Protein AF-A0A6C0EY13-F1 (afdb_monomer_lite)

Organism: NCBI:txid1070528

Sequence (695 aa):
MKALWIFFILVLFCIYVLFGLYITEGIVLLPQLILTWTIYTILWTTFLNVFILGYFWSVVRTKQGPTGLRGPSGEKGGYGIQGQCSISSSQAYLIQALTQYIDDLYTSKGNKSILDKDTQKFPNTYLNTRLQSMAGSRQYQVIVGNLSNENKPIENIVNYLKSIWKDWFELLYNATDPPGLWFTDEFGDEKTIWTGTSPFDEIQKYDVYYWGITRNFRPLKAEICRSSSTYDSAKMPNKPKTEPRIKVIYSNDYRFLRDDGGSRGNGQHNSGNINWWEAKPVEYDGDTYYPVGQIIQSIDGYRSYMSKSSGITRVGDFQYNSGGTQNGPDRTTILVAGDVVEPEYQLIDHDNGVYQYFGKAPKGYVTMGDYIGGGNIRCVPEDCVEEITNGTLQEGWRNYYNDRIQYVLENPNHNEGRDGNAENAYYNFRVNYQRPFYRLKKSCLEGSKNSPSTKDVQKEFSKLGIGWNGHPYKLEPRYSIFSFLNLVPEGIIVHKGSGRRFYIIHYGGEETNIYNVLSYNARADKFQNALQTNDDNNINKSNSISNFEDQPDTSTSTPILNTYTLSHPNGKTILYDNNTNILSLNKGNELFVDISYNLNEETTNNDNENDNNKKIANNITSAFCKIDDKKVIADKFIKNHKDTIWYINENEEGLAKIYNNNDKYIGYDEDSDNITIVTSDDPRIVSWNINYISE

Structure (mmCIF, N/CA/C/O backbone):
data_AF-A0A6C0EY13-F1
#
_entry.id   AF-A0A6C0EY13-F1
#
loop_
_atom_site.group_PDB
_atom_site.id
_atom_site.type_symbol
_atom_site.label_atom_id
_atom_site.label_alt_id
_atom_site.label_comp_id
_atom_site.label_asym_id
_atom_site.label_entity_id
_atom_site.label_seq_id
_atom_site.pdbx_PDB_ins_code
_atom_site.Cartn_x
_atom_site.Cartn_y
_atom_site.Cartn_z
_atom_site.occupancy
_atom_site.B_iso_or_equiv
_atom_site.auth_seq_id
_atom_site.auth_comp_id
_atom_site.auth_asym_id
_atom_site.auth_atom_id
_atom_site.pdbx_PDB_model_num
ATOM 1 N N . MET A 1 1 ? 29.724 37.500 12.281 1.00 57.84 1 MET A N 1
ATOM 2 C CA . MET A 1 1 ? 30.683 36.718 13.095 1.00 57.84 1 MET A CA 1
ATOM 3 C C . MET A 1 1 ? 31.026 37.561 14.318 1.00 57.84 1 MET A C 1
ATOM 5 O O . MET A 1 1 ? 31.393 38.712 14.135 1.00 57.84 1 MET A O 1
ATOM 9 N N . LYS A 1 2 ? 30.774 37.088 15.547 1.00 84.31 2 LYS A N 1
ATOM 10 C CA . LYS A 1 2 ? 30.967 37.915 16.759 1.00 84.31 2 LYS A CA 1
ATOM 11 C C . LYS A 1 2 ? 32.463 38.227 16.932 1.00 84.31 2 LYS A C 1
ATOM 13 O O . LYS A 1 2 ? 33.262 37.317 16.740 1.00 84.31 2 LYS A O 1
ATOM 18 N N . ALA A 1 3 ? 32.834 39.454 17.317 1.00 89.81 3 ALA A N 1
ATOM 19 C CA . ALA A 1 3 ? 34.231 39.898 17.498 1.00 89.81 3 ALA A CA 1
ATOM 20 C C . ALA A 1 3 ? 35.091 38.936 18.352 1.00 89.81 3 ALA A C 1
ATOM 22 O O . ALA A 1 3 ? 36.289 38.786 18.128 1.00 89.81 3 ALA A O 1
ATOM 23 N N . LEU A 1 4 ? 34.448 38.204 19.264 1.00 88.75 4 LEU A N 1
ATOM 24 C CA . LEU A 1 4 ? 35.047 37.159 20.092 1.00 88.75 4 LEU A CA 1
ATOM 25 C C . LEU A 1 4 ? 35.690 36.005 19.289 1.00 88.75 4 LEU A C 1
ATOM 27 O O . LEU A 1 4 ? 36.720 35.483 19.701 1.00 88.75 4 LEU A O 1
ATOM 31 N N . TRP A 1 5 ? 35.141 35.634 18.126 1.00 86.88 5 TRP A N 1
ATOM 32 C CA . TRP A 1 5 ? 35.720 34.588 17.268 1.00 86.88 5 TRP A CA 1
ATOM 33 C C . TRP A 1 5 ? 37.016 35.032 16.589 1.00 86.88 5 TRP A C 1
ATOM 35 O O . TRP A 1 5 ? 37.945 34.239 16.476 1.00 86.88 5 TRP A O 1
ATOM 45 N N . ILE A 1 6 ? 37.097 36.301 16.181 1.00 90.19 6 ILE A N 1
ATOM 46 C CA . ILE A 1 6 ? 38.313 36.868 15.584 1.00 90.19 6 ILE A CA 1
ATOM 47 C C . ILE A 1 6 ? 39.435 36.877 16.626 1.00 90.19 6 ILE A C 1
ATOM 49 O O . ILE A 1 6 ? 40.545 36.437 16.339 1.00 90.19 6 ILE A O 1
ATOM 53 N N . PHE A 1 7 ? 39.127 37.296 17.858 1.00 94.38 7 PHE A N 1
ATOM 54 C CA . PHE A 1 7 ? 40.080 37.255 18.967 1.00 94.38 7 PHE A CA 1
ATOM 55 C C . PHE A 1 7 ? 40.570 35.828 19.259 1.00 94.38 7 PHE A C 1
ATOM 57 O O . PHE A 1 7 ? 41.771 35.608 19.387 1.00 94.38 7 PHE A O 1
ATOM 64 N N . PHE A 1 8 ? 39.667 34.841 19.295 1.00 90.50 8 PHE A N 1
ATOM 65 C CA . PHE A 1 8 ? 40.038 33.442 19.525 1.00 90.50 8 PHE A CA 1
ATOM 66 C C . PHE A 1 8 ? 40.965 32.885 18.432 1.00 90.50 8 PHE A C 1
ATOM 68 O O . PHE A 1 8 ? 41.963 32.243 18.751 1.00 90.50 8 PHE A O 1
ATOM 75 N N . ILE A 1 9 ? 40.682 33.173 17.155 1.00 91.19 9 ILE A N 1
ATOM 76 C CA . ILE A 1 9 ? 41.533 32.754 16.028 1.00 91.19 9 ILE A CA 1
ATOM 77 C C . ILE A 1 9 ? 42.930 33.375 16.140 1.00 91.19 9 ILE A C 1
ATOM 79 O O . ILE A 1 9 ? 43.920 32.678 15.935 1.00 91.19 9 ILE A O 1
ATOM 83 N N . LEU A 1 10 ? 43.022 34.656 16.512 1.00 95.00 10 LEU A N 1
ATOM 84 C CA . LEU A 1 10 ? 44.307 35.333 16.704 1.00 95.00 10 LEU A CA 1
ATOM 85 C C . LEU A 1 10 ? 45.123 34.710 17.842 1.00 95.00 10 LEU A C 1
ATOM 87 O O . LEU A 1 10 ? 46.306 34.434 17.659 1.00 95.00 10 LEU A O 1
ATOM 91 N N . VAL A 1 11 ? 44.501 34.428 18.991 1.00 95.81 11 VAL A N 1
ATOM 92 C CA . VAL A 1 11 ? 45.177 33.764 20.120 1.00 95.81 11 VAL A CA 1
ATOM 93 C C . VAL A 1 11 ? 45.680 32.376 19.717 1.00 95.81 11 VAL A C 1
ATOM 95 O O . VAL A 1 11 ? 46.824 32.021 19.997 1.00 95.81 11 VAL A O 1
ATOM 98 N N . LEU A 1 12 ? 44.851 31.603 19.018 1.00 93.81 12 LEU A N 1
ATOM 99 C CA . LEU A 1 12 ? 45.173 30.246 18.586 1.00 93.81 12 LEU A CA 1
ATOM 100 C C . LEU A 1 12 ? 46.290 30.231 17.521 1.00 93.81 12 LEU A C 1
ATOM 102 O O . LEU A 1 12 ? 47.154 29.354 17.548 1.00 93.81 12 LEU A O 1
ATOM 106 N N . PHE A 1 13 ? 46.343 31.248 16.655 1.00 95.56 13 PHE A N 1
ATOM 107 C CA . PHE A 1 13 ? 47.453 31.470 15.725 1.00 95.56 13 PHE A CA 1
ATOM 108 C C . PHE A 1 13 ? 48.759 31.842 16.447 1.00 95.56 13 PHE A C 1
ATOM 110 O O . PHE A 1 13 ? 49.812 31.293 16.127 1.00 95.56 13 PHE A O 1
ATOM 117 N N . CYS A 1 14 ? 48.708 32.706 17.466 1.00 97.19 14 CYS A N 1
ATOM 118 C CA . CYS A 1 14 ? 49.884 33.026 18.282 1.00 97.19 14 CYS A CA 1
ATOM 119 C C . CYS A 1 14 ? 50.450 31.782 18.984 1.00 97.19 14 CYS A C 1
ATOM 121 O O . CYS A 1 14 ? 51.663 31.583 18.985 1.00 97.19 14 CYS A O 1
ATOM 123 N N . ILE A 1 15 ? 49.585 30.917 19.529 1.00 96.12 15 ILE A N 1
ATOM 124 C CA . ILE A 1 15 ? 49.997 29.642 20.139 1.00 96.12 15 ILE A CA 1
ATOM 125 C C . ILE A 1 15 ? 50.681 28.742 19.102 1.00 96.12 15 ILE A C 1
ATOM 127 O O . ILE A 1 15 ? 51.747 28.197 19.383 1.00 96.12 15 ILE A O 1
ATOM 131 N N . TYR A 1 16 ? 50.112 28.624 17.896 1.00 97.00 16 TYR A N 1
ATOM 132 C CA . TYR A 1 16 ? 50.699 27.841 16.805 1.00 97.00 16 TYR A CA 1
ATOM 133 C C . TYR A 1 16 ? 52.123 28.299 16.457 1.00 97.00 16 TYR A C 1
ATOM 135 O O . TYR A 1 16 ? 53.019 27.461 16.340 1.00 97.00 16 TYR A O 1
ATOM 143 N N . VAL A 1 17 ? 52.349 29.612 16.332 1.00 97.19 17 VAL A N 1
ATOM 144 C CA . VAL A 1 17 ? 53.669 30.169 15.996 1.00 97.19 17 VAL A CA 1
ATOM 145 C C . VAL A 1 17 ? 54.664 29.978 17.140 1.00 97.19 17 VAL A C 1
ATOM 147 O O . VAL A 1 17 ? 55.765 29.491 16.901 1.00 97.19 17 VAL A O 1
ATOM 150 N N . LEU A 1 18 ? 54.287 30.319 18.377 1.00 97.56 18 LEU A N 1
ATOM 151 C CA . LEU A 1 18 ? 55.180 30.213 19.537 1.00 97.56 18 LEU A CA 1
ATOM 152 C C . LEU A 1 18 ? 55.623 28.769 19.789 1.00 97.56 18 LEU A C 1
ATOM 154 O O . LEU A 1 18 ? 56.799 28.517 20.039 1.00 97.56 18 LEU A O 1
ATOM 158 N N . PHE A 1 19 ? 54.696 27.817 19.679 1.00 97.12 19 PHE A N 1
ATOM 159 C CA . PHE A 1 19 ? 55.003 26.405 19.882 1.00 97.12 19 PHE A CA 1
ATOM 160 C C . PHE A 1 19 ? 55.825 25.818 18.727 1.00 97.12 19 PHE A C 1
ATOM 162 O O . PHE A 1 19 ? 56.746 25.039 18.965 1.00 97.12 19 PHE A O 1
ATOM 169 N N . GLY A 1 20 ? 55.555 26.242 17.488 1.00 96.50 20 GLY A N 1
ATOM 170 C CA . GLY A 1 20 ? 56.373 25.873 16.333 1.00 96.50 20 GLY A CA 1
ATOM 171 C C . GLY A 1 20 ? 57.815 26.363 16.476 1.00 96.50 20 GLY A C 1
ATOM 172 O O . GLY A 1 20 ? 58.745 25.578 16.313 1.00 96.50 20 GLY A O 1
ATOM 173 N N . LEU A 1 21 ? 58.005 27.626 16.882 1.00 97.00 21 LEU A N 1
ATOM 174 C CA . LEU A 1 21 ? 59.330 28.190 17.158 1.00 97.00 21 LEU A CA 1
ATOM 175 C C . LEU A 1 21 ? 60.066 27.403 18.248 1.00 97.00 21 LEU A C 1
ATOM 177 O O . LEU A 1 21 ? 61.215 27.028 18.029 1.00 97.00 21 LEU A O 1
ATOM 181 N N . TYR A 1 22 ? 59.388 27.092 19.357 1.00 97.69 22 TYR A N 1
ATOM 182 C CA . TYR A 1 22 ? 59.948 26.308 20.461 1.00 97.69 22 TYR A CA 1
ATOM 183 C C . TYR A 1 22 ? 60.403 24.905 20.027 1.00 97.69 22 TYR A C 1
ATOM 185 O O . TYR A 1 22 ? 61.504 24.487 20.363 1.00 97.69 22 TYR A O 1
ATOM 193 N N . ILE A 1 23 ? 59.605 24.185 19.225 1.00 96.62 23 ILE A N 1
ATOM 194 C CA . ILE A 1 23 ? 59.982 22.852 18.708 1.00 96.62 23 ILE A CA 1
ATOM 195 C C . ILE A 1 23 ? 61.178 22.926 17.755 1.00 96.62 23 ILE A C 1
ATOM 197 O O . ILE A 1 23 ? 61.964 21.984 17.662 1.00 96.62 23 ILE A O 1
ATOM 201 N N . THR A 1 24 ? 61.305 24.024 17.015 1.00 97.31 24 THR A N 1
ATOM 202 C CA . THR A 1 24 ? 62.393 24.195 16.046 1.00 97.31 24 THR A CA 1
ATOM 203 C C . THR A 1 24 ? 63.673 24.771 16.646 1.00 97.31 24 THR A C 1
ATOM 205 O O . THR A 1 24 ? 64.687 24.859 15.949 1.00 97.31 24 THR A O 1
ATOM 208 N N . GLU A 1 25 ? 63.652 25.134 17.930 1.00 97.06 25 GLU A N 1
ATOM 209 C CA . GLU A 1 25 ? 64.824 25.624 18.643 1.00 97.06 25 GLU A CA 1
ATOM 210 C C . GLU A 1 25 ? 65.927 24.550 18.644 1.00 97.06 25 GLU A C 1
ATOM 212 O O . GLU A 1 25 ? 65.724 23.408 19.051 1.00 97.06 25 GLU A O 1
ATOM 217 N N . GLY A 1 26 ? 67.106 24.904 18.126 1.00 95.94 26 GLY A N 1
ATOM 218 C CA . GLY A 1 26 ? 68.256 23.997 18.025 1.00 95.94 26 GLY A CA 1
ATOM 219 C C . GLY A 1 26 ? 68.378 23.207 16.714 1.00 95.94 26 GLY A C 1
ATOM 220 O O . GLY A 1 26 ? 69.393 22.537 16.518 1.00 95.94 26 GLY A O 1
ATOM 221 N N . ILE A 1 27 ? 67.425 23.308 15.776 1.00 96.75 27 ILE A N 1
ATOM 222 C CA . ILE A 1 27 ? 67.551 22.688 14.444 1.00 96.75 27 ILE A CA 1
ATOM 223 C C . ILE A 1 27 ? 68.326 23.623 13.504 1.00 96.75 27 ILE A C 1
ATOM 225 O O . ILE A 1 27 ? 67.800 24.628 13.034 1.00 96.75 27 ILE A O 1
ATOM 229 N N . VAL A 1 28 ? 69.582 23.280 13.202 1.00 96.62 28 VAL A N 1
ATOM 230 C CA . VAL A 1 28 ? 70.480 24.122 12.380 1.00 96.62 28 VAL A CA 1
ATOM 231 C C . VAL A 1 28 ? 70.378 23.806 10.880 1.00 96.62 28 VAL A C 1
ATOM 233 O O . VAL A 1 28 ? 70.589 24.675 10.036 1.00 96.62 28 VAL A O 1
ATOM 236 N N . LEU A 1 29 ? 70.052 22.560 10.518 1.00 96.44 29 LEU A N 1
ATOM 237 C CA . LEU A 1 29 ? 69.993 22.124 9.121 1.00 96.44 29 LEU A CA 1
ATOM 238 C C . LEU A 1 29 ? 68.658 22.516 8.473 1.00 96.44 29 LEU A C 1
ATOM 240 O O . LEU A 1 29 ? 67.595 22.048 8.883 1.00 96.44 29 LEU A O 1
ATOM 244 N N . LEU A 1 30 ? 68.723 23.302 7.392 1.00 95.00 30 LEU A N 1
ATOM 245 C CA . LEU A 1 30 ? 67.547 23.786 6.660 1.00 95.00 30 LEU A CA 1
ATOM 246 C C . LEU A 1 30 ? 66.575 22.667 6.218 1.00 95.00 30 LEU A C 1
ATOM 248 O O . LEU A 1 30 ? 65.372 22.840 6.413 1.00 95.00 30 LEU A O 1
ATOM 252 N N . PRO A 1 31 ? 67.023 21.505 5.691 1.00 96.56 31 PRO A N 1
ATOM 253 C CA . PRO A 1 31 ? 66.095 20.437 5.308 1.00 96.56 31 PRO A CA 1
ATOM 254 C C . PRO A 1 31 ? 65.321 19.855 6.497 1.00 96.56 31 PRO A C 1
ATOM 256 O O . PRO A 1 31 ? 64.132 19.571 6.376 1.00 96.56 31 PRO A O 1
ATOM 259 N N . GLN A 1 32 ? 65.977 19.711 7.654 1.00 96.19 32 GLN A N 1
ATOM 260 C CA . GLN A 1 32 ? 65.334 19.228 8.879 1.00 96.19 32 GLN A CA 1
ATOM 261 C C . GLN A 1 32 ? 64.336 20.259 9.407 1.00 96.19 32 GLN A C 1
ATOM 263 O O . GLN A 1 32 ? 63.238 19.888 9.806 1.00 96.19 32 GLN A O 1
ATOM 268 N N . LEU A 1 33 ? 64.673 21.550 9.335 1.00 96.50 33 LEU A N 1
ATOM 269 C CA . LEU A 1 33 ? 63.776 22.636 9.723 1.00 96.50 33 LEU A CA 1
ATOM 270 C C . LEU A 1 33 ? 62.490 22.631 8.878 1.00 96.50 33 LEU A C 1
ATOM 272 O O . LEU A 1 33 ? 61.392 22.651 9.431 1.00 96.50 33 LEU A O 1
ATOM 276 N N . ILE A 1 34 ? 62.617 22.545 7.548 1.00 96.25 34 ILE A N 1
ATOM 277 C CA . ILE A 1 34 ? 61.471 22.503 6.622 1.00 96.25 34 ILE A CA 1
ATOM 278 C C . ILE A 1 34 ? 60.607 21.262 6.874 1.00 96.25 34 ILE A C 1
ATOM 280 O O . ILE A 1 34 ? 59.378 21.365 6.919 1.00 96.25 34 ILE A O 1
ATOM 284 N N . LEU A 1 35 ? 61.231 20.095 7.061 1.00 96.44 35 LEU A N 1
ATOM 285 C CA . LEU A 1 35 ? 60.511 18.849 7.321 1.00 96.44 35 LEU A CA 1
ATOM 286 C C . LEU A 1 35 ? 59.735 18.919 8.644 1.00 96.44 35 LEU A C 1
ATOM 288 O O . LEU A 1 35 ? 58.557 18.565 8.677 1.00 96.44 35 LEU A O 1
ATOM 292 N N . THR A 1 36 ? 60.360 19.429 9.708 1.00 96.56 36 THR A N 1
ATOM 293 C CA . THR A 1 36 ? 59.727 19.606 11.022 1.00 96.56 36 THR A CA 1
ATOM 294 C C . THR A 1 36 ? 58.530 20.547 10.946 1.00 96.56 36 THR A C 1
ATOM 296 O O . THR A 1 36 ? 57.459 20.192 11.434 1.00 96.56 36 THR A O 1
ATOM 299 N N . TRP A 1 37 ? 58.659 21.700 10.277 1.00 97.56 37 TRP A N 1
ATOM 300 C CA . TRP A 1 37 ? 57.529 22.611 10.069 1.00 97.56 37 TRP A CA 1
ATOM 301 C C . TRP A 1 37 ? 56.406 21.962 9.256 1.00 97.56 37 TRP A C 1
ATOM 303 O O . TRP A 1 37 ? 55.242 22.103 9.613 1.00 97.56 37 TRP A O 1
ATOM 313 N N . THR A 1 38 ? 56.739 21.190 8.218 1.00 97.19 38 THR A N 1
ATOM 314 C CA . THR A 1 38 ? 55.742 20.492 7.389 1.00 97.19 38 THR A CA 1
ATOM 315 C C . THR A 1 38 ? 54.939 19.477 8.207 1.00 97.19 38 THR A C 1
ATOM 317 O O . THR A 1 38 ? 53.708 19.487 8.177 1.00 97.19 38 THR A O 1
ATOM 320 N N . ILE A 1 39 ? 55.620 18.622 8.979 1.00 97.19 39 ILE A N 1
ATOM 321 C CA . ILE A 1 39 ? 54.971 17.625 9.846 1.00 97.19 39 ILE A CA 1
ATOM 322 C C . ILE A 1 39 ? 54.140 18.316 10.934 1.00 97.19 39 ILE A C 1
ATOM 324 O O . ILE A 1 39 ? 52.999 17.923 11.183 1.00 97.19 39 ILE A O 1
ATOM 328 N N . TYR A 1 40 ? 54.684 19.369 11.549 1.00 97.19 40 TYR A N 1
ATOM 329 C CA . TYR A 1 40 ? 53.997 20.160 12.566 1.00 97.19 40 TYR A CA 1
ATOM 330 C C . TYR A 1 40 ? 52.695 20.777 12.035 1.00 97.19 40 TYR A C 1
ATOM 332 O O . TYR A 1 40 ? 51.650 20.651 12.676 1.00 97.19 40 TYR A O 1
ATOM 340 N N . THR A 1 41 ? 52.718 21.369 10.836 1.00 96.44 41 THR A N 1
ATOM 341 C CA . THR A 1 41 ? 51.516 21.920 10.197 1.00 96.44 41 THR A CA 1
ATOM 342 C C . THR A 1 41 ? 50.477 20.833 9.917 1.00 96.44 41 THR A C 1
ATOM 344 O O . THR A 1 41 ? 49.313 21.024 10.263 1.00 96.44 41 THR A O 1
ATOM 347 N N . ILE A 1 42 ? 50.871 19.675 9.370 1.00 96.94 42 ILE A N 1
ATOM 348 C CA . ILE A 1 42 ? 49.944 18.560 9.092 1.00 96.94 42 ILE A CA 1
ATOM 349 C C . ILE A 1 42 ? 49.254 18.079 10.378 1.00 96.94 42 ILE A C 1
ATOM 351 O O . ILE A 1 42 ? 48.031 17.891 10.405 1.00 96.94 42 ILE A O 1
ATOM 355 N N . LEU A 1 43 ? 50.019 17.911 11.461 1.00 96.69 43 LEU A N 1
ATOM 356 C CA . LEU A 1 43 ? 49.487 17.503 12.761 1.00 96.69 43 LEU A CA 1
ATOM 357 C C . LEU A 1 43 ? 48.465 18.524 13.277 1.00 96.69 43 LEU A C 1
ATOM 359 O O . LEU A 1 43 ? 47.360 18.160 13.684 1.00 96.69 43 LEU A O 1
ATOM 363 N N . TRP A 1 44 ? 48.807 19.810 13.216 1.00 95.88 44 TRP A N 1
ATOM 364 C CA . TRP A 1 44 ? 47.950 20.881 13.708 1.00 95.88 44 TRP A CA 1
ATOM 365 C C . TRP A 1 44 ? 46.657 21.019 12.891 1.00 95.88 44 TRP A C 1
ATOM 367 O O . TRP A 1 44 ? 45.572 21.135 13.464 1.00 95.88 44 TRP A O 1
ATOM 377 N N . THR A 1 45 ? 46.731 20.897 11.560 1.00 94.38 45 THR A N 1
ATOM 378 C CA . THR A 1 45 ? 45.549 20.836 10.682 1.00 94.38 45 THR A CA 1
ATOM 379 C C . THR A 1 45 ? 44.649 19.647 11.023 1.00 94.38 45 THR A C 1
ATOM 381 O O . THR A 1 45 ? 43.425 19.776 11.000 1.00 94.38 45 THR A O 1
ATOM 384 N N . THR A 1 46 ? 45.224 18.504 11.399 1.00 95.88 46 THR A N 1
ATOM 385 C CA . THR A 1 46 ? 44.452 17.319 11.802 1.00 95.88 46 THR A CA 1
ATOM 386 C C . THR A 1 46 ? 43.674 17.571 13.097 1.00 95.88 46 THR A C 1
ATOM 388 O O . THR A 1 46 ? 42.474 17.297 13.151 1.00 95.88 46 THR A O 1
ATOM 391 N N . PHE A 1 47 ? 44.307 18.167 14.114 1.00 94.12 47 PHE A N 1
ATOM 392 C CA . PHE A 1 47 ? 43.618 18.564 15.349 1.00 94.12 47 PHE A CA 1
ATOM 393 C C . PHE A 1 47 ? 42.505 19.587 15.092 1.00 94.12 47 PHE A C 1
ATOM 395 O O . PHE A 1 47 ? 41.405 19.453 15.634 1.00 94.12 47 PHE A O 1
ATOM 402 N N . LEU A 1 48 ? 42.762 20.574 14.228 1.00 92.50 48 LEU A N 1
ATOM 403 C CA . LEU A 1 48 ? 41.762 21.565 13.840 1.00 92.50 48 LEU A CA 1
ATOM 404 C C . LEU A 1 48 ? 40.555 20.907 13.151 1.00 92.50 48 LEU A C 1
ATOM 406 O O . LEU A 1 48 ? 39.415 21.221 13.489 1.00 92.50 48 LEU A O 1
ATOM 410 N N . ASN A 1 49 ? 40.788 19.953 12.245 1.00 94.38 49 ASN A N 1
ATOM 411 C CA . ASN A 1 49 ? 39.723 19.211 11.566 1.00 94.38 49 ASN A CA 1
ATOM 412 C C . ASN A 1 49 ? 38.843 18.425 12.546 1.00 94.38 49 ASN A C 1
ATOM 414 O O . ASN A 1 49 ? 37.619 18.499 12.451 1.00 94.38 49 ASN A O 1
ATOM 418 N N . VAL A 1 50 ? 39.437 17.722 13.517 1.00 95.06 50 VAL A N 1
ATOM 419 C CA . VAL A 1 50 ? 38.678 16.988 14.548 1.00 95.06 50 VAL A CA 1
ATOM 420 C C . VAL A 1 50 ? 37.813 17.945 15.375 1.00 95.06 50 VAL A C 1
ATOM 422 O O . VAL A 1 50 ? 36.640 17.660 15.627 1.00 95.06 50 VAL A O 1
ATOM 425 N N . PHE A 1 51 ? 38.353 19.108 15.751 1.00 93.06 51 PHE A N 1
ATOM 426 C CA . PHE A 1 51 ? 37.606 20.115 16.505 1.00 93.06 51 PHE A CA 1
ATOM 427 C C . PHE A 1 51 ? 36.445 20.711 15.693 1.00 93.06 51 PHE A C 1
ATOM 429 O O . PHE A 1 51 ? 35.329 20.823 16.205 1.00 93.06 51 PHE A O 1
ATOM 436 N N . ILE A 1 52 ? 36.673 21.041 14.415 1.00 91.81 52 ILE A N 1
ATOM 437 C CA . ILE A 1 52 ? 35.628 21.539 13.505 1.00 91.81 52 ILE A CA 1
ATOM 438 C C . ILE A 1 52 ? 34.527 20.491 13.331 1.00 91.81 52 ILE A C 1
ATOM 440 O O . ILE A 1 52 ? 33.350 20.842 13.393 1.00 91.81 52 ILE A O 1
ATOM 444 N N . LEU A 1 53 ? 34.886 19.215 13.168 1.00 93.19 53 LEU A N 1
ATOM 445 C CA . LEU A 1 53 ? 33.922 18.125 13.028 1.00 93.19 53 LEU A CA 1
ATOM 446 C C . LEU A 1 53 ? 33.065 17.967 14.293 1.00 93.19 53 LEU A C 1
ATOM 448 O O . LEU A 1 53 ? 31.843 17.863 14.203 1.00 93.19 53 LEU A O 1
ATOM 452 N N . GLY A 1 54 ? 33.685 18.012 15.477 1.00 94.06 54 GLY A N 1
ATOM 453 C CA . GLY A 1 54 ? 32.977 17.952 16.759 1.00 94.06 54 GLY A CA 1
ATOM 454 C C . GLY A 1 54 ? 32.042 19.146 16.975 1.00 94.06 54 GLY A C 1
ATOM 455 O O . GLY A 1 54 ? 30.893 18.977 17.393 1.00 94.06 54 GLY A O 1
ATOM 456 N N . TYR A 1 55 ? 32.495 20.353 16.626 1.00 91.62 55 TYR A N 1
ATOM 457 C CA . TYR A 1 55 ? 31.657 21.551 16.649 1.00 91.62 55 TYR A CA 1
ATOM 458 C C . TYR A 1 55 ? 30.482 21.433 15.669 1.00 91.62 55 TYR A C 1
ATOM 460 O O . TYR A 1 55 ? 29.334 21.670 16.052 1.00 91.62 55 TYR A O 1
ATOM 468 N N . PHE A 1 56 ? 30.746 21.005 14.432 1.00 91.56 56 PHE A N 1
ATOM 469 C CA . PHE A 1 56 ? 29.725 20.792 13.412 1.00 91.56 56 PHE A CA 1
ATOM 470 C C . PHE A 1 56 ? 28.680 19.777 13.878 1.00 91.56 56 PHE A C 1
ATOM 472 O O . PHE A 1 56 ? 27.490 20.072 13.826 1.00 91.56 56 PHE A O 1
ATOM 479 N N . TRP A 1 57 ? 29.102 18.638 14.433 1.00 91.12 57 TRP A N 1
ATOM 480 C CA . TRP A 1 57 ? 28.194 17.630 14.982 1.00 91.12 57 TRP A CA 1
ATOM 481 C C . TRP A 1 57 ? 27.340 18.175 16.133 1.00 91.12 57 TRP A C 1
ATOM 483 O O . TRP A 1 57 ? 26.139 17.912 16.197 1.00 91.12 57 TRP A O 1
ATOM 493 N N . SER A 1 58 ? 27.926 18.990 17.019 1.00 90.44 58 SER A N 1
ATOM 494 C CA . SER A 1 58 ? 27.198 19.624 18.126 1.00 90.44 58 SER A CA 1
ATOM 495 C C . SER A 1 58 ? 26.118 20.601 17.644 1.00 90.44 58 SER A C 1
ATOM 497 O O . SER A 1 58 ? 25.034 20.679 18.232 1.00 90.44 58 SER A O 1
ATOM 499 N N . VAL A 1 59 ? 26.382 21.309 16.544 1.00 89.12 59 VAL A N 1
ATOM 500 C CA . VAL A 1 59 ? 25.406 22.191 15.894 1.00 89.12 59 VAL A CA 1
ATOM 501 C C . VAL A 1 59 ? 24.359 21.383 15.125 1.00 89.12 59 VAL A C 1
ATOM 503 O O . VAL A 1 59 ? 23.174 21.677 15.222 1.00 89.12 59 VAL A O 1
ATOM 506 N N . VAL A 1 60 ? 24.753 20.353 14.375 1.00 86.81 60 VAL A N 1
ATOM 507 C CA . VAL A 1 60 ? 23.824 19.555 13.559 1.00 86.81 60 VAL A CA 1
ATOM 508 C C . VAL A 1 60 ? 22.850 18.769 14.429 1.00 86.81 60 VAL A C 1
ATOM 510 O O . VAL A 1 60 ? 21.657 18.807 14.160 1.00 86.81 60 VAL A O 1
ATOM 513 N N . ARG A 1 61 ? 23.307 18.139 15.519 1.00 87.69 61 ARG A N 1
ATOM 514 C CA . ARG A 1 61 ? 22.418 17.372 16.414 1.00 87.69 61 ARG A CA 1
ATOM 515 C C . ARG A 1 61 ? 21.344 18.226 17.099 1.00 87.69 61 ARG A C 1
ATOM 517 O O . ARG A 1 61 ? 20.340 17.689 17.549 1.00 87.69 61 ARG A O 1
ATOM 524 N N . THR A 1 62 ? 21.582 19.532 17.241 1.00 83.50 62 THR A N 1
ATOM 525 C CA . THR A 1 62 ? 20.633 20.474 17.860 1.00 83.50 62 THR A CA 1
ATOM 526 C C . THR A 1 62 ? 19.760 21.183 16.831 1.00 83.50 62 THR A C 1
ATOM 528 O O . THR A 1 62 ? 18.716 21.730 17.183 1.00 83.50 62 THR A O 1
ATOM 531 N N . LYS A 1 63 ? 20.137 21.140 15.549 1.00 80.12 63 LYS A N 1
ATOM 532 C CA . LYS A 1 63 ? 19.283 21.585 14.457 1.00 80.12 63 LYS A CA 1
ATOM 533 C C . LYS A 1 63 ? 18.243 20.509 14.177 1.00 80.12 63 LYS A C 1
ATOM 535 O O . LYS A 1 63 ? 18.516 19.508 13.526 1.00 80.12 63 LYS A O 1
ATOM 540 N N . GLN A 1 64 ? 17.020 20.753 14.628 1.00 64.56 64 GLN A N 1
ATOM 541 C CA . GLN A 1 64 ? 15.866 20.153 13.972 1.00 64.56 64 GLN A CA 1
ATOM 542 C C . GLN A 1 64 ? 15.842 20.691 12.538 1.00 64.56 64 GLN A C 1
ATOM 544 O O . GLN A 1 64 ? 16.024 21.894 12.324 1.00 64.56 64 GLN A O 1
ATOM 549 N N . GLY A 1 65 ? 15.707 19.797 11.553 1.00 69.94 65 GLY A N 1
ATOM 550 C CA . GLY A 1 65 ? 15.549 20.212 10.162 1.00 69.94 65 GLY A CA 1
ATOM 551 C C . GLY A 1 65 ? 14.399 21.218 10.048 1.00 69.94 65 GLY A C 1
ATOM 552 O O . GLY A 1 65 ? 13.489 21.182 10.884 1.00 69.94 65 GLY A O 1
ATOM 553 N N . PRO A 1 66 ? 14.422 22.129 9.056 1.00 53.50 66 PRO A N 1
ATOM 554 C CA . PRO A 1 66 ? 13.237 22.924 8.772 1.00 53.50 66 PRO A CA 1
ATOM 555 C C . PRO A 1 66 ? 12.070 21.948 8.654 1.00 53.50 66 PRO A C 1
ATOM 557 O O . PRO A 1 66 ? 12.194 20.918 7.987 1.00 53.50 66 PRO A O 1
ATOM 560 N N . THR A 1 67 ? 10.974 22.228 9.357 1.00 55.22 67 THR A N 1
ATOM 561 C CA . THR A 1 67 ? 9.717 21.526 9.123 1.00 55.22 67 THR A CA 1
ATOM 562 C C . THR A 1 67 ? 9.526 21.513 7.615 1.00 55.22 67 THR A C 1
ATOM 564 O O . THR A 1 67 ? 9.513 22.582 6.999 1.00 55.22 67 THR A O 1
ATOM 567 N N . GLY A 1 68 ? 9.511 20.317 7.011 1.00 59.28 68 GLY A N 1
ATOM 568 C CA . GLY A 1 68 ? 9.354 20.186 5.564 1.00 59.28 68 GLY A CA 1
ATOM 569 C C . GLY A 1 68 ? 8.164 21.024 5.108 1.00 59.28 68 GLY A C 1
ATOM 570 O O . GLY A 1 68 ? 7.272 21.278 5.926 1.00 59.28 68 GLY A O 1
ATOM 571 N N . LEU A 1 69 ? 8.170 21.479 3.844 1.00 41.31 69 LEU A N 1
ATOM 572 C CA . LEU A 1 69 ? 7.029 22.193 3.262 1.00 41.31 69 LEU A CA 1
ATOM 573 C C . LEU A 1 69 ? 5.767 21.498 3.744 1.00 41.31 69 LEU A C 1
ATOM 575 O O . LEU A 1 69 ? 5.569 20.309 3.481 1.00 41.31 69 LEU A O 1
ATOM 579 N N . ARG A 1 70 ? 4.997 22.218 4.565 1.00 43.31 70 ARG A N 1
ATOM 580 C CA . ARG A 1 70 ? 3.758 21.695 5.112 1.00 43.31 70 ARG A CA 1
ATOM 581 C C . ARG A 1 70 ? 2.983 21.283 3.872 1.00 43.31 70 ARG A C 1
ATOM 583 O O . ARG A 1 70 ? 2.731 22.143 3.027 1.00 43.31 70 ARG A O 1
ATOM 590 N N . GLY A 1 71 ? 2.699 19.986 3.723 1.00 51.50 71 GLY A N 1
ATOM 591 C CA . GLY A 1 71 ? 1.815 19.537 2.653 1.00 51.50 71 GLY A CA 1
ATOM 592 C C . GLY A 1 71 ? 0.574 20.434 2.656 1.00 51.50 71 GLY A C 1
ATOM 593 O O . GLY A 1 71 ? 0.264 20.990 3.725 1.00 51.50 71 GLY A O 1
ATOM 594 N N . PRO A 1 72 ? -0.094 20.633 1.502 1.00 49.59 72 PRO A N 1
ATOM 595 C CA . PRO A 1 72 ? -1.319 21.424 1.452 1.00 49.59 72 PRO A CA 1
ATOM 596 C C . PRO A 1 72 ? -2.149 21.037 2.662 1.00 49.59 72 PRO A C 1
ATOM 598 O O . PRO A 1 72 ? -2.292 19.843 2.941 1.00 49.59 72 PRO A O 1
ATOM 601 N N . SER A 1 73 ? -2.516 22.042 3.464 1.00 41.44 73 SER A N 1
ATOM 602 C CA . SER A 1 73 ? -3.153 21.799 4.749 1.00 41.44 73 SER A CA 1
ATOM 603 C C . SER A 1 73 ? -4.304 20.852 4.459 1.00 41.44 73 SER A C 1
ATOM 605 O O . SER A 1 73 ? -5.211 21.239 3.724 1.00 41.44 73 SER A O 1
ATOM 607 N N . GLY A 1 74 ? -4.209 19.604 4.938 1.00 50.06 74 GLY A N 1
ATOM 608 C CA . GLY A 1 74 ? -5.280 18.639 4.724 1.00 50.06 74 GLY A CA 1
ATOM 609 C C . GLY A 1 74 ? -6.570 19.327 5.135 1.00 50.06 74 GLY A C 1
ATOM 610 O O . GLY A 1 74 ? -6.525 20.102 6.103 1.00 50.06 74 GLY A O 1
ATOM 611 N N . GLU A 1 75 ? -7.644 19.138 4.356 1.00 48.12 75 GLU A N 1
ATOM 612 C CA . GLU A 1 75 ? -8.949 19.737 4.643 1.00 48.12 75 GLU A CA 1
ATOM 613 C C . GLU A 1 75 ? -9.128 19.749 6.153 1.00 48.12 75 GLU A C 1
ATOM 615 O O . GLU A 1 75 ? -9.013 18.695 6.790 1.00 48.12 75 GLU A O 1
ATOM 620 N N . LYS A 1 76 ? -9.268 20.951 6.734 1.00 40.94 76 LYS A N 1
ATOM 621 C CA . LYS A 1 76 ? -9.493 21.091 8.171 1.00 40.94 76 LYS A CA 1
ATOM 622 C C . LYS A 1 76 ? -10.623 20.125 8.471 1.00 40.94 76 LYS A C 1
ATOM 624 O O . LYS A 1 76 ? -11.735 20.336 7.988 1.00 40.94 76 LYS A O 1
ATOM 629 N N . GLY A 1 77 ? -10.313 19.046 9.195 1.00 46.97 77 GLY A N 1
ATOM 630 C CA . GLY A 1 77 ? -11.335 18.100 9.601 1.00 46.97 77 GLY A CA 1
ATOM 631 C C . GLY A 1 77 ? -12.448 18.933 10.209 1.00 46.97 77 GLY A C 1
ATOM 632 O O . GLY A 1 77 ? -12.152 19.848 10.989 1.00 46.97 77 GLY A O 1
ATOM 633 N N . GLY A 1 78 ? -13.687 18.694 9.769 1.00 48.66 78 GLY A N 1
ATOM 634 C CA . GLY A 1 78 ? -14.835 19.430 10.283 1.00 48.66 78 GLY A CA 1
ATOM 635 C C . GLY A 1 78 ? -14.732 19.517 11.802 1.00 48.66 78 GLY A C 1
ATOM 636 O O . GLY A 1 78 ? -14.190 18.601 12.439 1.00 48.66 78 GLY A O 1
ATOM 637 N N . TYR A 1 79 ? -15.172 20.642 12.372 1.00 41.84 79 TYR A N 1
ATOM 638 C CA . TYR A 1 79 ? -15.216 20.811 13.821 1.00 41.84 79 TYR A CA 1
ATOM 639 C C . TYR A 1 79 ? -15.686 19.497 14.447 1.00 41.84 79 TYR A C 1
ATOM 641 O O . TYR A 1 79 ? -16.688 18.922 14.014 1.00 41.84 79 TYR A O 1
ATOM 649 N N . GLY A 1 80 ? -14.908 18.979 15.406 1.00 43.09 80 GLY A N 1
ATOM 650 C CA . GLY A 1 80 ? -15.379 17.842 16.187 1.00 43.09 80 GLY A CA 1
ATOM 651 C C . GLY A 1 80 ? -16.761 18.199 16.711 1.00 43.09 80 GLY A C 1
ATOM 652 O O . GLY A 1 80 ? -16.977 19.366 17.044 1.00 43.09 80 GLY A O 1
ATOM 653 N N . ILE A 1 81 ? -17.679 17.230 16.705 1.00 43.47 81 ILE A N 1
ATOM 654 C CA . ILE A 1 81 ? -19.047 17.422 17.189 1.00 43.47 81 ILE A CA 1
ATOM 655 C C . ILE A 1 81 ? -18.932 18.183 18.512 1.00 43.47 81 ILE A C 1
ATOM 657 O O . ILE A 1 81 ? -18.269 17.700 19.434 1.00 43.47 81 ILE A O 1
ATOM 661 N N . GLN A 1 82 ? -19.453 19.414 18.561 1.00 38.59 82 GLN A N 1
ATOM 662 C CA . GLN A 1 82 ? -19.499 20.166 19.809 1.00 38.59 82 GLN A CA 1
ATOM 663 C C . GLN A 1 82 ? -20.199 19.257 20.812 1.00 38.59 82 GLN A C 1
ATOM 665 O O . GLN A 1 82 ? -21.286 18.759 20.516 1.00 38.59 82 GLN A O 1
ATOM 670 N N . GLY A 1 83 ? -19.551 18.981 21.946 1.00 38.22 83 GLY A N 1
ATOM 671 C CA . GLY A 1 83 ? -20.185 18.229 23.020 1.00 38.22 83 GLY A CA 1
ATOM 672 C C . GLY A 1 83 ? -21.474 18.952 23.378 1.00 38.22 83 GLY A C 1
ATOM 673 O O . GLY A 1 83 ? -21.428 20.049 23.931 1.00 38.22 83 GLY A O 1
ATOM 674 N N . GLN A 1 84 ? -22.615 18.397 22.974 1.00 44.81 84 GLN A N 1
ATOM 675 C CA . GLN A 1 84 ? -23.899 18.962 23.339 1.00 44.81 84 GLN A CA 1
ATOM 676 C C . GLN A 1 84 ? -24.061 18.714 24.835 1.00 44.81 84 GLN A C 1
ATOM 678 O O . GLN A 1 84 ? -24.194 17.577 25.276 1.00 44.81 84 GLN A O 1
ATOM 683 N N . CYS A 1 85 ? -24.035 19.787 25.627 1.00 43.50 85 CYS A N 1
ATOM 684 C CA . CYS A 1 85 ? -24.342 19.726 27.056 1.00 43.50 85 CYS A CA 1
ATOM 685 C C . CYS A 1 85 ? -25.821 19.378 27.327 1.00 43.50 85 CYS A C 1
ATOM 687 O O . CYS A 1 85 ? -26.211 19.231 28.481 1.00 43.50 85 CYS A O 1
ATOM 689 N N . SER A 1 86 ? -26.651 19.237 26.287 1.00 52.66 86 SER A N 1
ATOM 690 C CA . SER A 1 86 ? -28.010 18.712 26.376 1.00 52.66 86 SER A CA 1
ATOM 691 C C . SER A 1 86 ? -28.006 17.207 26.100 1.00 52.66 86 SER A C 1
ATOM 693 O O . SER A 1 86 ? -28.023 16.783 24.945 1.00 52.66 86 SER A O 1
ATOM 695 N N . ILE A 1 87 ? -27.994 16.399 27.161 1.00 63.78 87 ILE A N 1
ATOM 696 C CA . ILE A 1 87 ? -28.293 14.965 27.066 1.00 63.78 87 ILE A CA 1
ATOM 697 C C . ILE A 1 87 ? -29.709 14.834 26.486 1.00 63.78 87 ILE A C 1
ATOM 699 O O . ILE A 1 87 ? -30.657 15.377 27.057 1.00 63.78 87 ILE A O 1
ATOM 703 N N . SER A 1 88 ? -29.873 14.145 25.353 1.00 79.25 88 SER A N 1
ATOM 704 C CA . SER A 1 88 ? -31.213 13.878 24.815 1.00 79.25 88 SER A CA 1
ATOM 705 C C . SER A 1 88 ? -31.974 12.909 25.730 1.00 79.25 88 SER A C 1
ATOM 707 O O . SER A 1 88 ? -31.374 12.093 26.432 1.00 79.25 88 SER A O 1
ATOM 709 N N . SER A 1 89 ? -33.308 12.932 25.703 1.00 83.81 89 SER A N 1
ATOM 710 C CA . SER A 1 89 ? -34.126 11.984 26.479 1.00 83.81 89 SER A CA 1
ATOM 711 C C . SER A 1 89 ? -33.773 10.519 26.177 1.00 83.81 89 SER A C 1
ATOM 713 O O . SER A 1 89 ? -33.694 9.703 27.092 1.00 83.81 89 SER A O 1
ATOM 715 N N . SER A 1 90 ? -33.467 10.194 24.916 1.00 88.06 90 SER A N 1
ATOM 716 C CA . SER A 1 90 ? -33.029 8.858 24.486 1.00 88.06 90 SER A CA 1
ATOM 717 C C . SER A 1 90 ? -31.640 8.464 24.999 1.00 88.06 90 SER A C 1
ATOM 719 O O . SER A 1 90 ? -31.391 7.282 25.238 1.00 88.06 90 SER A O 1
ATOM 721 N N . GLN A 1 91 ? -30.732 9.427 25.182 1.00 91.50 91 GLN A N 1
ATOM 722 C CA . GLN A 1 91 ? -29.412 9.197 25.772 1.00 91.50 91 GLN A CA 1
ATOM 723 C C . GLN A 1 91 ? -29.516 8.941 27.271 1.00 91.50 91 GLN A C 1
ATOM 725 O O . GLN A 1 91 ? -28.954 7.963 27.761 1.00 91.50 91 GLN A O 1
ATOM 730 N N . ALA A 1 92 ? -30.266 9.788 27.984 1.00 91.12 92 ALA A N 1
ATOM 731 C CA . ALA A 1 92 ? -30.512 9.626 29.413 1.00 91.12 92 ALA A CA 1
ATOM 732 C C . ALA A 1 92 ? -31.163 8.269 29.706 1.00 91.12 92 ALA A C 1
ATOM 734 O O . ALA A 1 92 ? -30.721 7.556 30.605 1.00 91.12 92 ALA A O 1
ATOM 735 N N . TYR A 1 93 ? -32.148 7.885 28.888 1.00 93.62 93 TYR A N 1
ATOM 736 C CA . TYR A 1 93 ? -32.819 6.595 28.990 1.00 93.62 93 TYR A CA 1
ATOM 737 C C . TYR A 1 93 ? -31.858 5.411 28.830 1.00 93.62 93 TYR A C 1
ATOM 739 O O . TYR A 1 93 ? -31.854 4.517 29.673 1.00 93.62 93 TYR A O 1
ATOM 747 N N . LEU A 1 94 ? -31.006 5.408 27.794 1.00 95.12 94 LEU A N 1
ATOM 748 C CA . LEU A 1 94 ? -30.045 4.320 27.592 1.00 95.12 94 LEU A CA 1
ATOM 749 C C . LEU A 1 94 ? -29.025 4.238 28.730 1.00 95.12 94 LEU A C 1
ATOM 751 O O . LEU A 1 94 ? -28.743 3.140 29.204 1.00 95.12 94 LEU A O 1
ATOM 755 N N . ILE A 1 95 ? -28.480 5.379 29.168 1.00 95.38 95 ILE A N 1
ATOM 756 C CA . ILE A 1 95 ? -27.519 5.413 30.278 1.00 95.38 95 ILE A CA 1
ATOM 757 C C . ILE A 1 95 ? -28.169 4.814 31.525 1.00 95.38 95 ILE A C 1
ATOM 759 O O . ILE A 1 95 ? -27.600 3.894 32.097 1.00 95.38 95 ILE A O 1
ATOM 763 N N . GLN A 1 96 ? -29.374 5.261 31.887 1.00 95.12 96 GLN A N 1
ATOM 764 C CA . GLN A 1 96 ? -30.109 4.745 33.042 1.00 95.12 96 GLN A CA 1
ATOM 765 C C . GLN A 1 96 ? -30.405 3.242 32.924 1.00 95.12 96 GLN A C 1
ATOM 767 O O . GLN A 1 96 ? -30.203 2.491 33.875 1.00 95.12 96 GLN A O 1
ATOM 772 N N . ALA A 1 97 ? -30.865 2.786 31.757 1.00 96.50 97 ALA A N 1
ATOM 773 C CA . ALA A 1 97 ? -31.197 1.382 31.537 1.00 96.50 97 ALA A CA 1
ATOM 774 C C . ALA A 1 97 ? -29.964 0.469 31.623 1.00 96.50 97 ALA A C 1
ATOM 776 O O . ALA A 1 97 ? -30.071 -0.653 32.118 1.00 96.50 97 ALA A O 1
ATOM 777 N N . LEU A 1 98 ? -28.801 0.927 31.144 1.00 97.69 98 LEU A N 1
ATOM 778 C CA . LEU A 1 98 ? -27.553 0.169 31.223 1.00 97.69 98 LEU A CA 1
ATOM 779 C C . LEU A 1 98 ? -26.921 0.225 32.617 1.00 97.69 98 LEU A C 1
ATOM 781 O O . LEU A 1 98 ? -26.440 -0.804 33.082 1.00 97.69 98 LEU A O 1
ATOM 785 N N . THR A 1 99 ? -26.932 1.374 33.302 1.00 97.69 99 THR A N 1
ATOM 786 C CA . THR A 1 99 ? -26.381 1.477 34.664 1.00 97.69 99 THR A CA 1
ATOM 787 C C . THR A 1 99 ? -27.169 0.619 35.647 1.00 97.69 99 THR A C 1
ATOM 789 O O . THR A 1 99 ? -26.568 -0.138 36.402 1.00 97.69 99 THR A O 1
ATOM 792 N N . GLN A 1 100 ? -28.503 0.646 35.591 1.00 97.38 100 GLN A N 1
ATOM 793 C CA . GLN A 1 100 ? -29.337 -0.235 36.417 1.00 97.38 100 GLN A CA 1
ATOM 794 C C . GLN A 1 100 ? -29.058 -1.709 36.115 1.00 97.38 100 GLN A C 1
ATOM 796 O O . GLN A 1 100 ? -28.813 -2.491 37.025 1.00 97.38 100 GLN A O 1
ATOM 801 N N . TYR A 1 101 ? -29.000 -2.077 34.832 1.00 98.31 101 TYR A N 1
ATOM 802 C CA . TYR A 1 101 ? -28.755 -3.461 34.435 1.00 98.31 101 TYR A CA 1
ATOM 803 C C . TYR A 1 101 ? -27.384 -3.987 34.886 1.00 98.31 101 TYR A C 1
ATOM 805 O O . TYR A 1 101 ? -27.272 -5.127 35.330 1.00 98.31 101 TYR A O 1
ATOM 813 N N . ILE A 1 102 ? -26.331 -3.171 34.792 1.00 98.25 102 ILE A N 1
ATOM 814 C CA . ILE A 1 102 ? -24.986 -3.555 35.241 1.00 98.25 102 ILE A CA 1
ATOM 815 C C . ILE A 1 102 ? -24.929 -3.670 36.773 1.00 98.25 102 ILE A C 1
ATOM 817 O O . ILE A 1 102 ? -24.298 -4.598 37.279 1.00 98.25 102 ILE A O 1
ATOM 821 N N . ASP A 1 103 ? -25.605 -2.788 37.519 1.00 98.12 103 ASP A N 1
ATOM 822 C CA . ASP A 1 103 ? -25.700 -2.898 38.983 1.00 98.12 103 ASP A CA 1
ATOM 823 C C . ASP A 1 103 ? -26.488 -4.148 39.415 1.00 98.12 103 ASP A C 1
ATOM 825 O O . ASP A 1 103 ? -26.071 -4.858 40.332 1.00 98.12 103 ASP A O 1
ATOM 829 N N . ASP A 1 104 ? -27.565 -4.491 38.703 1.00 98.06 104 ASP A N 1
ATOM 830 C CA . ASP A 1 104 ? -28.317 -5.734 38.912 1.00 98.06 104 ASP A CA 1
ATOM 831 C C . ASP A 1 104 ? -27.429 -6.969 38.677 1.00 98.06 104 ASP A C 1
ATOM 833 O O . ASP A 1 104 ? -27.436 -7.916 39.468 1.00 98.06 104 ASP A O 1
ATOM 837 N N . LEU A 1 105 ? -26.600 -6.961 37.625 1.00 98.31 105 LEU A N 1
ATOM 838 C CA . LEU A 1 105 ? -25.619 -8.024 37.391 1.00 98.31 105 LEU A CA 1
ATOM 839 C C . LEU A 1 105 ? -24.591 -8.096 38.529 1.00 98.31 105 LEU A C 1
ATOM 841 O O . LEU A 1 105 ? -24.308 -9.190 39.024 1.00 98.31 105 LEU A O 1
ATOM 845 N N . TYR A 1 106 ? -24.081 -6.955 38.998 1.00 97.81 106 TYR A N 1
ATOM 846 C CA . TYR A 1 106 ? -23.107 -6.889 40.090 1.00 97.81 106 TYR A CA 1
ATOM 847 C C . TYR A 1 106 ? -23.669 -7.401 41.422 1.00 97.81 106 TYR A C 1
ATOM 849 O O . TYR A 1 106 ? -23.026 -8.203 42.108 1.00 97.81 106 TYR A O 1
ATOM 857 N N . THR A 1 107 ? -24.895 -7.002 41.765 1.00 97.62 107 THR A N 1
ATOM 858 C CA . THR A 1 107 ? -25.595 -7.448 42.978 1.00 97.62 107 THR A CA 1
ATOM 859 C C . THR A 1 107 ? -25.999 -8.919 42.907 1.00 97.62 107 THR A C 1
ATOM 861 O O . THR A 1 107 ? -25.916 -9.624 43.914 1.00 97.62 107 THR A O 1
ATOM 864 N N . SER A 1 108 ? -26.330 -9.437 41.716 1.00 97.44 108 SER A N 1
ATOM 865 C CA . SER A 1 108 ? -26.648 -10.860 41.517 1.00 97.44 108 SER A CA 1
ATOM 866 C C . SER A 1 108 ? -25.486 -11.809 41.846 1.00 97.44 108 SER A C 1
ATOM 868 O O . SER A 1 108 ? -25.717 -12.974 42.171 1.00 97.44 108 SER A O 1
ATOM 870 N N . LYS A 1 109 ? -24.236 -11.317 41.830 1.00 97.44 109 LYS A N 1
ATOM 871 C CA . LYS A 1 109 ? -23.040 -12.067 42.255 1.00 97.44 109 LYS A CA 1
ATOM 872 C C . LYS A 1 109 ? -22.829 -12.076 43.778 1.00 97.44 109 LYS A C 1
ATOM 874 O O . LYS A 1 109 ? -21.835 -12.622 44.247 1.00 97.44 109 LYS A O 1
ATOM 879 N N . GLY A 1 110 ? -23.754 -11.502 44.553 1.00 92.44 110 GLY A N 1
ATOM 880 C CA . GLY A 1 110 ? -23.702 -11.440 46.018 1.00 92.44 110 GLY A CA 1
ATOM 881 C C . GLY A 1 110 ? -23.044 -10.177 46.580 1.00 92.44 110 GLY A C 1
ATOM 882 O O . GLY A 1 110 ? -22.848 -10.082 47.792 1.00 92.44 110 GLY A O 1
ATOM 883 N N . ASN A 1 111 ? -22.714 -9.201 45.729 1.00 95.25 111 ASN A N 1
ATOM 884 C CA . ASN A 1 111 ? -22.121 -7.937 46.156 1.00 95.25 111 ASN A CA 1
ATOM 885 C C . ASN A 1 111 ? -23.182 -6.900 46.543 1.00 95.25 111 ASN A C 1
ATOM 887 O O . ASN A 1 111 ? -24.358 -7.005 46.194 1.00 95.25 111 ASN A O 1
ATOM 891 N N . LYS A 1 112 ? -22.754 -5.851 47.251 1.00 95.69 112 LYS A N 1
ATOM 892 C CA . LYS A 1 112 ? -23.588 -4.665 47.475 1.00 95.69 112 LYS A CA 1
ATOM 893 C C . LYS A 1 112 ? -23.669 -3.837 46.192 1.00 95.69 112 LYS A C 1
ATOM 895 O O . LYS A 1 112 ? -22.709 -3.813 45.428 1.00 95.69 112 LYS A O 1
ATOM 900 N N . SER A 1 113 ? -24.797 -3.152 46.006 1.00 96.50 113 SER A N 1
ATOM 901 C CA . SER A 1 113 ? -24.978 -2.175 44.926 1.00 96.50 113 SER A CA 1
ATOM 902 C C . SER A 1 113 ? -23.840 -1.154 44.955 1.00 96.50 113 SER A C 1
ATOM 904 O O . SER A 1 113 ? -23.455 -0.673 46.026 1.00 96.50 113 SER A O 1
ATOM 906 N N . ILE A 1 114 ? -23.284 -0.890 43.778 1.00 95.94 114 ILE A N 1
ATOM 907 C CA . ILE A 1 114 ? -22.193 0.063 43.543 1.00 95.94 114 ILE A CA 1
ATOM 908 C C . ILE A 1 114 ? -22.697 1.319 42.836 1.00 95.94 114 ILE A C 1
ATOM 910 O O . ILE A 1 114 ? -21.952 2.285 42.704 1.00 95.94 114 ILE A O 1
ATOM 914 N N . LEU A 1 115 ? -23.946 1.315 42.377 1.00 96.31 115 LEU A N 1
ATOM 915 C CA . LEU A 1 115 ? -24.571 2.466 41.755 1.00 96.31 115 LEU A CA 1
ATOM 916 C C . LEU A 1 115 ? -24.952 3.507 42.813 1.00 96.31 115 LEU A C 1
ATOM 918 O O . LEU A 1 115 ? -25.775 3.264 43.699 1.00 96.31 115 LEU A O 1
ATOM 922 N N . ASP A 1 116 ? -24.386 4.702 42.692 1.00 94.50 116 ASP A N 1
ATOM 923 C CA . ASP A 1 116 ? -24.799 5.839 43.500 1.00 94.50 116 ASP A CA 1
ATOM 924 C C . ASP A 1 116 ? -26.212 6.278 43.075 1.00 94.50 116 ASP A C 1
ATOM 926 O O . ASP A 1 116 ? -26.462 6.608 41.912 1.00 94.50 116 ASP A O 1
ATOM 930 N N . LYS A 1 117 ? -27.164 6.244 44.016 1.00 91.25 117 LYS A N 1
ATOM 931 C CA . LYS A 1 117 ? -28.586 6.487 43.726 1.00 91.25 117 LYS A CA 1
ATOM 932 C C . LYS A 1 117 ? -28.864 7.912 43.259 1.00 91.25 117 LYS A C 1
ATOM 934 O O . LYS A 1 117 ? -29.756 8.092 42.430 1.00 91.25 117 LYS A O 1
ATOM 939 N N . ASP A 1 118 ? -28.110 8.884 43.759 1.00 88.69 118 ASP A N 1
ATOM 940 C CA . ASP A 1 118 ? -28.344 10.303 43.500 1.00 88.69 118 ASP A CA 1
ATOM 941 C C . ASP A 1 118 ? -27.734 10.718 42.158 1.00 88.69 118 ASP A C 1
ATOM 943 O O . ASP A 1 118 ? -28.332 11.476 41.394 1.00 88.69 118 ASP A O 1
ATOM 947 N N . THR A 1 119 ? -26.553 10.189 41.840 1.00 90.50 119 THR A N 1
ATOM 948 C CA . THR A 1 119 ? -25.805 10.549 40.629 1.00 90.50 119 THR A CA 1
ATOM 949 C C . THR A 1 119 ? -26.010 9.584 39.465 1.00 90.50 119 THR A C 1
ATOM 951 O O . THR A 1 119 ? -25.698 9.951 38.331 1.00 90.50 119 THR A O 1
ATOM 954 N N . GLN A 1 120 ? -26.530 8.376 39.719 1.00 90.75 120 GLN A N 1
ATOM 955 C CA . GLN A 1 120 ? -26.641 7.278 38.750 1.00 90.75 120 GLN A CA 1
ATOM 956 C C . GLN A 1 120 ? -25.289 6.927 38.099 1.00 90.75 120 GLN A C 1
ATOM 958 O O . GLN A 1 120 ? -25.223 6.620 36.907 1.00 90.75 120 GLN A O 1
ATOM 963 N N . LYS A 1 121 ? -24.199 6.995 38.875 1.00 94.88 121 LYS A N 1
ATOM 964 C CA . LYS A 1 121 ? -22.830 6.705 38.424 1.00 94.88 121 LYS A CA 1
ATOM 965 C C . LYS A 1 121 ? -22.194 5.583 39.234 1.00 94.88 121 LYS A C 1
ATOM 967 O O . LYS A 1 121 ? -22.492 5.401 40.412 1.00 94.88 121 LYS A O 1
ATOM 972 N N . PHE A 1 122 ? -21.280 4.869 38.588 1.00 97.31 122 PHE A N 1
ATOM 973 C CA . PHE A 1 122 ? -20.397 3.902 39.238 1.00 97.31 122 PHE A CA 1
ATOM 974 C C . PHE A 1 122 ? -19.139 4.579 39.802 1.00 97.31 122 PHE A C 1
ATOM 976 O O . PHE A 1 122 ? -18.778 5.655 39.321 1.00 97.31 122 PHE A O 1
ATOM 983 N N . PRO A 1 123 ? -18.417 3.946 40.745 1.00 97.31 123 PRO A N 1
ATOM 984 C CA . PRO A 1 123 ? -17.095 4.407 41.164 1.00 97.31 123 PRO A CA 1
ATOM 985 C C . PRO A 1 123 ? -16.095 4.428 40.001 1.00 97.31 123 PRO A C 1
ATOM 987 O O . PRO A 1 123 ? -15.331 5.378 39.863 1.00 97.31 123 PRO A O 1
ATOM 990 N N . ASN A 1 124 ? -16.134 3.420 39.120 1.00 97.81 124 ASN A N 1
ATOM 991 C CA . ASN A 1 124 ? -15.235 3.341 37.971 1.00 97.81 124 ASN A CA 1
ATOM 992 C C . ASN A 1 124 ? -15.528 4.442 36.926 1.00 97.81 124 ASN A C 1
ATOM 994 O O . ASN A 1 124 ? -16.563 4.447 36.245 1.00 97.81 124 ASN A O 1
ATOM 998 N N . THR A 1 125 ? -14.574 5.364 36.754 1.00 96.69 125 THR A N 1
ATOM 999 C CA . THR A 1 125 ? -14.697 6.512 35.839 1.00 96.69 125 THR A CA 1
ATOM 1000 C C . THR A 1 125 ? -14.714 6.093 34.366 1.00 96.69 125 THR A C 1
ATOM 1002 O O . THR A 1 125 ? -15.437 6.681 33.549 1.00 96.69 125 THR A O 1
ATOM 1005 N N . TYR A 1 126 ? -13.943 5.066 34.007 1.00 96.06 126 TYR A N 1
ATOM 1006 C CA . TYR A 1 126 ? -13.856 4.558 32.641 1.00 96.06 126 TYR A CA 1
ATOM 1007 C C . TYR A 1 126 ? -15.196 3.961 32.179 1.00 96.06 126 TYR A C 1
ATOM 1009 O O . TYR A 1 126 ? -15.671 4.287 31.090 1.00 96.06 126 TYR A O 1
ATOM 1017 N N . LEU A 1 127 ? -15.856 3.162 33.023 1.00 97.06 127 LEU A N 1
ATOM 1018 C CA . LEU A 1 127 ? -17.171 2.571 32.766 1.00 97.06 127 LEU A CA 1
ATOM 1019 C C . LEU A 1 127 ? -18.228 3.651 32.512 1.00 97.06 127 LEU A C 1
ATOM 1021 O O . LEU A 1 127 ? -18.923 3.607 31.496 1.00 97.06 127 LEU A O 1
ATOM 1025 N N . ASN A 1 128 ? -18.297 4.662 33.383 1.00 96.31 128 ASN A N 1
ATOM 1026 C CA . ASN A 1 128 ? -19.205 5.797 33.201 1.00 96.31 128 ASN A CA 1
ATOM 1027 C C . ASN A 1 128 ? -18.954 6.507 31.863 1.00 96.31 128 ASN A C 1
ATOM 1029 O O . ASN A 1 128 ? -19.892 6.774 31.109 1.00 96.31 128 ASN A O 1
ATOM 1033 N N . THR A 1 129 ? -17.684 6.768 31.542 1.00 94.06 129 THR A N 1
ATOM 1034 C CA . THR A 1 129 ? -17.288 7.424 30.288 1.00 94.06 129 THR A CA 1
ATOM 1035 C C . THR A 1 129 ? -17.684 6.585 29.074 1.00 94.06 129 THR A C 1
ATOM 1037 O O . THR A 1 129 ? -18.148 7.135 28.078 1.00 94.06 129 THR A O 1
ATOM 1040 N N . ARG A 1 130 ? -17.561 5.255 29.149 1.00 94.31 130 ARG A N 1
ATOM 1041 C CA . ARG A 1 130 ? -17.959 4.340 28.072 1.00 94.31 130 ARG A CA 1
ATOM 1042 C C . ARG A 1 130 ? -19.458 4.293 27.835 1.00 94.31 130 ARG A C 1
ATOM 1044 O O . ARG A 1 130 ? -19.885 4.339 26.683 1.00 94.31 130 ARG A O 1
ATOM 1051 N N . LEU A 1 131 ? -20.256 4.238 28.896 1.00 95.81 131 LEU A N 1
ATOM 1052 C CA . LEU A 1 131 ? -21.714 4.294 28.784 1.00 95.81 131 LEU A CA 1
ATOM 1053 C C . LEU A 1 131 ? -22.161 5.626 28.171 1.00 95.81 131 LEU A C 1
ATOM 1055 O O . LEU A 1 131 ? -22.974 5.645 27.245 1.00 95.81 131 LEU A O 1
ATOM 1059 N N . GLN A 1 132 ? -21.559 6.733 28.614 1.00 93.50 132 GLN A N 1
ATOM 1060 C CA . GLN A 1 132 ? -21.825 8.060 28.063 1.00 93.50 132 GLN A CA 1
ATOM 1061 C C . GLN A 1 132 ? -21.385 8.191 26.605 1.00 93.50 132 GLN A C 1
ATOM 1063 O O . GLN A 1 132 ? -22.147 8.711 25.797 1.00 93.50 132 GLN A O 1
ATOM 1068 N N . SER A 1 133 ? -20.193 7.710 26.236 1.00 91.44 133 SER A N 1
ATOM 1069 C CA . SER A 1 133 ? -19.708 7.794 24.855 1.00 91.44 133 SER A CA 1
ATOM 1070 C C . SER A 1 133 ? -20.566 6.965 23.906 1.00 91.44 133 SER A C 1
ATOM 1072 O O . SER A 1 133 ? -20.838 7.399 22.790 1.00 91.44 133 SER A O 1
ATOM 1074 N N . MET A 1 134 ? -21.017 5.790 24.353 1.00 92.75 134 MET A N 1
ATOM 1075 C CA . MET A 1 134 ? -21.877 4.897 23.582 1.00 92.75 134 MET A CA 1
ATOM 1076 C C . MET A 1 134 ? -23.256 5.521 23.349 1.00 92.75 134 MET A C 1
ATOM 1078 O O . MET A 1 134 ? -23.696 5.605 22.202 1.00 92.75 134 MET A O 1
ATOM 1082 N N . ALA A 1 135 ? -23.903 6.022 24.404 1.00 92.88 135 ALA A N 1
ATOM 1083 C CA . ALA A 1 135 ? -25.191 6.704 24.292 1.00 92.88 135 ALA A CA 1
ATOM 1084 C C . ALA A 1 135 ? -25.076 8.025 23.515 1.00 92.88 135 ALA A C 1
ATOM 1086 O O . ALA A 1 135 ? -25.907 8.338 22.670 1.00 92.88 135 ALA A O 1
ATOM 1087 N N . GLY A 1 136 ? -24.006 8.785 23.739 1.00 90.06 136 GLY A N 1
ATOM 1088 C CA . GLY A 1 136 ? -23.705 10.037 23.043 1.00 90.06 136 GLY A CA 1
ATOM 1089 C C . GLY A 1 136 ? -23.268 9.871 21.586 1.00 90.06 136 GLY A C 1
ATOM 1090 O O . GLY A 1 136 ? -23.051 10.865 20.895 1.00 90.06 136 GLY A O 1
ATOM 1091 N N . SER A 1 137 ? -23.093 8.636 21.116 1.00 88.56 137 SER A N 1
ATOM 1092 C CA . SER A 1 137 ? -22.532 8.362 19.800 1.00 88.56 137 SER A CA 1
ATOM 1093 C C . SER A 1 137 ? -23.506 8.694 18.667 1.00 88.56 137 SER A C 1
ATOM 1095 O O . SER A 1 137 ? -24.714 8.471 18.768 1.00 88.56 137 SER A O 1
ATOM 1097 N N . ARG A 1 138 ? -22.964 9.156 17.532 1.00 81.75 138 ARG A N 1
ATOM 1098 C CA . ARG A 1 138 ? -23.748 9.342 16.300 1.00 81.75 138 ARG A CA 1
ATOM 1099 C C . ARG A 1 138 ? -24.370 8.021 15.840 1.00 81.75 138 ARG A C 1
ATOM 1101 O O . ARG A 1 138 ? -25.484 8.020 15.340 1.00 81.75 138 ARG A O 1
ATOM 1108 N N . GLN A 1 139 ? -23.669 6.904 16.043 1.00 83.00 139 GLN A N 1
ATOM 1109 C CA . GLN A 1 139 ? -24.156 5.565 15.713 1.00 83.00 139 GLN A CA 1
ATOM 1110 C C . GLN A 1 139 ? -25.461 5.243 16.452 1.00 83.00 139 GLN A C 1
ATOM 1112 O O . GLN A 1 139 ? -26.432 4.834 15.819 1.00 83.00 139 GLN A O 1
ATOM 1117 N N . TYR A 1 140 ? -25.512 5.484 17.766 1.00 89.75 140 TYR A N 1
ATOM 1118 C CA . TYR A 1 140 ? -26.733 5.295 18.549 1.00 89.75 140 TYR A CA 1
ATOM 1119 C C . TYR A 1 140 ? -27.852 6.238 18.095 1.00 89.75 140 TYR A C 1
ATOM 1121 O O . TYR A 1 140 ? -28.978 5.791 17.895 1.00 89.75 140 TYR A O 1
ATOM 1129 N N . GLN A 1 141 ? -27.543 7.522 17.879 1.00 85.19 141 GLN A N 1
ATOM 1130 C CA . GLN A 1 141 ? -28.531 8.513 17.436 1.00 85.19 141 GLN A CA 1
ATOM 1131 C C . GLN A 1 141 ? -29.185 8.132 16.100 1.00 85.19 141 GLN A C 1
ATOM 1133 O O . GLN A 1 141 ? -30.407 8.194 15.996 1.00 85.19 141 GLN A O 1
ATOM 1138 N N . VAL A 1 142 ? -28.395 7.681 15.120 1.00 80.06 142 VAL A N 1
ATOM 1139 C CA . VAL A 1 142 ? -28.898 7.227 13.811 1.00 80.06 142 VAL A CA 1
ATOM 1140 C C . VAL A 1 142 ? -29.792 5.998 13.968 1.00 80.06 142 VAL A C 1
ATOM 1142 O O . VAL A 1 142 ? -30.893 5.964 13.432 1.00 80.06 142 VAL A O 1
ATOM 1145 N N . ILE A 1 143 ? -29.374 5.004 14.758 1.00 81.56 143 ILE A N 1
ATOM 1146 C CA . ILE A 1 143 ? -30.188 3.796 14.965 1.00 81.56 143 ILE A CA 1
ATOM 1147 C C . ILE A 1 143 ? -31.515 4.138 15.651 1.00 81.56 143 ILE A C 1
ATOM 1149 O O . ILE A 1 143 ? -32.554 3.618 15.258 1.00 81.56 143 ILE A O 1
ATOM 1153 N N . VAL A 1 144 ? -31.508 5.022 16.651 1.00 85.19 144 VAL A N 1
ATOM 1154 C CA . VAL A 1 144 ? -32.741 5.478 17.313 1.00 85.19 144 VAL A CA 1
ATOM 1155 C C . VAL A 1 144 ? -33.644 6.249 16.347 1.00 85.19 144 VAL A C 1
ATOM 1157 O O . VAL A 1 144 ? -34.858 6.039 16.375 1.00 85.19 144 VAL A O 1
ATOM 1160 N N . GLY A 1 145 ? -33.073 7.096 15.485 1.00 78.69 145 GLY A N 1
ATOM 1161 C CA . GLY A 1 145 ? -33.802 7.775 14.409 1.00 78.69 145 GLY A CA 1
ATOM 1162 C C . GLY A 1 145 ? -34.509 6.778 13.489 1.00 78.69 145 GLY A C 1
ATOM 1163 O O . GLY A 1 145 ? -35.728 6.831 13.344 1.00 78.69 145 GLY A O 1
ATOM 1164 N N . ASN A 1 146 ? -33.775 5.779 12.992 1.00 73.88 146 ASN A N 1
ATOM 1165 C CA . ASN A 1 146 ? -34.317 4.751 12.099 1.00 73.88 146 ASN A CA 1
ATOM 1166 C C . ASN A 1 146 ? -35.399 3.898 12.774 1.00 73.88 146 ASN A C 1
ATOM 1168 O O . ASN A 1 146 ? -36.450 3.652 12.189 1.00 73.88 146 ASN A O 1
ATOM 1172 N N . LEU A 1 147 ? -35.185 3.471 14.026 1.00 76.94 147 LEU A N 1
ATOM 1173 C CA . LEU A 1 147 ? -36.198 2.717 14.773 1.00 76.94 147 LEU A CA 1
ATOM 1174 C C . LEU A 1 147 ? -37.486 3.530 14.949 1.00 76.94 147 LEU A C 1
ATOM 1176 O O . LEU A 1 147 ? -38.573 2.966 14.843 1.00 76.94 147 LEU A O 1
ATOM 1180 N N . SER A 1 148 ? -37.367 4.842 15.170 1.00 75.25 148 SER A N 1
ATOM 1181 C CA . SER A 1 148 ? -38.524 5.734 15.289 1.00 75.25 148 SER A CA 1
ATOM 1182 C C . SER A 1 148 ? -39.294 5.829 13.968 1.00 75.25 148 SER A C 1
ATOM 1184 O O . SER A 1 148 ? -40.519 5.727 13.982 1.00 75.25 148 SER A O 1
ATOM 1186 N N . ASN A 1 149 ? -38.590 5.929 12.835 1.00 73.12 149 ASN A N 1
ATOM 1187 C CA . ASN A 1 149 ? -39.198 5.951 11.499 1.00 73.12 149 ASN A CA 1
ATOM 1188 C C . ASN A 1 149 ? -39.936 4.639 11.170 1.00 73.12 149 ASN A C 1
ATOM 1190 O O . ASN A 1 149 ? -40.983 4.652 10.529 1.00 73.12 149 ASN A O 1
ATOM 1194 N N . GLU A 1 150 ? -39.437 3.502 11.661 1.00 73.56 150 GLU A N 1
ATOM 1195 C CA . GLU A 1 150 ? -40.042 2.178 11.453 1.00 73.56 150 GLU A CA 1
ATOM 1196 C C . GLU A 1 150 ? -41.101 1.790 12.502 1.00 73.56 150 GLU A C 1
ATOM 1198 O O . GLU A 1 150 ? -41.543 0.638 12.533 1.00 73.56 150 GLU A O 1
ATOM 1203 N N . ASN A 1 151 ? -41.500 2.707 13.393 1.00 79.06 151 ASN A N 1
ATOM 1204 C CA . ASN A 1 151 ? -42.372 2.422 14.543 1.00 79.06 151 ASN A CA 1
ATOM 1205 C C . ASN A 1 151 ? -41.860 1.277 15.447 1.00 79.06 151 ASN A C 1
ATOM 1207 O O . ASN A 1 151 ? -42.645 0.569 16.087 1.00 79.06 151 ASN A O 1
ATOM 1211 N N . LYS A 1 152 ? -40.541 1.072 15.521 1.00 79.50 152 LYS A N 1
ATOM 1212 C CA . LYS A 1 152 ? -39.913 0.089 16.412 1.00 79.50 152 LYS A CA 1
ATOM 1213 C C . LYS A 1 152 ? -39.563 0.736 17.757 1.00 79.50 152 LYS A C 1
ATOM 1215 O O . LYS A 1 152 ? -39.045 1.852 17.795 1.00 79.50 152 LYS A O 1
ATOM 1220 N N . PRO A 1 153 ? -39.786 0.043 18.887 1.00 86.00 153 PRO A N 1
ATOM 1221 C CA . PRO A 1 153 ? -39.482 0.600 20.195 1.00 86.00 153 PRO A CA 1
ATOM 1222 C C . PRO A 1 153 ? -37.969 0.718 20.405 1.00 86.00 153 PRO A C 1
ATOM 1224 O O . PRO A 1 153 ? -37.205 -0.197 20.087 1.00 86.00 153 PRO A O 1
ATOM 1227 N N . ILE A 1 154 ? -37.551 1.813 21.044 1.00 88.12 154 ILE A N 1
ATOM 1228 C CA . ILE A 1 154 ? -36.167 2.035 21.496 1.00 88.12 154 ILE A CA 1
ATOM 1229 C C . ILE A 1 154 ? -35.657 0.900 22.404 1.00 88.12 154 ILE A C 1
ATOM 1231 O O . ILE A 1 154 ? -34.464 0.609 22.441 1.00 88.12 154 ILE A O 1
ATOM 1235 N N . GLU A 1 155 ? -36.567 0.186 23.071 1.00 89.94 155 GLU A N 1
ATOM 1236 C CA . GLU A 1 155 ? -36.238 -0.958 23.923 1.00 89.94 155 GLU A CA 1
ATOM 1237 C C . GLU A 1 155 ? -35.533 -2.090 23.156 1.00 89.94 155 GLU A C 1
ATOM 1239 O O . GLU A 1 155 ? -34.745 -2.830 23.738 1.00 89.94 155 GLU A O 1
ATOM 1244 N N . ASN A 1 156 ? -35.722 -2.197 21.836 1.00 87.06 156 ASN A N 1
ATOM 1245 C CA . ASN A 1 156 ? -35.020 -3.193 21.026 1.00 87.06 156 ASN A CA 1
ATOM 1246 C C . ASN A 1 156 ? -33.503 -2.954 21.004 1.00 87.06 156 ASN A C 1
ATOM 1248 O O . ASN A 1 156 ? -32.731 -3.896 21.200 1.00 87.06 156 ASN A O 1
ATOM 1252 N N . ILE A 1 157 ? -33.064 -1.703 20.805 1.00 89.56 157 ILE A N 1
ATOM 1253 C CA . ILE A 1 157 ? -31.632 -1.375 20.832 1.00 89.56 157 ILE A CA 1
ATOM 1254 C C . ILE A 1 157 ? -31.083 -1.416 22.261 1.00 89.56 157 ILE A C 1
ATOM 1256 O O . ILE A 1 157 ? -29.962 -1.872 22.473 1.00 89.56 157 ILE A O 1
ATOM 1260 N N . VAL A 1 158 ? -31.881 -1.029 23.259 1.00 94.12 158 VAL A N 1
ATOM 1261 C CA . VAL A 1 158 ? -31.491 -1.145 24.671 1.00 94.12 158 VAL A CA 1
ATOM 1262 C C . VAL A 1 158 ? -31.265 -2.607 25.058 1.00 94.12 158 VAL A C 1
ATOM 1264 O O . VAL A 1 158 ? -30.231 -2.925 25.639 1.00 94.12 158 VAL A O 1
ATOM 1267 N N . ASN A 1 159 ? -32.168 -3.518 24.691 1.00 93.56 159 ASN A N 1
ATOM 1268 C CA . ASN A 1 159 ? -32.027 -4.950 24.969 1.00 93.56 159 ASN A CA 1
ATOM 1269 C C . ASN A 1 159 ? -30.824 -5.574 24.260 1.00 93.56 159 ASN A C 1
ATOM 1271 O O . ASN A 1 159 ? -30.122 -6.397 24.850 1.00 93.56 159 ASN A O 1
ATOM 1275 N N . TYR A 1 160 ? -30.538 -5.145 23.031 1.00 91.25 160 TYR A N 1
ATOM 1276 C CA . TYR A 1 160 ? -29.311 -5.532 22.344 1.00 91.25 160 TYR A CA 1
ATOM 1277 C C . TYR A 1 160 ? -28.062 -5.110 23.123 1.00 91.25 160 TYR A C 1
ATOM 1279 O O . TYR A 1 160 ? -27.202 -5.940 23.420 1.00 91.25 160 TYR A O 1
ATOM 1287 N N . LEU A 1 161 ? -27.980 -3.836 23.511 1.00 95.00 161 LEU A N 1
ATOM 1288 C CA . LEU A 1 161 ? -26.839 -3.316 24.262 1.00 95.00 161 LEU A CA 1
ATOM 1289 C C . LEU A 1 161 ? -26.718 -3.978 25.642 1.00 95.00 161 LEU A C 1
ATOM 1291 O O . LEU A 1 161 ? -25.604 -4.302 26.047 1.00 95.00 161 LEU A O 1
ATOM 1295 N N . LYS A 1 162 ? -27.834 -4.270 26.326 1.00 96.94 162 LYS A N 1
ATOM 1296 C CA . LYS A 1 162 ? -27.848 -5.066 27.567 1.00 96.94 162 LYS A CA 1
ATOM 1297 C C . LYS A 1 162 ? -27.237 -6.452 27.347 1.00 96.94 162 LYS A C 1
ATOM 1299 O O . LYS A 1 162 ? -26.429 -6.886 28.160 1.00 96.94 162 LYS A O 1
ATOM 1304 N N . SER A 1 163 ? -27.566 -7.131 26.246 1.00 95.06 163 SER A N 1
ATOM 1305 C CA . SER A 1 163 ? -27.005 -8.459 25.957 1.00 95.06 163 SER A CA 1
ATOM 1306 C C . SER A 1 163 ? -25.479 -8.433 25.794 1.00 95.06 163 SER A C 1
ATOM 1308 O O . SER A 1 163 ? -24.791 -9.257 26.387 1.00 95.06 163 SER A O 1
ATOM 1310 N N . ILE A 1 164 ? -24.940 -7.422 25.105 1.00 94.94 164 ILE A N 1
ATOM 1311 C CA . ILE A 1 164 ? -23.490 -7.212 24.972 1.00 94.94 164 ILE A CA 1
ATOM 1312 C C . ILE A 1 164 ? -22.853 -6.879 26.322 1.00 94.94 164 ILE A C 1
ATOM 1314 O O . ILE A 1 164 ? -21.828 -7.451 26.682 1.00 94.94 164 ILE A O 1
ATOM 1318 N N . TRP A 1 165 ? -23.464 -5.976 27.092 1.00 97.19 165 TRP A N 1
ATOM 1319 C CA . TRP A 1 165 ? -22.953 -5.606 28.411 1.00 97.19 165 TRP A CA 1
ATOM 1320 C C . TRP A 1 165 ? -22.974 -6.764 29.401 1.00 97.19 165 TRP A C 1
ATOM 1322 O O . TRP A 1 165 ? -22.104 -6.815 30.261 1.00 97.19 165 TRP A O 1
ATOM 1332 N N . LYS A 1 166 ? -23.901 -7.715 29.265 1.00 97.62 166 LYS A N 1
ATOM 1333 C CA . LYS A 1 166 ? -23.885 -8.955 30.045 1.00 97.62 166 LYS A CA 1
ATOM 1334 C C . LYS A 1 166 ? -22.628 -9.777 29.757 1.00 97.62 166 LYS A C 1
ATOM 1336 O O . LYS A 1 166 ? -21.956 -10.199 30.695 1.00 97.62 166 LYS A O 1
ATOM 1341 N N . ASP A 1 167 ? -22.288 -9.961 28.482 1.00 96.44 167 ASP A N 1
ATOM 1342 C CA . ASP A 1 167 ? -21.084 -10.698 28.084 1.00 96.44 167 ASP A CA 1
ATOM 1343 C C . ASP A 1 167 ? -19.812 -9.968 28.546 1.00 96.44 167 ASP A C 1
ATOM 1345 O O . ASP A 1 167 ? -18.905 -10.580 29.109 1.00 96.44 167 ASP A O 1
ATOM 1349 N N . TRP A 1 168 ? -19.758 -8.642 28.377 1.00 97.44 168 TRP A N 1
ATOM 1350 C CA . TRP A 1 168 ? -18.632 -7.827 28.844 1.00 97.44 168 TRP A CA 1
ATOM 1351 C C . TRP A 1 168 ? -18.505 -7.833 30.367 1.00 97.44 168 TRP A C 1
ATOM 1353 O O . TRP A 1 168 ? -17.393 -7.898 30.885 1.00 97.44 168 TRP A O 1
ATOM 1363 N N . PHE A 1 169 ? -19.628 -7.799 31.088 1.00 98.19 169 PHE A N 1
ATOM 1364 C CA . PHE A 1 169 ? -19.656 -7.855 32.543 1.00 98.19 169 PHE A CA 1
ATOM 1365 C C . PHE A 1 169 ? -19.032 -9.152 33.057 1.00 98.19 169 PHE A C 1
ATOM 1367 O O . PHE A 1 169 ? -18.158 -9.096 33.915 1.00 98.19 169 PHE A O 1
ATOM 1374 N N . GLU A 1 170 ? -19.421 -10.309 32.514 1.00 97.69 170 GLU A N 1
ATOM 1375 C CA . GLU A 1 170 ? -18.860 -11.599 32.938 1.00 97.69 170 GLU A CA 1
ATOM 1376 C C . GLU A 1 170 ? -17.352 -11.693 32.659 1.00 97.69 170 GLU A C 1
ATOM 1378 O O . GLU A 1 170 ? -16.609 -12.231 33.480 1.00 97.69 170 GLU A O 1
ATOM 1383 N N . LEU A 1 171 ? -16.876 -11.136 31.540 1.00 97.19 171 LEU A N 1
ATOM 1384 C CA . LEU A 1 171 ? -15.442 -11.073 31.239 1.00 97.19 171 LEU A CA 1
ATOM 1385 C C . LEU A 1 171 ? -14.691 -10.188 32.241 1.00 97.19 171 LEU A C 1
ATOM 1387 O O . LEU A 1 171 ? -13.687 -10.615 32.804 1.00 97.19 171 LEU A O 1
ATOM 1391 N N . LEU A 1 172 ? -15.183 -8.971 32.485 1.00 97.56 172 LEU A N 1
ATOM 1392 C CA . LEU A 1 172 ? -14.536 -7.996 33.368 1.00 97.56 172 LEU A CA 1
ATOM 1393 C C . LEU A 1 172 ? -14.572 -8.430 34.836 1.00 97.56 172 LEU A C 1
ATOM 1395 O O . LEU A 1 172 ? -13.578 -8.292 35.543 1.00 97.56 172 LEU A O 1
ATOM 1399 N N . TYR A 1 173 ? -15.700 -8.978 35.293 1.00 97.56 173 TYR A N 1
ATOM 1400 C CA . TYR A 1 173 ? -15.893 -9.382 36.684 1.00 97.56 173 TYR A CA 1
ATOM 1401 C C . TYR A 1 173 ? -14.931 -10.503 37.086 1.00 97.56 173 TYR A C 1
ATOM 1403 O O . TYR A 1 173 ? -14.347 -10.455 38.165 1.00 97.56 173 TYR A O 1
ATOM 1411 N N . ASN A 1 174 ? -14.741 -11.496 36.214 1.00 96.75 174 ASN A N 1
ATOM 1412 C CA . ASN A 1 174 ? -13.901 -12.659 36.502 1.00 96.75 174 ASN A CA 1
ATOM 1413 C C . ASN A 1 174 ? -12.399 -12.413 36.246 1.00 96.75 174 ASN A C 1
ATOM 1415 O O . ASN A 1 174 ? -11.582 -13.246 36.632 1.00 96.75 174 ASN A O 1
ATOM 1419 N N . ALA A 1 175 ? -12.030 -11.295 35.610 1.00 96.69 175 ALA A N 1
ATOM 1420 C CA . ALA A 1 175 ? -10.651 -10.984 35.221 1.00 96.69 175 ALA A CA 1
ATOM 1421 C C . ALA A 1 175 ? -9.840 -10.221 36.288 1.00 96.69 175 ALA A C 1
ATOM 1423 O O . ALA A 1 175 ? -8.714 -9.802 36.014 1.00 96.69 175 ALA A O 1
ATOM 1424 N N . THR A 1 176 ? -10.373 -10.028 37.497 1.00 96.31 176 THR A N 1
ATOM 1425 C CA . THR A 1 176 ? -9.648 -9.418 38.624 1.00 96.31 176 THR A CA 1
ATOM 1426 C C . THR A 1 176 ? -9.629 -10.330 39.847 1.00 96.31 176 THR A C 1
ATOM 1428 O O . THR A 1 176 ? -10.503 -11.180 40.006 1.00 96.31 176 THR A O 1
ATOM 1431 N N . ASP A 1 177 ? -8.653 -10.125 40.737 1.00 94.06 177 ASP A N 1
ATOM 1432 C CA . ASP A 1 177 ? -8.595 -10.764 42.057 1.00 94.06 177 ASP A CA 1
ATOM 1433 C C . ASP A 1 177 ? -8.561 -9.687 43.162 1.00 94.06 177 ASP A C 1
ATOM 1435 O O . ASP A 1 177 ? -7.582 -8.938 43.240 1.00 94.06 177 ASP A O 1
ATOM 1439 N N . PRO A 1 178 ? -9.618 -9.553 43.988 1.00 95.00 178 PRO A N 1
ATOM 1440 C CA . PRO A 1 178 ? -10.856 -10.339 43.963 1.00 95.00 178 PRO A CA 1
ATOM 1441 C C . PRO A 1 178 ? -11.744 -10.049 42.729 1.00 95.00 178 PRO A C 1
ATOM 1443 O O . PRO A 1 178 ? -11.616 -8.989 42.100 1.00 95.00 178 PRO A O 1
ATOM 1446 N N . PRO A 1 179 ? -12.677 -10.958 42.376 1.00 96.31 179 PRO A N 1
ATOM 1447 C CA . PRO A 1 179 ? -13.624 -10.737 41.286 1.00 96.31 179 PRO A CA 1
ATOM 1448 C C . PRO A 1 179 ? -14.460 -9.470 41.486 1.00 96.31 179 PRO A C 1
ATOM 1450 O O . PRO A 1 179 ? -14.925 -9.188 42.589 1.00 96.31 179 PRO A O 1
ATOM 1453 N N . GLY A 1 180 ? -14.656 -8.709 40.412 1.00 95.75 180 GLY A N 1
ATOM 1454 C CA . GLY A 1 180 ? -15.436 -7.472 40.418 1.00 95.75 180 GLY A CA 1
ATOM 1455 C C . GLY A 1 180 ? -14.678 -6.213 40.853 1.00 95.75 180 GLY A C 1
ATOM 1456 O O . GLY A 1 180 ? -15.245 -5.126 40.748 1.00 95.75 180 GLY A O 1
ATOM 1457 N N . LEU A 1 181 ? -13.405 -6.321 41.261 1.00 96.88 181 LEU A N 1
ATOM 1458 C CA . LEU A 1 181 ? -12.587 -5.190 41.723 1.00 96.88 181 LEU A CA 1
ATOM 1459 C C . LEU A 1 181 ? -12.570 -4.026 40.719 1.00 96.88 181 LEU A C 1
ATOM 1461 O O . LEU A 1 181 ? -12.687 -2.870 41.124 1.00 96.88 181 LEU A O 1
ATOM 1465 N N . TRP A 1 182 ? -12.498 -4.329 39.418 1.00 97.62 182 TRP A N 1
ATOM 1466 C CA . TRP A 1 182 ? -12.481 -3.318 38.355 1.00 97.62 182 TRP A CA 1
ATOM 1467 C C . TRP A 1 182 ? -13.685 -2.364 38.414 1.00 97.62 182 TRP A C 1
ATOM 1469 O O . TRP A 1 182 ? -13.523 -1.170 38.196 1.00 97.62 182 TRP A O 1
ATOM 1479 N N . PHE A 1 183 ? -14.881 -2.844 38.775 1.00 97.62 183 PHE A N 1
ATOM 1480 C CA . PHE A 1 183 ? -16.091 -2.009 38.842 1.00 97.62 183 PHE A CA 1
ATOM 1481 C C . PHE A 1 183 ? -16.074 -1.002 40.000 1.00 97.62 183 PHE A C 1
ATOM 1483 O O . PHE A 1 183 ? -16.749 0.028 39.940 1.00 97.62 183 PHE A O 1
ATOM 1490 N N . THR A 1 184 ? -15.309 -1.299 41.050 1.00 97.00 184 THR A N 1
ATOM 1491 C CA . THR A 1 184 ? -15.170 -0.450 42.242 1.00 97.00 184 THR A CA 1
ATOM 1492 C C . THR A 1 184 ? -13.924 0.429 42.226 1.00 97.00 184 THR A C 1
ATOM 1494 O O . THR A 1 184 ? -13.835 1.356 43.027 1.00 97.00 184 THR A O 1
ATOM 1497 N N . ASP A 1 185 ? -12.970 0.151 41.337 1.00 96.50 185 ASP A N 1
ATOM 1498 C CA . ASP A 1 185 ? -11.744 0.929 41.193 1.00 96.50 185 ASP A CA 1
ATOM 1499 C C . ASP A 1 185 ? -12.009 2.206 40.382 1.00 96.50 185 ASP A C 1
ATOM 1501 O O . ASP A 1 185 ? -12.350 2.148 39.199 1.00 96.50 185 ASP A O 1
ATOM 1505 N N . GLU A 1 186 ? -11.831 3.367 41.017 1.00 96.31 186 GLU A N 1
ATOM 1506 C CA . GLU A 1 186 ? -12.005 4.685 40.395 1.00 96.31 186 GLU A CA 1
ATOM 1507 C C . GLU A 1 186 ? -11.106 4.874 39.162 1.00 96.31 186 GLU A C 1
ATOM 1509 O O . GLU A 1 186 ? -11.525 5.512 38.186 1.00 96.31 186 GLU A O 1
ATOM 1514 N N . PHE A 1 187 ? -9.909 4.273 39.186 1.00 95.44 187 PHE A N 1
ATOM 1515 C CA . PHE A 1 187 ? -8.888 4.365 38.139 1.00 95.44 187 PHE A CA 1
ATOM 1516 C C . PHE A 1 187 ? -8.807 3.115 37.256 1.00 95.44 187 PHE A C 1
ATOM 1518 O O . PHE A 1 187 ? -7.926 3.035 36.399 1.00 95.44 187 PHE A O 1
ATOM 1525 N N . GLY A 1 188 ? -9.713 2.150 37.442 1.00 94.44 188 GLY A N 1
ATOM 1526 C CA . GLY A 1 188 ? -9.751 0.936 36.635 1.00 94.44 188 GLY A CA 1
ATOM 1527 C C . GLY A 1 188 ? -10.032 1.260 35.166 1.00 94.44 188 GLY A C 1
ATOM 1528 O O . GLY A 1 188 ? -11.047 1.877 34.846 1.00 94.44 188 GLY A O 1
ATOM 1529 N N . ASP A 1 189 ? -9.160 0.829 34.258 1.00 95.25 189 ASP A N 1
ATOM 1530 C CA . ASP A 1 189 ? -9.266 1.070 32.817 1.00 95.25 189 ASP A CA 1
ATOM 1531 C C . ASP A 1 189 ? -8.847 -0.180 32.015 1.00 95.25 189 ASP A C 1
ATOM 1533 O O . ASP A 1 189 ? -8.844 -1.293 32.538 1.00 95.25 189 ASP A O 1
ATOM 1537 N N . GLU A 1 190 ? -8.537 -0.039 30.723 1.00 94.00 190 GLU A N 1
ATOM 1538 C CA . GLU A 1 190 ? -8.101 -1.168 29.879 1.00 94.00 190 GLU A CA 1
ATOM 1539 C C . GLU A 1 190 ? -6.732 -1.744 30.287 1.00 94.00 190 GLU A C 1
ATOM 1541 O O . GLU A 1 190 ? -6.409 -2.884 29.943 1.00 94.00 190 GLU A O 1
ATOM 1546 N N . LYS A 1 191 ? -5.918 -0.958 31.003 1.00 93.50 191 LYS A N 1
ATOM 1547 C CA . LYS A 1 191 ? -4.553 -1.282 31.439 1.00 93.50 191 LYS A CA 1
ATOM 1548 C C . LYS A 1 191 ? -4.494 -1.786 32.879 1.00 93.50 191 LYS A C 1
ATOM 1550 O O . LYS A 1 191 ? -3.390 -1.990 33.391 1.00 93.50 191 LYS A O 1
ATOM 1555 N N . THR A 1 192 ? -5.640 -1.985 33.530 1.00 92.50 192 THR A N 1
ATOM 1556 C CA . THR A 1 192 ? -5.707 -2.660 34.826 1.00 92.50 192 THR A CA 1
ATOM 1557 C C . THR A 1 192 ? -4.964 -4.000 34.769 1.00 92.50 192 THR A C 1
ATOM 1559 O O . THR A 1 192 ? -4.892 -4.656 33.732 1.00 92.50 192 THR A O 1
ATOM 1562 N N . ILE A 1 193 ? -4.356 -4.401 35.885 1.00 92.50 193 ILE A N 1
ATOM 1563 C CA . ILE A 1 193 ? -3.666 -5.688 35.982 1.00 92.50 193 ILE A CA 1
ATOM 1564 C C . ILE A 1 193 ? -4.726 -6.795 36.030 1.00 92.50 193 ILE A C 1
ATOM 1566 O O . ILE A 1 193 ? -5.464 -6.904 37.006 1.00 92.50 193 ILE A O 1
ATOM 1570 N N . TRP A 1 194 ? -4.792 -7.603 34.972 1.00 95.94 194 TRP A N 1
ATOM 1571 C CA . TRP A 1 194 ? -5.768 -8.683 34.822 1.00 95.94 194 TRP A CA 1
ATOM 1572 C C . TRP A 1 194 ? -5.225 -10.030 35.315 1.00 95.94 194 TRP A C 1
ATOM 1574 O O . TRP A 1 194 ? -4.037 -10.333 35.172 1.00 95.94 194 TRP A O 1
ATOM 1584 N N . THR A 1 195 ? -6.106 -10.886 35.829 1.00 91.94 195 THR A N 1
ATOM 1585 C CA . THR A 1 195 ? -5.820 -12.294 36.132 1.00 91.94 195 THR A CA 1
ATOM 1586 C C . THR A 1 195 ? -5.868 -13.135 34.854 1.00 91.94 195 THR A C 1
ATOM 1588 O O . THR A 1 195 ? -6.795 -13.899 34.603 1.00 91.94 195 THR A O 1
ATOM 1591 N N . GLY A 1 196 ? -4.844 -12.991 34.010 1.00 92.06 196 GLY A N 1
ATOM 1592 C CA . GLY A 1 196 ? -4.709 -13.730 32.751 1.00 92.06 196 GLY A CA 1
ATOM 1593 C C . GLY A 1 196 ? -4.685 -12.815 31.530 1.00 92.06 196 GLY A C 1
ATOM 1594 O O . GLY A 1 196 ? -3.995 -11.799 31.522 1.00 92.06 196 GLY A O 1
ATOM 1595 N N . THR A 1 197 ? -5.392 -13.206 30.467 1.00 91.75 197 THR A N 1
ATOM 1596 C CA . THR A 1 197 ? -5.531 -12.389 29.252 1.00 91.75 197 THR A CA 1
ATOM 1597 C C . THR A 1 197 ? -6.452 -11.204 29.501 1.00 91.75 197 THR A C 1
ATOM 1599 O O . THR A 1 197 ? -7.437 -11.335 30.229 1.00 91.75 197 THR A O 1
ATOM 1602 N N . SER A 1 198 ? -6.170 -10.068 28.862 1.00 95.62 198 SER A N 1
ATOM 1603 C CA . SER A 1 198 ? -7.010 -8.883 29.010 1.00 95.62 198 SER A CA 1
ATOM 1604 C C . SER A 1 198 ? -8.427 -9.175 28.500 1.00 95.62 198 SER A C 1
ATOM 1606 O O . SER A 1 198 ? -8.580 -9.584 27.347 1.00 95.62 198 SER A O 1
ATOM 1608 N N . PRO A 1 199 ? -9.489 -8.928 29.292 1.00 96.31 199 PRO A N 1
ATOM 1609 C CA . PRO A 1 199 ? -10.864 -9.057 28.812 1.00 96.31 199 PRO A CA 1
ATOM 1610 C C . PRO A 1 199 ? -11.140 -8.097 27.645 1.00 96.31 199 PRO A C 1
ATOM 1612 O O . PRO A 1 199 ? -12.012 -8.360 26.813 1.00 96.31 199 PRO A O 1
ATOM 1615 N N . PHE A 1 200 ? -10.361 -7.014 27.526 1.00 95.38 200 PHE A N 1
ATOM 1616 C CA . PHE A 1 200 ? -10.476 -6.073 26.419 1.00 95.38 200 PHE A CA 1
ATOM 1617 C C . PHE A 1 200 ? -10.055 -6.656 25.066 1.00 95.38 200 PHE A C 1
ATOM 1619 O O . PHE A 1 200 ? -10.578 -6.199 24.053 1.00 95.38 200 PHE A O 1
ATOM 1626 N N . ASP A 1 201 ? -9.229 -7.707 25.025 1.00 92.25 201 ASP A N 1
ATOM 1627 C CA . ASP A 1 201 ? -8.882 -8.395 23.771 1.00 92.25 201 ASP A CA 1
ATOM 1628 C C . ASP A 1 201 ? -10.124 -9.024 23.109 1.00 92.25 201 ASP A C 1
ATOM 1630 O O . ASP A 1 201 ? -10.227 -9.110 21.883 1.00 92.25 201 ASP A O 1
ATOM 1634 N N . GLU A 1 202 ? -11.097 -9.439 23.924 1.00 93.38 202 GLU A N 1
ATOM 1635 C CA . GLU A 1 202 ? -12.379 -9.976 23.472 1.00 93.38 202 GLU A CA 1
ATOM 1636 C C . GLU A 1 202 ? -13.410 -8.862 23.240 1.00 93.38 202 GLU A C 1
ATOM 1638 O O . GLU A 1 202 ? -14.050 -8.807 22.189 1.00 93.38 202 GLU A O 1
ATOM 1643 N N . ILE A 1 203 ? -13.537 -7.922 24.182 1.00 93.69 203 ILE A N 1
ATOM 1644 C CA . ILE A 1 203 ? -14.492 -6.802 24.106 1.00 93.69 203 ILE A CA 1
ATOM 1645 C C . ILE A 1 203 ? -14.249 -5.936 22.859 1.00 93.69 203 ILE A C 1
ATOM 1647 O O . ILE A 1 203 ? -15.200 -5.517 22.194 1.00 93.69 203 ILE A O 1
ATOM 1651 N N . GLN A 1 204 ? -12.988 -5.715 22.477 1.00 92.38 204 GLN A N 1
ATOM 1652 C CA . GLN A 1 204 ? -12.629 -4.922 21.297 1.00 92.38 204 GLN A CA 1
ATOM 1653 C C . GLN A 1 204 ? -13.089 -5.545 19.966 1.00 92.38 204 GLN A C 1
ATOM 1655 O O . GLN A 1 204 ? -13.086 -4.861 18.942 1.00 92.38 204 GLN A O 1
ATOM 1660 N N . LYS A 1 205 ? -13.529 -6.811 19.948 1.00 87.19 205 LYS A N 1
ATOM 1661 C CA . LYS A 1 205 ? -14.078 -7.454 18.742 1.00 87.19 205 LYS A CA 1
ATOM 1662 C C . LYS A 1 205 ? -15.488 -6.962 18.396 1.00 87.19 205 LYS A C 1
ATOM 1664 O O . LYS A 1 205 ? -15.892 -7.048 17.234 1.00 87.19 205 LYS A O 1
ATOM 1669 N N . TYR A 1 206 ? -16.237 -6.414 19.353 1.00 87.94 206 TYR A N 1
ATOM 1670 C CA . TYR A 1 206 ? -17.611 -5.937 19.155 1.00 87.94 206 TYR A CA 1
ATOM 1671 C C . TYR A 1 206 ? -17.648 -4.573 18.443 1.00 87.94 206 TYR A C 1
ATOM 1673 O O . TYR A 1 206 ? -16.918 -3.658 18.810 1.00 87.94 206 TYR A O 1
ATOM 1681 N N . ASP A 1 207 ? -18.543 -4.391 17.459 1.00 83.12 207 ASP A N 1
ATOM 1682 C CA . ASP A 1 207 ? -18.742 -3.085 16.781 1.00 83.12 207 ASP A CA 1
ATOM 1683 C C . ASP A 1 207 ? -19.071 -1.966 17.781 1.00 83.12 207 ASP A C 1
ATOM 1685 O O . ASP A 1 207 ? -18.566 -0.846 17.691 1.00 83.12 207 ASP A O 1
ATOM 1689 N N . VAL A 1 208 ? -19.902 -2.304 18.766 1.00 89.38 208 VAL A N 1
ATOM 1690 C CA . VAL A 1 208 ? -20.426 -1.388 19.783 1.00 89.38 208 VAL A CA 1
ATOM 1691 C C . VAL A 1 208 ? -19.329 -0.812 20.680 1.00 89.38 208 VAL A C 1
ATOM 1693 O O . VAL A 1 208 ? -19.458 0.318 21.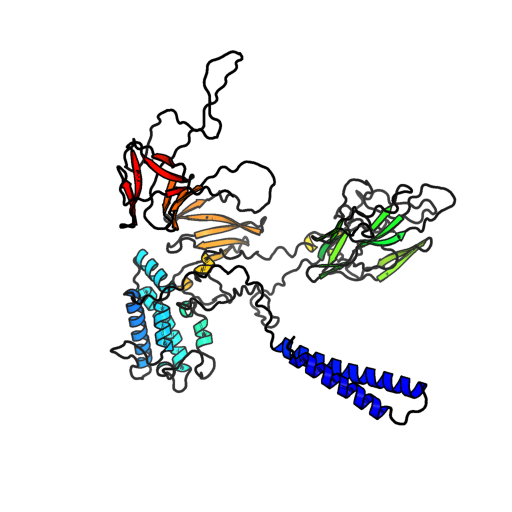144 1.00 89.38 208 VAL A O 1
ATOM 1696 N N . TYR A 1 209 ? -18.216 -1.526 20.885 1.00 91.62 209 TYR A N 1
ATOM 1697 C CA . TYR A 1 209 ? -17.098 -1.012 21.685 1.00 91.62 209 TYR A CA 1
ATOM 1698 C C . TYR A 1 209 ? -16.522 0.294 21.103 1.00 91.62 209 TYR A C 1
ATOM 1700 O O . TYR A 1 209 ? -16.035 1.156 21.839 1.00 91.62 209 TYR A O 1
ATOM 1708 N N . TYR A 1 210 ? -16.632 0.487 19.786 1.00 86.19 210 TYR A N 1
ATOM 1709 C CA . TYR A 1 210 ? -16.117 1.670 19.099 1.00 86.19 210 TYR A CA 1
ATOM 1710 C C . TYR A 1 210 ? -17.102 2.840 19.023 1.00 86.19 210 TYR A C 1
ATOM 1712 O O . TYR A 1 210 ? -16.744 3.910 18.525 1.00 86.19 210 TYR A O 1
ATOM 1720 N N . TRP A 1 211 ? -18.322 2.687 19.535 1.00 87.38 211 TRP A N 1
ATOM 1721 C CA . TRP A 1 211 ? -19.313 3.757 19.518 1.00 87.38 211 TRP A CA 1
ATOM 1722 C C . TRP A 1 211 ? -18.869 4.936 20.393 1.00 87.38 211 TRP A C 1
ATOM 1724 O O . TRP A 1 211 ? -18.515 4.782 21.563 1.00 87.38 211 TRP A O 1
ATOM 1734 N N . GLY A 1 212 ? -18.858 6.131 19.797 1.00 80.81 212 GLY A N 1
ATOM 1735 C CA . GLY A 1 212 ? -18.415 7.367 20.452 1.00 80.81 212 GLY A CA 1
ATOM 1736 C C . GLY A 1 212 ? -16.906 7.634 20.392 1.00 80.81 212 GLY A C 1
ATOM 1737 O O . GLY A 1 212 ? -16.476 8.723 20.763 1.00 80.81 212 GLY A O 1
ATOM 1738 N N . ILE A 1 213 ? -16.088 6.711 19.865 1.00 77.38 213 ILE A N 1
ATOM 1739 C CA . ILE A 1 213 ? -14.643 6.929 19.674 1.00 77.38 213 ILE A CA 1
ATOM 1740 C C . ILE A 1 213 ? -14.393 7.543 18.287 1.00 77.38 213 ILE A C 1
ATOM 1742 O O . ILE A 1 213 ? -14.008 6.862 17.342 1.00 77.38 213 ILE A O 1
ATOM 1746 N N . THR A 1 214 ? -14.620 8.846 18.125 1.00 54.66 214 THR A N 1
ATOM 1747 C CA . THR A 1 214 ? -14.592 9.503 16.799 1.00 54.66 214 THR A CA 1
ATOM 1748 C C . THR A 1 214 ? -13.204 9.939 16.308 1.00 54.66 214 THR A C 1
ATOM 1750 O O . THR A 1 214 ? -13.104 10.521 15.230 1.00 54.66 214 THR A O 1
ATOM 1753 N N . ARG A 1 215 ? -12.116 9.702 17.064 1.00 45.06 215 ARG A N 1
ATOM 1754 C CA . ARG A 1 215 ? -10.807 10.340 16.785 1.00 45.06 215 ARG A CA 1
ATOM 1755 C C . ARG A 1 215 ? -9.539 9.507 16.939 1.00 45.06 215 ARG A C 1
ATOM 1757 O O . ARG A 1 215 ? -8.456 10.060 16.754 1.00 45.06 215 ARG A O 1
ATOM 1764 N N . ASN A 1 216 ? -9.619 8.203 17.182 1.00 39.44 216 ASN A N 1
ATOM 1765 C CA . ASN A 1 216 ? -8.425 7.397 16.946 1.00 39.44 216 ASN A CA 1
ATOM 1766 C C . ASN A 1 216 ? -8.274 7.262 15.437 1.00 39.44 216 ASN A C 1
ATOM 1768 O O . ASN A 1 216 ? -9.004 6.498 14.810 1.00 39.44 216 ASN A O 1
ATOM 1772 N N . PHE A 1 217 ? -7.360 8.063 14.878 1.00 35.66 217 PHE A N 1
ATOM 1773 C CA . PHE A 1 217 ? -6.810 7.906 13.540 1.00 35.66 217 PHE A CA 1
ATOM 1774 C C . PHE A 1 217 ? -6.335 6.461 13.436 1.00 35.66 217 PHE A C 1
ATOM 1776 O O . PHE A 1 217 ? -5.218 6.117 13.815 1.00 35.66 217 PHE A O 1
ATOM 1783 N N . ARG A 1 218 ? -7.228 5.580 12.994 1.00 38.53 218 ARG A N 1
ATOM 1784 C CA . ARG A 1 218 ? -6.811 4.313 12.443 1.00 38.53 218 ARG A CA 1
ATOM 1785 C C . ARG A 1 218 ? -6.245 4.723 11.098 1.00 38.53 218 ARG A C 1
ATOM 1787 O O . ARG A 1 218 ? -7.019 5.235 10.285 1.00 38.53 218 ARG A O 1
ATOM 1794 N N . PRO A 1 219 ? -4.934 4.557 10.840 1.00 32.62 219 PRO A N 1
ATOM 1795 C CA . PRO A 1 219 ? -4.533 4.479 9.452 1.00 32.62 219 PRO A CA 1
ATOM 1796 C C . PRO A 1 219 ? -5.506 3.500 8.799 1.00 32.62 219 PRO A C 1
ATOM 1798 O O . PRO A 1 219 ? -5.872 2.499 9.427 1.00 32.62 219 PRO A O 1
ATOM 1801 N N . LEU A 1 220 ? -5.973 3.821 7.595 1.00 34.16 220 LEU A N 1
ATOM 1802 C CA . LEU A 1 220 ? -6.588 2.837 6.723 1.00 34.16 220 LEU A CA 1
ATOM 1803 C C . LEU A 1 220 ? -5.572 1.697 6.601 1.00 34.16 220 LEU A C 1
ATOM 1805 O O . LEU A 1 220 ? -4.746 1.676 5.698 1.00 34.16 220 LEU A O 1
ATOM 1809 N N . LYS A 1 221 ? -5.606 0.739 7.530 1.00 32.22 221 LYS A N 1
ATOM 1810 C CA . LYS A 1 221 ? -5.107 -0.601 7.306 1.00 32.22 221 LYS A CA 1
ATOM 1811 C C . LYS A 1 221 ? -6.137 -1.229 6.378 1.00 32.22 221 LYS A C 1
ATOM 1813 O O . LYS A 1 221 ? -6.841 -2.163 6.736 1.00 32.22 221 LYS A O 1
ATOM 1818 N N . ALA A 1 222 ? -6.168 -0.739 5.143 1.00 31.81 222 ALA A N 1
ATOM 1819 C CA . ALA A 1 222 ? -6.127 -1.663 4.040 1.00 31.81 222 ALA A CA 1
ATOM 1820 C C . ALA A 1 222 ? -4.793 -2.409 4.196 1.00 31.81 222 ALA A C 1
ATOM 1822 O O . ALA A 1 222 ? -3.805 -2.121 3.527 1.00 31.81 222 ALA A O 1
ATOM 1823 N N . GLU A 1 223 ? -4.730 -3.356 5.137 1.00 32.41 223 GLU A N 1
ATOM 1824 C CA . GLU A 1 223 ? -3.867 -4.506 4.943 1.00 32.41 223 GLU A CA 1
ATOM 1825 C C . GLU A 1 223 ? -4.486 -5.234 3.753 1.00 32.41 223 GLU A C 1
ATOM 1827 O O . GLU A 1 223 ? -5.254 -6.183 3.881 1.00 3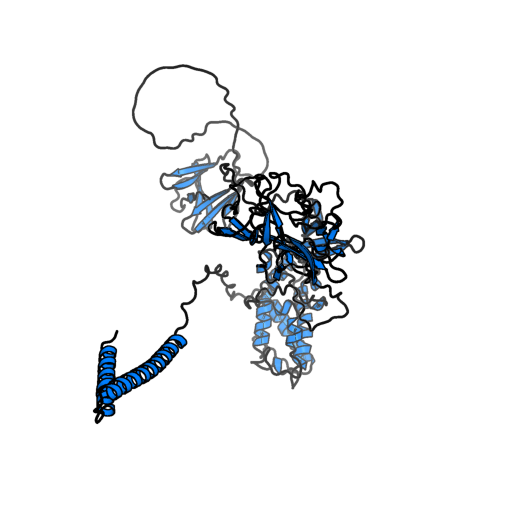2.41 223 GLU A O 1
ATOM 1832 N N . ILE A 1 224 ? -4.179 -4.720 2.557 1.00 33.25 224 ILE A N 1
ATOM 1833 C CA . ILE A 1 224 ? -4.130 -5.519 1.347 1.00 33.25 224 ILE A CA 1
ATOM 1834 C C . ILE A 1 224 ? -3.296 -6.713 1.767 1.00 33.25 224 ILE A C 1
ATOM 1836 O O . ILE A 1 224 ? -2.120 -6.535 2.082 1.00 33.25 224 ILE A O 1
ATOM 1840 N N . CYS A 1 225 ? -3.940 -7.873 1.857 1.00 34.41 225 CYS A N 1
ATOM 1841 C CA . CYS A 1 225 ? -3.381 -9.133 2.315 1.00 34.41 225 CYS A CA 1
ATOM 1842 C C . CYS A 1 225 ? -1.911 -9.281 1.883 1.00 34.41 225 CYS A C 1
ATOM 1844 O O . CYS A 1 225 ? -1.610 -9.742 0.781 1.00 34.41 225 CYS A O 1
ATOM 1846 N N . ARG A 1 226 ? -0.985 -8.882 2.756 1.00 29.48 226 ARG A N 1
ATOM 1847 C CA . ARG A 1 226 ? 0.354 -9.443 2.811 1.00 29.48 226 ARG A CA 1
ATOM 1848 C C . ARG A 1 226 ? 0.220 -10.526 3.855 1.00 29.48 226 ARG A C 1
ATOM 1850 O O . ARG A 1 226 ? 0.243 -10.245 5.047 1.00 29.48 226 ARG A O 1
ATOM 1857 N N . SER A 1 227 ? -0.018 -11.745 3.386 1.00 34.91 227 SER A N 1
ATOM 1858 C CA . SER A 1 227 ? 0.176 -12.946 4.185 1.00 34.91 227 SER A CA 1
ATOM 1859 C C . SER A 1 227 ? 1.554 -12.843 4.837 1.00 34.91 227 SER A C 1
ATOM 1861 O O . SER A 1 227 ? 2.572 -12.917 4.146 1.00 34.91 227 SER A O 1
ATOM 1863 N N . SER A 1 228 ? 1.605 -12.604 6.144 1.00 42.41 228 SER A N 1
ATOM 1864 C CA . SER A 1 228 ? 2.815 -12.896 6.895 1.00 42.41 228 SER A CA 1
ATOM 1865 C C . SER A 1 228 ? 3.017 -14.409 6.850 1.00 42.41 228 SER A C 1
ATOM 1867 O O . SER A 1 228 ? 2.062 -15.186 6.894 1.00 42.41 228 SER A O 1
ATOM 1869 N N . SER A 1 229 ? 4.269 -14.831 6.734 1.00 43.78 229 SER A N 1
ATOM 1870 C CA . SER A 1 229 ? 4.712 -16.219 6.565 1.00 43.78 229 SER A CA 1
ATOM 1871 C C . SER A 1 229 ? 4.405 -17.151 7.750 1.00 43.78 229 SER A C 1
ATOM 1873 O O . SER A 1 229 ? 4.953 -18.247 7.817 1.00 43.78 229 SER A O 1
ATOM 1875 N N . THR A 1 230 ? 3.579 -16.732 8.710 1.00 38.16 230 THR A N 1
ATOM 1876 C CA . THR A 1 230 ? 3.456 -17.382 10.021 1.00 38.16 230 THR A CA 1
ATOM 1877 C C . THR A 1 230 ? 2.031 -17.736 10.444 1.00 38.16 230 THR A C 1
ATOM 1879 O O . THR A 1 230 ? 1.862 -18.241 11.551 1.00 38.16 230 THR A O 1
ATOM 1882 N N . TYR A 1 231 ? 1.008 -17.542 9.602 1.00 36.03 231 TYR A N 1
ATOM 1883 C CA . TYR A 1 231 ? -0.367 -17.951 9.931 1.00 36.03 231 TYR A CA 1
ATOM 1884 C C . TYR A 1 231 ? -1.012 -18.787 8.814 1.00 36.03 231 TYR A C 1
ATOM 1886 O O . TYR A 1 231 ? -1.785 -18.292 7.997 1.00 36.03 231 TYR A O 1
ATOM 1894 N N . ASP A 1 232 ? -0.700 -20.084 8.800 1.00 30.92 232 ASP A N 1
ATOM 1895 C CA . ASP A 1 232 ? -1.380 -21.075 7.963 1.00 30.92 232 ASP A CA 1
ATOM 1896 C C . ASP A 1 232 ? -2.672 -21.544 8.645 1.00 30.92 232 ASP A C 1
ATOM 1898 O O . ASP A 1 232 ? -2.654 -22.339 9.586 1.00 30.92 232 ASP A O 1
ATOM 1902 N N . SER A 1 233 ? -3.825 -21.073 8.160 1.00 36.66 233 SER A N 1
ATOM 1903 C CA . SER A 1 233 ? -5.116 -21.677 8.508 1.00 36.66 233 SER A CA 1
ATOM 1904 C C . SER A 1 233 ? -5.508 -22.697 7.434 1.00 36.66 233 SER A C 1
ATOM 1906 O O . SER A 1 233 ? -5.750 -22.345 6.280 1.00 36.66 233 SER A O 1
ATOM 1908 N N . ALA A 1 234 ? -5.621 -23.972 7.812 1.00 33.97 234 ALA A N 1
ATOM 1909 C CA . ALA A 1 234 ? -5.904 -25.101 6.914 1.00 33.97 234 ALA A CA 1
ATOM 1910 C C . ALA A 1 234 ? -7.314 -25.105 6.270 1.00 33.97 234 ALA A C 1
ATOM 1912 O O . ALA A 1 234 ? -7.728 -26.106 5.687 1.00 33.97 234 ALA A O 1
ATOM 1913 N N . LYS A 1 235 ? -8.089 -24.017 6.390 1.00 37.62 235 LYS A N 1
ATOM 1914 C CA . LYS A 1 235 ? -9.471 -23.914 5.882 1.00 37.62 235 LYS A CA 1
ATOM 1915 C C . LYS A 1 235 ? -9.699 -22.794 4.866 1.00 37.62 235 LYS A C 1
ATOM 1917 O O . LYS A 1 235 ? -10.821 -22.642 4.391 1.00 37.62 235 LYS A O 1
ATOM 1922 N N . MET A 1 236 ? -8.656 -22.068 4.476 1.00 30.20 236 MET A N 1
ATOM 1923 C CA . MET A 1 236 ? -8.682 -21.192 3.305 1.00 30.20 236 MET A CA 1
ATOM 1924 C C . MET A 1 236 ? -7.660 -21.728 2.300 1.00 30.20 236 MET A C 1
ATOM 1926 O O . MET A 1 236 ? -6.532 -22.012 2.701 1.00 30.20 236 MET A O 1
ATOM 1930 N N . PRO A 1 237 ? -8.004 -21.908 1.012 1.00 34.62 237 PRO A N 1
ATOM 1931 C CA . PRO A 1 237 ? -7.003 -22.253 0.019 1.00 34.62 237 PRO A CA 1
ATOM 1932 C C . PRO A 1 237 ? -6.015 -21.088 -0.086 1.00 34.62 237 PRO A C 1
ATOM 1934 O O . PRO A 1 237 ? -6.335 -20.057 -0.676 1.00 34.62 237 PRO A O 1
ATOM 1937 N N . ASN A 1 238 ? -4.822 -21.260 0.488 1.00 36.06 238 ASN A N 1
ATOM 1938 C CA . ASN A 1 238 ? -3.658 -20.438 0.188 1.00 36.06 238 ASN A CA 1
ATOM 1939 C C . ASN A 1 238 ? -3.499 -20.415 -1.333 1.00 36.06 238 ASN A C 1
ATOM 1941 O O . ASN A 1 238 ? -3.157 -21.432 -1.940 1.00 36.06 238 ASN A O 1
ATOM 1945 N N . LYS A 1 239 ? -3.788 -19.279 -1.969 1.00 45.31 239 LYS A N 1
ATOM 1946 C CA . LYS A 1 239 ? -3.452 -19.079 -3.374 1.00 45.31 239 LYS A CA 1
ATOM 1947 C C . LYS A 1 239 ? -2.420 -17.964 -3.461 1.00 45.31 239 LYS A C 1
ATOM 1949 O O . LYS A 1 239 ? -2.718 -16.852 -3.024 1.00 45.31 239 LYS A O 1
ATOM 1954 N N . PRO A 1 240 ? -1.218 -18.244 -3.994 1.00 44.22 240 PRO A N 1
ATOM 1955 C CA . PRO A 1 240 ? -0.246 -17.199 -4.254 1.00 44.22 240 PRO A CA 1
ATOM 1956 C C . PRO A 1 240 ? -0.875 -16.184 -5.209 1.00 44.22 240 PRO A C 1
ATOM 1958 O O . PRO A 1 240 ? -1.606 -16.564 -6.129 1.00 44.22 240 PRO A O 1
ATOM 1961 N N . LYS A 1 241 ? -0.586 -14.892 -5.011 1.00 47.31 241 LYS A N 1
ATOM 1962 C CA . LYS A 1 241 ? -0.678 -13.919 -6.103 1.00 47.31 241 LYS A CA 1
ATOM 1963 C C . LYS A 1 241 ? 0.160 -14.505 -7.235 1.00 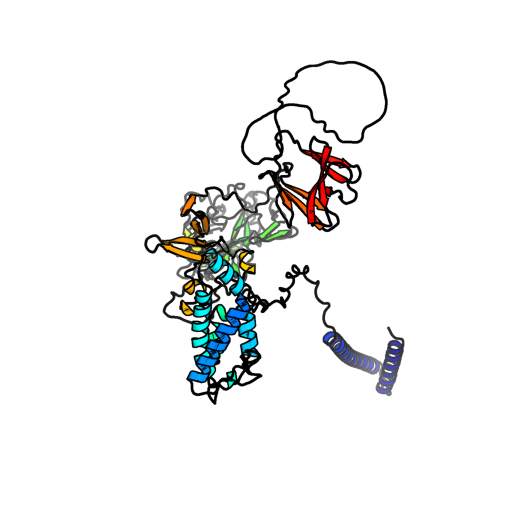47.31 241 LYS A C 1
ATOM 1965 O O . LYS A 1 241 ? 1.381 -14.533 -7.132 1.00 47.31 241 LYS A O 1
ATOM 1970 N N . THR A 1 242 ? -0.477 -15.073 -8.253 1.00 62.25 242 THR A N 1
ATOM 1971 C CA . THR A 1 242 ? 0.240 -15.549 -9.432 1.00 62.25 242 THR A CA 1
ATOM 1972 C C . THR A 1 242 ? 0.635 -14.308 -10.204 1.00 62.25 242 THR A C 1
ATOM 1974 O O . THR A 1 242 ? -0.115 -13.860 -11.075 1.00 62.25 242 THR A O 1
ATOM 1977 N N . GLU A 1 243 ? 1.761 -13.710 -9.814 1.00 71.75 243 GLU A N 1
ATOM 1978 C CA . GLU A 1 243 ? 2.489 -12.796 -10.682 1.00 71.75 243 GLU A CA 1
ATOM 1979 C C . GLU A 1 243 ? 2.593 -13.435 -12.073 1.00 71.75 243 GLU A C 1
ATOM 1981 O O . GLU A 1 243 ? 2.672 -14.670 -12.176 1.00 71.75 243 GLU A O 1
ATOM 1986 N N . PRO A 1 244 ? 2.516 -12.635 -13.149 1.00 85.69 244 PRO A N 1
ATOM 1987 C CA . PRO A 1 244 ? 2.760 -13.163 -14.480 1.00 85.69 244 PRO A CA 1
ATOM 1988 C C . PRO A 1 244 ? 4.107 -13.881 -14.466 1.00 85.69 244 PRO A C 1
ATOM 1990 O O . PRO A 1 244 ? 5.098 -13.366 -13.945 1.00 85.69 244 PRO A O 1
ATOM 1993 N N . ARG A 1 245 ? 4.123 -15.108 -14.989 1.00 91.25 245 ARG A N 1
ATOM 1994 C CA . ARG A 1 245 ? 5.318 -15.954 -14.966 1.00 91.25 245 ARG A CA 1
ATOM 1995 C C . ARG A 1 245 ? 6.472 -15.289 -15.713 1.00 91.25 245 ARG A C 1
ATOM 1997 O O . ARG A 1 245 ? 7.622 -15.460 -15.322 1.00 91.25 245 ARG A O 1
ATOM 2004 N N . ILE A 1 246 ? 6.143 -14.520 -16.751 1.00 94.81 246 ILE A N 1
ATOM 2005 C CA . ILE A 1 246 ? 7.069 -13.676 -17.496 1.00 94.81 246 ILE A CA 1
ATOM 2006 C C . ILE A 1 246 ? 6.520 -12.251 -17.527 1.00 94.81 246 ILE A C 1
ATOM 2008 O O . ILE A 1 246 ? 5.377 -12.025 -17.922 1.00 94.81 246 ILE A O 1
ATOM 2012 N N . LYS A 1 247 ? 7.355 -11.287 -17.146 1.00 95.00 247 LYS A N 1
ATOM 2013 C CA . LYS A 1 247 ? 7.093 -9.849 -17.287 1.00 95.00 247 LYS A CA 1
ATOM 2014 C C . LYS A 1 247 ? 7.850 -9.338 -18.508 1.00 95.00 247 LYS A C 1
ATOM 2016 O O . LYS A 1 247 ? 8.966 -9.787 -18.757 1.00 95.00 247 LYS A O 1
ATOM 2021 N N . VAL A 1 248 ? 7.257 -8.418 -19.267 1.00 95.31 248 VAL A N 1
ATOM 2022 C CA . VAL A 1 248 ? 7.842 -7.883 -20.507 1.00 95.31 248 VAL A CA 1
ATOM 2023 C C . VAL A 1 248 ? 7.786 -6.365 -20.496 1.00 95.31 248 VAL A C 1
ATOM 2025 O O . VAL A 1 248 ? 6.743 -5.792 -20.193 1.00 95.31 248 VAL A O 1
ATOM 2028 N N . ILE A 1 249 ? 8.882 -5.735 -20.904 1.00 95.00 249 ILE A N 1
ATOM 2029 C CA . ILE A 1 249 ? 8.928 -4.321 -21.283 1.00 95.00 249 ILE A CA 1
ATOM 2030 C C . ILE A 1 249 ? 9.594 -4.185 -22.651 1.00 95.00 249 ILE A C 1
ATOM 2032 O O . ILE A 1 249 ? 10.351 -5.061 -23.072 1.00 95.00 249 ILE A O 1
ATOM 2036 N N . TYR A 1 250 ? 9.336 -3.079 -23.339 1.00 94.50 250 TYR A N 1
ATOM 2037 C CA . TYR A 1 250 ? 9.972 -2.769 -24.617 1.00 94.50 250 TYR A CA 1
ATOM 2038 C C . TYR A 1 250 ? 11.135 -1.805 -24.412 1.00 94.50 250 TYR A C 1
ATOM 2040 O O . TYR A 1 250 ? 11.036 -0.875 -23.614 1.00 94.50 250 TYR A O 1
ATOM 2048 N N . SER A 1 251 ? 12.236 -2.016 -25.125 1.00 93.94 251 SER A N 1
ATOM 2049 C CA . SER A 1 251 ? 13.405 -1.144 -25.053 1.00 93.94 251 SER A CA 1
ATOM 2050 C C . SER A 1 251 ? 14.008 -0.905 -26.428 1.00 93.94 251 SER A C 1
ATOM 2052 O O . SER A 1 251 ? 14.149 -1.840 -27.215 1.00 93.94 251 SER A O 1
ATOM 2054 N N . ASN A 1 252 ? 14.379 0.342 -26.715 1.00 92.69 252 ASN A N 1
ATOM 2055 C CA . ASN A 1 252 ? 15.314 0.672 -27.794 1.00 92.69 252 ASN A CA 1
ATOM 2056 C C . ASN A 1 252 ? 16.657 1.197 -27.244 1.00 92.69 252 ASN A C 1
ATOM 2058 O O . ASN A 1 252 ? 17.392 1.865 -27.966 1.00 92.69 252 ASN A O 1
ATOM 2062 N N . ASP A 1 253 ? 16.966 0.941 -25.966 1.00 93.12 253 ASP A N 1
ATOM 2063 C CA . ASP A 1 253 ? 18.257 1.286 -25.371 1.00 93.12 253 ASP A CA 1
ATOM 2064 C C . ASP A 1 253 ? 19.277 0.185 -25.660 1.00 93.12 253 ASP A C 1
ATOM 2066 O O . ASP A 1 253 ? 19.399 -0.786 -24.909 1.00 93.12 253 ASP A O 1
ATOM 2070 N N . TYR A 1 254 ? 20.010 0.315 -26.763 1.00 92.12 254 TYR A N 1
ATOM 2071 C CA . TYR A 1 254 ? 21.009 -0.675 -27.147 1.00 92.12 254 TYR A CA 1
ATOM 2072 C C . TYR A 1 254 ? 22.430 -0.261 -26.772 1.00 92.12 254 TYR A C 1
ATOM 2074 O O . TYR A 1 254 ? 22.803 0.913 -26.776 1.00 92.12 254 TYR A O 1
ATOM 2082 N N . ARG A 1 255 ? 23.276 -1.262 -26.525 1.00 91.38 255 ARG A N 1
ATOM 2083 C CA . ARG A 1 255 ? 24.729 -1.143 -26.654 1.00 91.38 255 ARG A CA 1
ATOM 2084 C C . ARG A 1 255 ? 25.168 -1.661 -28.021 1.00 91.38 255 ARG A C 1
ATOM 2086 O O . ARG A 1 255 ? 24.724 -2.720 -28.463 1.00 91.38 255 ARG A O 1
ATOM 2093 N N . PHE A 1 256 ? 26.048 -0.909 -28.677 1.00 90.38 256 PHE A N 1
ATOM 2094 C CA . PHE A 1 256 ? 26.756 -1.386 -29.862 1.00 90.38 256 PHE A CA 1
ATOM 2095 C C . PHE A 1 256 ? 27.718 -2.492 -29.448 1.00 90.38 256 PHE A C 1
ATOM 2097 O O . PHE A 1 256 ? 28.468 -2.316 -28.486 1.00 90.38 256 PHE A O 1
ATOM 2104 N N . LEU A 1 257 ? 27.708 -3.607 -30.170 1.00 89.88 257 LEU A N 1
ATOM 2105 C CA . LEU A 1 257 ? 28.642 -4.698 -29.917 1.00 89.88 257 LEU A CA 1
ATOM 2106 C C . LEU A 1 257 ? 29.786 -4.656 -30.910 1.00 89.88 257 LEU A C 1
ATOM 2108 O O . LEU A 1 257 ? 30.953 -4.553 -30.532 1.00 89.88 257 LEU A O 1
ATOM 2112 N N . ARG A 1 258 ? 29.438 -4.762 -32.190 1.00 88.00 258 ARG A N 1
ATOM 2113 C CA . ARG A 1 258 ? 30.398 -4.814 -33.277 1.00 88.00 258 ARG A CA 1
ATOM 2114 C C . ARG A 1 258 ? 29.718 -4.547 -34.609 1.00 88.00 258 ARG A C 1
ATOM 2116 O O . ARG A 1 258 ? 28.508 -4.730 -34.741 1.00 88.00 258 ARG A O 1
ATOM 2123 N N . ASP A 1 259 ? 30.532 -4.176 -35.580 1.00 85.19 259 ASP A N 1
ATOM 2124 C CA . ASP A 1 259 ? 30.225 -4.282 -36.996 1.00 85.19 259 ASP A CA 1
ATOM 2125 C C . ASP A 1 259 ? 30.993 -5.466 -37.606 1.00 85.19 259 ASP A C 1
ATOM 2127 O O . ASP A 1 259 ? 31.830 -6.109 -36.961 1.00 85.19 259 ASP A O 1
ATOM 2131 N N . ASP A 1 260 ? 30.705 -5.776 -38.861 1.00 79.56 260 ASP A N 1
ATOM 2132 C CA . ASP A 1 260 ? 31.425 -6.776 -39.656 1.00 79.56 260 ASP A CA 1
ATOM 2133 C C . ASP A 1 260 ? 32.853 -6.339 -40.056 1.00 79.56 260 ASP A C 1
ATOM 2135 O O . ASP A 1 260 ? 33.473 -6.945 -40.939 1.00 79.56 260 ASP A O 1
ATOM 2139 N N . GLY A 1 261 ? 33.388 -5.286 -39.422 1.00 71.56 261 GLY A N 1
ATOM 2140 C CA . GLY A 1 261 ? 34.738 -4.769 -39.615 1.00 71.56 261 GLY A CA 1
ATOM 2141 C C . GLY A 1 261 ? 34.992 -4.201 -41.005 1.00 71.56 261 GLY A C 1
ATOM 2142 O O . GLY A 1 261 ? 36.156 -4.019 -41.369 1.00 71.56 261 GLY A O 1
ATOM 2143 N N . GLY A 1 262 ? 33.937 -3.969 -41.797 1.00 60.41 262 GLY A N 1
ATOM 2144 C CA . GLY A 1 262 ? 34.068 -3.654 -43.208 1.00 60.41 262 GLY A CA 1
ATOM 2145 C C . GLY A 1 262 ? 34.874 -4.741 -43.896 1.00 60.41 262 GLY A C 1
ATOM 2146 O O . GLY A 1 262 ? 35.940 -4.434 -44.429 1.00 60.41 262 GLY A O 1
ATOM 2147 N N . SER A 1 263 ? 34.389 -5.989 -43.832 1.00 56.88 263 SER A N 1
ATOM 2148 C CA . SER A 1 263 ? 34.879 -7.162 -44.569 1.00 56.88 263 SER A CA 1
ATOM 2149 C C . SER A 1 263 ? 34.966 -6.839 -46.069 1.00 56.88 263 SER A C 1
ATOM 2151 O O . SER A 1 263 ? 34.134 -7.226 -46.882 1.00 56.88 263 SER A O 1
ATOM 2153 N N . ARG A 1 264 ? 35.979 -6.050 -46.432 1.00 50.00 264 ARG A N 1
ATOM 2154 C CA . ARG A 1 264 ? 36.283 -5.515 -47.752 1.00 50.00 264 ARG A CA 1
ATOM 2155 C C . ARG A 1 264 ? 36.919 -6.648 -48.534 1.00 50.00 264 ARG A C 1
ATOM 2157 O O . ARG A 1 264 ? 38.115 -6.634 -48.813 1.00 50.00 264 ARG A O 1
ATOM 2164 N N . GLY A 1 265 ? 36.105 -7.641 -48.880 1.00 44.53 265 GLY A N 1
ATOM 2165 C CA . GLY A 1 265 ? 36.387 -8.485 -50.027 1.00 44.53 265 GLY A CA 1
ATOM 2166 C C . GLY A 1 265 ? 36.620 -7.552 -51.212 1.00 44.53 265 GLY A C 1
ATOM 2167 O O . GLY A 1 265 ? 35.730 -6.793 -51.589 1.00 44.53 265 GLY A O 1
ATOM 2168 N N . ASN A 1 266 ? 37.864 -7.518 -51.687 1.00 44.25 266 ASN A N 1
ATOM 2169 C CA . ASN A 1 266 ? 38.380 -6.692 -52.776 1.00 44.25 266 ASN A CA 1
ATOM 2170 C C . ASN A 1 266 ? 37.300 -6.185 -53.762 1.00 44.25 266 ASN A C 1
ATOM 2172 O O . ASN A 1 266 ? 36.893 -6.894 -54.676 1.00 44.25 266 ASN A O 1
ATOM 2176 N N . GLY A 1 267 ? 36.878 -4.927 -53.618 1.00 48.78 267 GLY A N 1
ATOM 2177 C CA . GLY A 1 267 ? 36.302 -4.137 -54.713 1.00 48.78 267 GLY A CA 1
ATOM 2178 C C . GLY A 1 267 ? 34.831 -4.343 -55.103 1.00 48.78 267 GLY A C 1
ATOM 2179 O O . GLY A 1 267 ? 34.378 -3.617 -55.987 1.00 48.78 267 GLY A O 1
ATOM 2180 N N . GLN A 1 268 ? 34.044 -5.224 -54.472 1.00 49.62 268 GLN A N 1
ATOM 2181 C CA . GLN A 1 268 ? 32.589 -5.274 -54.721 1.00 49.62 268 GLN A CA 1
ATOM 2182 C C . GLN A 1 268 ? 31.814 -4.432 -53.698 1.00 49.62 268 GLN A C 1
ATOM 2184 O O . GLN A 1 268 ? 31.414 -4.881 -52.632 1.00 49.62 268 GLN A O 1
ATOM 2189 N N . HIS A 1 269 ? 31.616 -3.168 -54.063 1.00 49.78 269 HIS A N 1
ATOM 2190 C CA . HIS A 1 269 ? 31.136 -2.050 -53.247 1.00 49.78 269 HIS A CA 1
ATOM 2191 C C . HIS A 1 269 ? 29.697 -2.106 -52.678 1.00 49.78 269 HIS A C 1
ATOM 2193 O O . HIS A 1 269 ? 29.243 -1.082 -52.176 1.00 49.78 269 HIS A O 1
ATOM 2199 N N . ASN A 1 270 ? 28.983 -3.238 -52.700 1.00 54.25 270 ASN A N 1
ATOM 2200 C CA . ASN A 1 270 ? 27.538 -3.258 -52.403 1.00 54.25 270 ASN A CA 1
ATOM 2201 C C . ASN A 1 270 ? 27.060 -4.288 -51.360 1.00 54.25 270 ASN A C 1
ATOM 2203 O O . ASN A 1 270 ? 25.855 -4.385 -51.148 1.00 54.25 270 ASN A O 1
ATOM 2207 N N . SER A 1 271 ? 27.932 -5.040 -50.682 1.00 55.56 271 SER A N 1
ATOM 2208 C CA . SER A 1 271 ? 27.490 -5.831 -49.522 1.00 55.56 271 SER A CA 1
ATOM 2209 C C . SER A 1 271 ? 27.383 -4.900 -48.311 1.00 55.56 271 SER A C 1
ATOM 2211 O O . SER A 1 271 ? 28.407 -4.466 -47.786 1.00 55.56 271 SER A O 1
ATOM 2213 N N . GLY A 1 272 ? 26.159 -4.513 -47.939 1.00 61.56 272 GLY A N 1
ATOM 2214 C CA . GLY A 1 272 ? 25.889 -3.601 -46.822 1.00 61.56 272 GLY A CA 1
ATOM 2215 C C . GLY A 1 272 ? 26.555 -4.055 -45.522 1.00 61.56 272 GLY A C 1
ATOM 2216 O O . GLY A 1 272 ? 26.635 -5.251 -45.256 1.00 61.56 272 GLY A O 1
ATOM 2217 N N . ASN A 1 273 ? 27.044 -3.105 -44.720 1.00 72.69 273 ASN A N 1
ATOM 2218 C CA . ASN A 1 273 ? 27.681 -3.449 -43.449 1.00 72.69 273 ASN A CA 1
ATOM 2219 C C . ASN A 1 273 ? 26.621 -3.909 -42.450 1.00 72.69 273 ASN A C 1
ATOM 2221 O O . ASN A 1 273 ? 25.534 -3.320 -42.363 1.00 72.69 273 ASN A O 1
ATOM 2225 N N . ILE A 1 274 ? 26.953 -4.947 -41.693 1.00 79.56 274 ILE A N 1
ATOM 2226 C CA . ILE A 1 274 ? 26.103 -5.478 -40.636 1.00 79.56 274 ILE A CA 1
ATOM 2227 C C . ILE A 1 274 ? 26.559 -4.947 -39.277 1.00 79.56 274 ILE A C 1
ATOM 2229 O O . ILE A 1 274 ? 27.734 -5.047 -38.933 1.00 79.56 274 ILE A O 1
ATOM 2233 N N . ASN A 1 275 ? 25.607 -4.452 -38.480 1.00 85.75 275 ASN A N 1
ATOM 2234 C CA . ASN A 1 275 ? 25.829 -4.063 -37.089 1.00 85.75 275 ASN A CA 1
ATOM 2235 C C . ASN A 1 275 ? 25.026 -4.941 -36.128 1.00 85.75 275 ASN A C 1
ATOM 2237 O O . ASN A 1 275 ? 23.825 -5.147 -36.331 1.00 85.75 275 ASN A O 1
ATOM 2241 N N . TRP A 1 276 ? 25.663 -5.358 -35.035 1.00 89.75 276 TRP A N 1
ATOM 2242 C CA . TRP A 1 276 ? 25.028 -6.095 -33.944 1.00 89.75 276 TRP A CA 1
ATOM 2243 C C . TRP A 1 276 ? 24.813 -5.214 -32.722 1.00 89.75 276 TRP A C 1
ATOM 2245 O O . TRP A 1 276 ? 25.717 -4.505 -32.263 1.00 89.75 276 TRP A O 1
ATOM 2255 N N . TRP A 1 277 ? 23.603 -5.299 -32.179 1.00 91.88 277 TRP A N 1
ATOM 2256 C CA . TRP A 1 277 ? 23.153 -4.497 -31.052 1.00 91.88 277 TRP A CA 1
ATOM 2257 C C . TRP A 1 277 ? 22.494 -5.380 -29.999 1.00 91.88 277 TRP A C 1
ATOM 2259 O O . TRP A 1 277 ? 21.749 -6.308 -30.315 1.00 91.88 277 TRP A O 1
ATOM 2269 N N . GLU A 1 278 ? 22.737 -5.059 -28.733 1.00 94.25 278 GLU A N 1
ATOM 2270 C CA . GLU A 1 278 ? 22.115 -5.736 -27.596 1.00 94.25 278 GLU A CA 1
ATOM 2271 C C . GLU A 1 278 ? 21.374 -4.727 -26.740 1.00 94.25 278 GLU A C 1
ATOM 2273 O O . GLU A 1 278 ? 21.948 -3.709 -26.353 1.00 94.25 278 GLU A O 1
ATOM 2278 N N . ALA A 1 279 ? 20.106 -5.003 -26.445 1.00 95.00 279 ALA A N 1
ATOM 2279 C CA . ALA A 1 279 ? 19.344 -4.159 -25.542 1.00 95.00 279 ALA A CA 1
ATOM 2280 C C . ALA A 1 279 ? 19.939 -4.250 -24.130 1.00 95.00 279 ALA A C 1
ATOM 2282 O O . ALA A 1 279 ? 20.261 -5.338 -23.643 1.00 95.00 279 ALA A O 1
ATOM 2283 N N . LYS A 1 280 ? 20.132 -3.103 -23.477 1.00 94.94 280 LYS A N 1
ATOM 2284 C CA . LYS A 1 280 ? 20.721 -3.047 -22.140 1.00 94.94 280 LYS A CA 1
ATOM 2285 C C . LYS A 1 280 ? 19.731 -3.620 -21.119 1.00 94.94 280 LYS A C 1
ATOM 2287 O O . LYS A 1 280 ? 18.562 -3.232 -21.144 1.00 94.94 280 LYS A O 1
ATOM 2292 N N . PRO A 1 281 ? 20.174 -4.510 -20.211 1.00 96.62 281 PRO A N 1
ATOM 2293 C CA . PRO A 1 281 ? 19.360 -4.897 -19.068 1.00 96.62 281 PRO A CA 1
ATOM 2294 C C . PRO A 1 281 ? 18.991 -3.675 -18.224 1.00 96.62 281 PRO A C 1
ATOM 2296 O O . PRO A 1 281 ? 19.787 -2.739 -18.116 1.00 96.62 281 PRO A O 1
ATOM 2299 N N . VAL A 1 282 ? 17.818 -3.700 -17.597 1.00 96.25 282 VAL A N 1
ATOM 2300 C CA . VAL A 1 282 ? 17.326 -2.588 -16.772 1.00 96.25 282 VAL A CA 1
ATOM 2301 C C . VAL A 1 282 ? 16.643 -3.097 -15.510 1.00 96.25 282 VAL A C 1
ATOM 2303 O O . VAL A 1 282 ? 15.987 -4.135 -15.527 1.00 96.25 282 VAL A O 1
ATOM 2306 N N . GLU A 1 283 ? 16.783 -2.352 -14.418 1.00 95.56 283 GLU A N 1
ATOM 2307 C CA . GLU A 1 283 ? 15.961 -2.531 -13.223 1.00 95.56 283 GLU A CA 1
ATOM 2308 C C . GLU A 1 283 ? 14.702 -1.668 -13.340 1.00 95.56 283 GLU A C 1
ATOM 2310 O O . GLU A 1 283 ? 14.785 -0.447 -13.488 1.00 95.56 283 GLU A O 1
ATOM 2315 N N . TYR A 1 284 ? 13.532 -2.299 -13.293 1.00 88.56 284 TYR A N 1
ATOM 2316 C CA . TYR A 1 284 ? 12.238 -1.633 -13.399 1.00 88.56 284 TYR A CA 1
ATOM 2317 C C . TYR A 1 284 ? 11.256 -2.298 -12.430 1.00 88.56 284 TYR A C 1
ATOM 2319 O O . TYR A 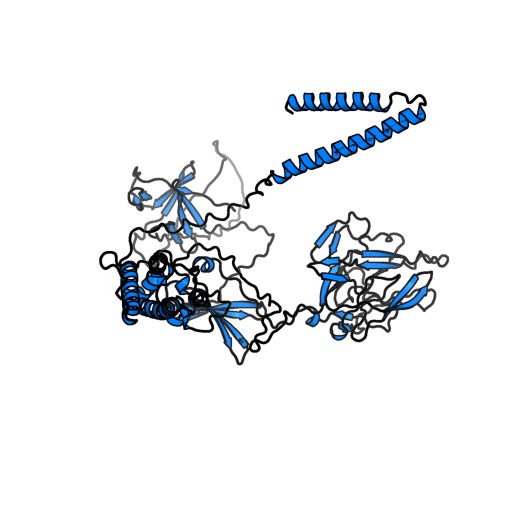1 284 ? 11.135 -3.518 -12.409 1.00 88.56 284 TYR A O 1
ATOM 2327 N N . ASP A 1 285 ? 10.586 -1.501 -11.595 1.00 84.75 285 ASP A N 1
ATOM 2328 C CA . ASP A 1 285 ? 9.628 -1.979 -10.579 1.00 84.75 285 ASP A CA 1
ATOM 2329 C C . ASP A 1 285 ? 10.171 -3.098 -9.656 1.00 84.75 285 ASP A C 1
ATOM 2331 O O . ASP A 1 285 ? 9.469 -4.027 -9.268 1.00 84.75 285 ASP A O 1
ATOM 2335 N N . GLY A 1 286 ? 11.463 -3.028 -9.310 1.00 88.56 286 GLY A N 1
ATOM 2336 C CA . GLY A 1 286 ? 12.125 -3.999 -8.428 1.00 88.56 286 GLY A CA 1
ATOM 2337 C C . GLY A 1 286 ? 12.563 -5.309 -9.095 1.00 88.56 286 GLY A C 1
ATOM 2338 O O . GLY A 1 286 ? 13.225 -6.109 -8.437 1.00 88.56 286 GLY A O 1
ATOM 2339 N N . ASP A 1 287 ? 12.265 -5.506 -10.381 1.00 93.38 287 ASP A N 1
ATOM 2340 C CA . ASP A 1 287 ? 12.740 -6.638 -11.179 1.00 93.38 287 ASP A CA 1
ATOM 2341 C C . ASP A 1 287 ? 13.871 -6.223 -12.129 1.00 93.38 287 ASP A C 1
ATOM 2343 O O . ASP A 1 287 ? 13.920 -5.093 -12.618 1.00 93.38 287 ASP A O 1
ATOM 2347 N N . THR A 1 288 ? 14.762 -7.164 -12.451 1.00 96.56 288 THR A N 1
ATOM 2348 C CA . THR A 1 288 ? 15.763 -6.987 -13.511 1.00 96.56 288 THR A CA 1
ATOM 2349 C C . THR A 1 288 ? 15.264 -7.609 -14.810 1.00 96.56 288 THR A C 1
ATOM 2351 O O . THR A 1 288 ? 15.025 -8.815 -14.883 1.00 96.56 288 THR A O 1
ATOM 2354 N N . TYR A 1 289 ? 15.141 -6.788 -15.849 1.00 97.81 289 TYR A N 1
ATOM 2355 C CA . TYR A 1 289 ? 14.716 -7.190 -17.182 1.00 97.81 289 TYR A CA 1
ATOM 2356 C C . TYR A 1 289 ? 15.927 -7.416 -18.085 1.00 97.81 289 TYR A C 1
ATOM 2358 O O . TYR A 1 289 ? 16.815 -6.566 -18.176 1.00 97.81 289 TYR A O 1
ATOM 2366 N N . TYR A 1 290 ? 15.948 -8.554 -18.775 1.00 98.06 290 TYR A N 1
ATOM 2367 C CA . TYR A 1 290 ? 17.064 -9.011 -19.598 1.00 98.06 290 TYR A CA 1
ATOM 2368 C C . TYR A 1 290 ? 16.667 -9.166 -21.070 1.00 98.06 290 TYR A C 1
ATOM 2370 O O . TYR A 1 290 ? 15.531 -9.547 -21.355 1.00 98.06 290 TYR A O 1
ATOM 2378 N N . PRO A 1 291 ? 17.581 -8.931 -22.024 1.00 97.00 291 PRO A N 1
ATOM 2379 C CA . PRO A 1 291 ? 17.334 -9.241 -23.428 1.00 97.00 291 PRO A CA 1
ATOM 2380 C C . PRO A 1 291 ? 17.154 -10.752 -23.648 1.00 97.00 291 PRO A C 1
ATOM 2382 O O . PRO A 1 291 ? 17.764 -11.577 -22.969 1.00 97.00 291 PRO A O 1
ATOM 2385 N N . VAL A 1 292 ? 16.344 -11.128 -24.637 1.00 96.56 292 VAL A N 1
ATOM 2386 C CA . VAL A 1 292 ? 16.146 -12.539 -25.051 1.00 96.56 292 VAL A CA 1
ATOM 2387 C C . VAL A 1 292 ? 16.894 -12.909 -26.336 1.00 96.56 292 VAL A C 1
ATOM 2389 O O . VAL A 1 292 ? 16.831 -14.051 -26.799 1.00 96.56 292 VAL A O 1
ATOM 2392 N N . GLY A 1 293 ? 17.611 -11.938 -26.897 1.00 94.88 293 GLY A N 1
ATOM 2393 C CA . GLY A 1 293 ? 18.415 -12.048 -28.102 1.00 94.88 293 GLY A CA 1
ATOM 2394 C C . GLY A 1 293 ? 19.022 -10.697 -28.472 1.00 94.88 293 GLY A C 1
ATOM 2395 O O . GLY A 1 293 ? 18.787 -9.678 -27.817 1.00 94.88 293 GLY A O 1
ATOM 2396 N N . GLN A 1 294 ? 19.859 -10.712 -29.501 1.00 93.69 294 GLN A N 1
ATOM 2397 C CA . GLN A 1 294 ? 20.420 -9.509 -30.103 1.00 93.69 294 GLN A CA 1
ATOM 2398 C C . GLN A 1 294 ? 19.654 -9.160 -31.380 1.00 93.69 294 GLN A C 1
ATOM 2400 O O . GLN A 1 294 ? 18.988 -10.014 -31.971 1.00 93.69 294 GLN A O 1
ATOM 2405 N N . ILE A 1 295 ? 19.778 -7.910 -31.824 1.00 90.19 295 ILE A N 1
ATOM 2406 C CA . ILE A 1 295 ? 19.209 -7.457 -33.094 1.00 90.19 295 ILE A CA 1
ATOM 2407 C C . ILE A 1 295 ? 20.327 -7.143 -34.088 1.00 90.19 295 ILE A C 1
ATOM 2409 O O . ILE A 1 295 ? 21.421 -6.706 -33.711 1.00 90.19 295 ILE A O 1
ATOM 2413 N N . ILE A 1 296 ? 20.029 -7.343 -35.369 1.00 86.38 296 ILE A N 1
ATOM 2414 C CA . ILE A 1 296 ? 20.918 -6.987 -36.474 1.00 86.38 296 ILE A CA 1
ATOM 2415 C C . ILE A 1 296 ? 20.326 -5.806 -37.225 1.00 86.38 296 ILE A C 1
ATOM 2417 O O . ILE A 1 296 ? 19.132 -5.779 -37.526 1.00 86.38 296 ILE A O 1
ATOM 2421 N N . GLN A 1 297 ? 21.173 -4.844 -37.573 1.00 81.69 297 GLN A N 1
ATOM 2422 C CA . GLN A 1 297 ? 20.823 -3.799 -38.519 1.00 81.69 297 GLN A CA 1
ATOM 2423 C C . GLN A 1 297 ? 21.734 -3.894 -39.741 1.00 81.69 297 GLN A C 1
ATOM 2425 O O . GLN A 1 297 ? 22.947 -3.718 -39.625 1.00 81.69 297 GLN A O 1
ATOM 2430 N N . SER A 1 298 ? 21.135 -4.165 -40.903 1.00 72.19 298 SER A N 1
ATOM 2431 C CA . SER A 1 298 ? 21.808 -4.017 -42.192 1.00 72.19 298 SER A CA 1
ATOM 2432 C C . SER A 1 298 ? 21.712 -2.567 -42.654 1.00 72.19 298 SER A C 1
ATOM 2434 O O . SER A 1 298 ? 20.672 -1.917 -42.502 1.00 72.19 298 SER A O 1
ATOM 2436 N N . ILE A 1 299 ? 22.821 -2.057 -43.174 1.00 64.44 299 ILE A N 1
ATOM 2437 C CA . ILE A 1 299 ? 22.934 -0.713 -43.722 1.00 64.44 299 ILE A CA 1
ATOM 2438 C C . ILE A 1 299 ? 23.029 -0.822 -45.243 1.00 64.44 299 ILE A C 1
ATOM 2440 O O . ILE A 1 299 ? 24.106 -1.069 -45.792 1.00 64.44 299 ILE A O 1
ATOM 2444 N N . ASP A 1 300 ? 21.914 -0.569 -45.926 1.00 59.28 300 ASP A N 1
ATOM 2445 C CA . ASP A 1 300 ? 21.933 -0.316 -47.363 1.00 59.28 300 ASP A CA 1
ATOM 2446 C C . ASP A 1 300 ? 22.488 1.093 -47.618 1.00 59.28 300 ASP A C 1
ATOM 2448 O O . ASP A 1 300 ? 21.842 2.117 -47.381 1.00 59.28 300 ASP A O 1
ATOM 2452 N N . GLY A 1 301 ? 23.732 1.146 -48.095 1.00 56.00 301 GLY A N 1
ATOM 2453 C CA . GLY A 1 301 ? 24.392 2.371 -48.538 1.00 56.00 301 GLY A CA 1
ATOM 2454 C C . GLY A 1 301 ? 25.400 2.959 -47.544 1.00 56.00 301 GLY A C 1
ATOM 2455 O O . GLY A 1 301 ? 25.199 3.032 -46.336 1.00 56.00 301 GLY A O 1
ATOM 2456 N N . TYR A 1 302 ? 26.500 3.471 -48.098 1.00 48.97 302 TYR A N 1
ATOM 2457 C CA . TYR A 1 302 ? 27.718 3.943 -47.418 1.00 48.97 302 TYR A CA 1
ATOM 2458 C C . TYR A 1 302 ? 27.530 5.071 -46.367 1.00 48.97 302 TYR A C 1
ATOM 2460 O O . TYR A 1 302 ? 28.509 5.539 -45.792 1.00 48.97 302 TYR A O 1
ATOM 2468 N N . ARG A 1 303 ? 26.302 5.558 -46.122 1.00 47.69 303 ARG A N 1
ATOM 2469 C CA . ARG A 1 303 ? 26.013 6.718 -45.255 1.00 47.69 303 ARG A CA 1
ATOM 2470 C C . ARG A 1 303 ? 25.228 6.416 -43.974 1.00 47.69 303 ARG A C 1
ATOM 2472 O O . ARG A 1 303 ? 25.067 7.339 -43.182 1.00 47.69 303 ARG A O 1
ATOM 2479 N N . SER A 1 304 ? 24.771 5.184 -43.721 1.00 50.78 304 SER A N 1
ATOM 2480 C CA . SER A 1 304 ? 23.913 4.899 -42.550 1.00 50.78 304 SER A CA 1
ATOM 2481 C C . SER A 1 304 ? 24.608 4.204 -41.363 1.00 50.78 304 SER A C 1
ATOM 2483 O O . SER A 1 304 ? 23.950 3.838 -40.394 1.00 50.78 304 SER A O 1
ATOM 2485 N N . TYR A 1 305 ? 25.953 4.195 -41.331 1.00 49.25 305 TYR A N 1
ATOM 2486 C CA . TYR A 1 305 ? 26.784 3.821 -40.158 1.00 49.25 305 TYR A CA 1
ATOM 2487 C C . TYR A 1 305 ? 26.424 4.556 -38.848 1.00 49.25 305 TYR A C 1
ATOM 2489 O O . TYR A 1 305 ? 26.949 4.237 -37.785 1.00 49.25 305 TYR A O 1
ATOM 2497 N N . MET A 1 306 ? 25.524 5.541 -38.909 1.00 52.12 306 MET A N 1
ATOM 2498 C CA . MET A 1 306 ? 24.986 6.272 -37.772 1.00 52.12 306 MET A CA 1
ATOM 2499 C C . MET A 1 306 ? 23.472 6.500 -37.868 1.00 52.12 306 MET A C 1
ATOM 2501 O O . MET A 1 306 ? 23.014 7.573 -37.476 1.00 52.12 306 MET A O 1
ATOM 2505 N N . SER A 1 307 ? 22.660 5.536 -38.324 1.00 54.12 307 SER A N 1
ATOM 2506 C CA . SER A 1 307 ? 21.214 5.565 -38.022 1.00 54.12 307 SER A CA 1
ATOM 2507 C C . SER A 1 307 ? 20.983 5.280 -36.529 1.00 54.12 307 SER A C 1
ATOM 2509 O O . SER A 1 307 ? 20.354 4.297 -36.142 1.00 54.12 307 SER A O 1
ATOM 2511 N N . LYS A 1 308 ? 21.587 6.121 -35.688 1.00 62.84 308 LYS A N 1
ATOM 2512 C CA . LYS A 1 308 ? 21.305 6.259 -34.271 1.00 62.84 308 LYS A CA 1
ATOM 2513 C C . LYS A 1 308 ? 19.852 6.695 -34.173 1.00 62.84 308 LYS A C 1
ATOM 2515 O O . LYS A 1 308 ? 19.394 7.467 -35.022 1.00 62.84 308 LYS A O 1
ATOM 2520 N N . SER A 1 309 ? 19.138 6.198 -33.167 1.00 64.44 309 SER A N 1
ATOM 2521 C CA . SER A 1 309 ? 17.782 6.661 -32.901 1.00 64.44 309 SER A CA 1
ATOM 2522 C C . SER A 1 309 ? 17.727 8.189 -32.885 1.00 64.44 309 SER A C 1
ATOM 2524 O O . SER A 1 309 ? 18.732 8.858 -32.623 1.00 64.44 309 SER A O 1
ATOM 2526 N N . SER A 1 310 ? 16.552 8.744 -33.179 1.00 63.28 310 SER A N 1
ATOM 2527 C CA . SER A 1 310 ? 16.252 10.185 -33.279 1.00 63.28 310 SER A CA 1
ATOM 2528 C C . SER A 1 310 ? 16.507 11.000 -31.989 1.00 63.28 310 SER A C 1
ATOM 2530 O O . SER A 1 310 ? 16.015 12.113 -31.838 1.00 63.28 310 SER A O 1
ATOM 2532 N N . GLY A 1 311 ? 17.279 10.455 -31.048 1.00 70.19 311 GLY A N 1
ATOM 2533 C CA . GLY A 1 311 ? 17.576 10.977 -29.724 1.00 70.19 311 GLY A CA 1
ATOM 2534 C C . GLY A 1 311 ? 16.722 10.326 -28.644 1.00 70.19 311 GLY A C 1
ATOM 2535 O O . GLY A 1 311 ? 17.151 10.294 -27.499 1.00 70.19 311 GLY A O 1
ATOM 2536 N N . ILE A 1 312 ? 15.559 9.759 -28.980 1.00 84.06 312 ILE A N 1
ATOM 2537 C CA . ILE A 1 312 ? 14.623 9.223 -27.985 1.00 84.06 312 ILE A CA 1
ATOM 2538 C C . ILE A 1 312 ? 14.980 7.770 -27.650 1.00 84.06 312 ILE A C 1
ATOM 2540 O O . ILE A 1 312 ? 14.896 6.878 -28.500 1.00 84.06 312 ILE A O 1
ATOM 2544 N N . THR A 1 313 ? 15.377 7.539 -26.402 1.00 89.31 313 THR A N 1
ATOM 2545 C CA . THR A 1 313 ? 15.382 6.217 -25.775 1.00 89.31 313 THR A CA 1
ATOM 2546 C C . THR A 1 313 ? 14.024 5.937 -25.153 1.00 89.31 313 THR A C 1
ATOM 2548 O O . THR A 1 313 ? 13.446 6.824 -24.529 1.00 89.31 313 THR A O 1
ATOM 2551 N N . ARG A 1 314 ? 13.548 4.701 -25.271 1.00 90.25 314 ARG A N 1
ATOM 2552 C CA . ARG A 1 314 ? 12.354 4.142 -24.645 1.00 90.25 314 ARG A CA 1
ATOM 2553 C C . ARG A 1 314 ? 12.767 2.906 -23.857 1.00 90.25 314 ARG A C 1
ATOM 2555 O O . ARG A 1 314 ? 13.449 2.051 -24.418 1.00 90.25 314 ARG A O 1
ATOM 2562 N N . VAL A 1 315 ? 12.361 2.824 -22.594 1.00 91.62 315 VAL A N 1
ATOM 2563 C CA . VAL A 1 315 ? 12.562 1.663 -21.718 1.00 91.62 315 VAL A CA 1
ATOM 2564 C C . VAL A 1 315 ? 11.304 1.475 -20.870 1.00 91.62 315 VAL A C 1
ATOM 2566 O O . VAL A 1 315 ? 11.063 2.227 -19.927 1.00 91.62 315 VAL A O 1
ATOM 2569 N N . GLY A 1 316 ? 10.470 0.500 -21.234 1.00 91.06 316 GLY A N 1
ATOM 2570 C CA . GLY A 1 316 ? 9.102 0.409 -20.724 1.00 91.06 316 GLY A CA 1
ATOM 2571 C C . GLY A 1 316 ? 8.334 1.698 -21.025 1.00 91.06 316 GLY A C 1
ATOM 2572 O O . GLY A 1 316 ? 8.369 2.195 -22.151 1.00 91.06 316 GLY A O 1
ATOM 2573 N N . ASP A 1 317 ? 7.707 2.267 -19.998 1.00 87.50 317 ASP A N 1
ATOM 2574 C CA . ASP A 1 317 ? 6.975 3.536 -20.100 1.00 87.50 317 ASP A CA 1
ATOM 2575 C C . ASP A 1 317 ? 7.886 4.776 -20.025 1.00 87.50 317 ASP A C 1
ATOM 2577 O O . ASP A 1 317 ? 7.436 5.902 -20.250 1.00 87.50 317 ASP A O 1
ATOM 2581 N N . PHE A 1 318 ? 9.179 4.606 -19.721 1.00 88.12 318 PHE A N 1
ATOM 2582 C CA . PHE A 1 318 ? 10.118 5.721 -19.636 1.00 88.12 318 PHE A CA 1
ATOM 2583 C C . PHE A 1 318 ? 10.634 6.123 -21.016 1.00 88.12 318 PHE A C 1
ATOM 2585 O O . PHE A 1 318 ? 11.094 5.285 -21.792 1.00 88.12 318 PHE A O 1
ATOM 2592 N N . GLN A 1 319 ? 10.633 7.430 -21.292 1.00 90.38 319 GLN A N 1
ATOM 2593 C CA . GLN A 1 319 ? 11.255 8.010 -22.480 1.00 90.38 319 GLN A CA 1
ATOM 2594 C C . GLN A 1 319 ? 12.235 9.115 -22.086 1.00 90.38 319 GLN A C 1
ATOM 2596 O O . GLN A 1 319 ? 11.910 9.968 -21.261 1.00 90.38 319 GLN A O 1
ATOM 2601 N N . TYR A 1 320 ? 13.429 9.126 -22.676 1.00 88.50 320 TYR A N 1
ATOM 2602 C CA . TYR A 1 320 ? 14.419 10.179 -22.439 1.00 88.50 320 TYR A CA 1
ATOM 2603 C C . TYR A 1 320 ? 15.244 10.483 -23.687 1.00 88.50 320 TYR A C 1
ATOM 2605 O O . TYR A 1 320 ? 15.416 9.639 -24.561 1.00 88.50 320 TYR A O 1
ATOM 2613 N N . ASN A 1 321 ? 15.763 11.709 -23.777 1.00 87.00 321 ASN A N 1
ATOM 2614 C CA . ASN A 1 321 ? 16.663 12.098 -24.857 1.00 87.00 321 ASN A CA 1
ATOM 2615 C C . ASN A 1 321 ? 18.107 11.730 -24.483 1.00 87.00 321 ASN A C 1
ATOM 2617 O O . ASN A 1 321 ? 18.661 12.288 -23.538 1.00 87.00 321 ASN A O 1
ATOM 2621 N N . SER A 1 322 ? 18.730 10.811 -25.214 1.00 79.56 322 SER A N 1
ATOM 2622 C CA . SER A 1 322 ? 20.108 10.361 -24.970 1.00 79.56 322 SER A CA 1
ATOM 2623 C C . SER A 1 322 ? 21.190 11.295 -25.517 1.00 79.56 322 SER A C 1
ATOM 2625 O O . SER A 1 322 ? 22.374 10.954 -25.503 1.00 79.56 322 SER A O 1
ATOM 2627 N N . GLY A 1 323 ? 20.814 12.459 -26.056 1.00 73.31 323 GLY A N 1
ATOM 2628 C CA . GLY A 1 323 ? 21.773 13.409 -26.619 1.00 73.31 323 GLY A CA 1
ATOM 2629 C C . GLY A 1 323 ? 22.463 12.890 -27.885 1.00 73.31 323 GLY A C 1
ATOM 2630 O O . GLY A 1 323 ? 23.592 13.278 -28.178 1.00 73.31 323 GLY A O 1
ATOM 2631 N N . GLY A 1 324 ? 21.814 11.982 -28.623 1.00 63.22 324 GLY A N 1
ATOM 2632 C CA . GLY A 1 324 ? 22.224 11.551 -29.964 1.00 63.22 324 GLY A CA 1
ATOM 2633 C C . GLY A 1 324 ? 23.500 10.707 -30.039 1.00 63.22 324 GLY A C 1
ATOM 2634 O O . GLY A 1 324 ? 23.968 10.422 -31.145 1.00 63.22 324 GLY A O 1
ATOM 2635 N N . THR A 1 325 ? 24.097 10.292 -28.916 1.00 60.44 325 THR A N 1
ATOM 2636 C CA . THR A 1 325 ? 25.411 9.640 -28.983 1.00 60.44 325 THR A CA 1
ATOM 2637 C C . THR A 1 325 ? 25.387 8.115 -29.070 1.00 60.44 325 THR A C 1
ATOM 2639 O O . THR A 1 325 ? 26.201 7.631 -29.858 1.00 60.44 325 THR A O 1
ATOM 2642 N N . GLN A 1 326 ? 24.516 7.334 -28.407 1.00 65.06 326 GLN A N 1
ATOM 2643 C CA . GLN A 1 326 ? 24.715 5.861 -28.349 1.00 65.06 326 GLN A CA 1
ATOM 2644 C C . GLN A 1 326 ? 23.476 4.976 -28.041 1.00 65.06 326 GLN A C 1
ATOM 2646 O O . GLN A 1 326 ? 23.613 3.995 -27.319 1.00 65.06 326 GLN A O 1
ATOM 2651 N N . ASN A 1 327 ? 22.282 5.249 -28.576 1.00 73.81 327 ASN A N 1
ATOM 2652 C CA . ASN A 1 327 ? 21.112 4.384 -28.294 1.00 73.81 327 ASN A CA 1
ATOM 2653 C C . ASN A 1 327 ? 20.921 3.191 -29.232 1.00 73.81 327 ASN A C 1
ATOM 2655 O O . ASN A 1 327 ? 20.051 2.369 -28.992 1.00 73.81 327 ASN A O 1
ATOM 2659 N N . GLY A 1 328 ? 21.694 3.089 -30.311 1.00 83.94 328 GLY A N 1
ATOM 2660 C CA . GLY A 1 328 ? 21.458 2.074 -31.336 1.00 83.94 328 GLY A CA 1
ATOM 2661 C C . GLY A 1 328 ? 20.226 2.340 -32.205 1.00 83.94 328 GLY A C 1
ATOM 2662 O O . GLY A 1 328 ? 19.870 3.509 -32.393 1.00 83.94 328 GLY A O 1
ATOM 2663 N N . PRO A 1 329 ? 19.648 1.293 -32.822 1.00 84.81 329 PRO A N 1
ATOM 2664 C CA . PRO A 1 329 ? 18.615 1.427 -33.845 1.00 84.81 329 PRO A CA 1
ATOM 2665 C C . PRO A 1 329 ? 17.316 2.044 -33.304 1.00 84.81 329 PRO A C 1
ATOM 2667 O O . PRO A 1 329 ? 16.915 1.765 -32.177 1.00 84.81 329 PRO A O 1
ATOM 2670 N N . ASP A 1 330 ? 16.604 2.828 -34.127 1.00 84.00 330 ASP A N 1
ATOM 2671 C CA . ASP A 1 330 ? 15.273 3.378 -33.792 1.00 84.00 330 ASP A CA 1
ATOM 2672 C C . ASP A 1 330 ? 14.163 2.316 -33.888 1.00 84.00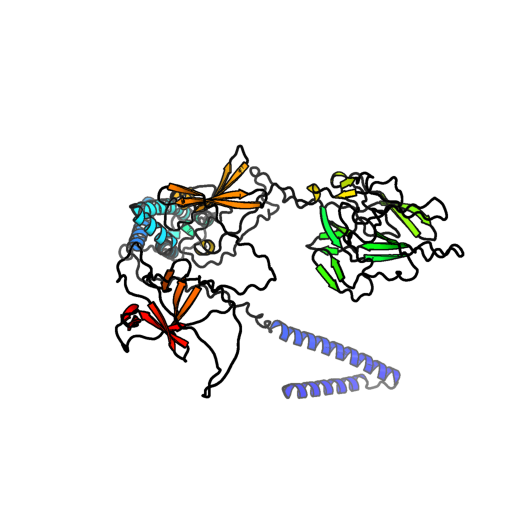 330 ASP A C 1
ATOM 2674 O O . ASP A 1 330 ? 13.182 2.481 -34.615 1.00 84.00 330 ASP A O 1
ATOM 2678 N N . ARG A 1 331 ? 14.368 1.180 -33.215 1.00 86.25 331 ARG A N 1
ATOM 2679 C CA . ARG A 1 331 ? 13.379 0.113 -33.095 1.00 86.25 331 ARG A CA 1
ATOM 2680 C C . ARG A 1 331 ? 13.402 -0.534 -31.725 1.00 86.25 331 ARG A C 1
ATOM 2682 O O . ARG A 1 331 ? 14.477 -0.729 -31.166 1.00 86.25 331 ARG A O 1
ATOM 2689 N N . THR A 1 332 ? 12.248 -0.884 -31.179 1.00 91.50 332 THR A N 1
ATOM 2690 C CA . THR A 1 332 ? 12.188 -1.558 -29.875 1.00 91.50 332 THR A CA 1
ATOM 2691 C C . THR A 1 332 ? 12.358 -3.072 -30.015 1.00 91.50 332 THR A C 1
ATOM 2693 O O . THR A 1 332 ? 11.957 -3.664 -31.011 1.00 91.50 332 THR A O 1
ATOM 2696 N N . THR A 1 333 ? 12.953 -3.707 -29.012 1.00 94.56 333 THR A N 1
ATOM 2697 C CA . THR A 1 333 ? 12.891 -5.154 -28.762 1.00 94.56 333 THR A CA 1
ATOM 2698 C C . THR A 1 333 ? 12.311 -5.381 -27.365 1.00 94.56 333 THR A C 1
ATOM 2700 O O . THR A 1 333 ? 12.031 -4.417 -26.648 1.00 94.56 333 THR A O 1
ATOM 2703 N N . ILE A 1 334 ? 12.112 -6.634 -26.964 1.00 96.25 334 ILE A N 1
ATOM 2704 C CA . ILE A 1 334 ? 11.632 -6.962 -25.619 1.00 96.25 334 ILE A CA 1
ATOM 2705 C C . ILE A 1 334 ? 12.780 -7.217 -24.647 1.00 96.25 334 ILE A C 1
ATOM 2707 O O . ILE A 1 334 ? 13.795 -7.826 -24.987 1.00 96.25 334 ILE A O 1
ATOM 2711 N N . LEU A 1 335 ? 12.563 -6.810 -23.401 1.00 97.19 335 LEU A N 1
ATOM 2712 C CA . LEU A 1 335 ? 13.289 -7.293 -22.238 1.00 97.19 335 LEU A CA 1
ATOM 2713 C C . LEU A 1 335 ? 12.323 -8.094 -21.358 1.00 97.19 335 LEU A C 1
ATOM 2715 O O . LEU A 1 335 ? 11.152 -7.730 -21.232 1.00 97.19 335 LEU A O 1
ATOM 2719 N N . VAL A 1 336 ? 12.810 -9.171 -20.744 1.00 97.19 336 VAL A N 1
ATOM 2720 C CA . VAL A 1 336 ? 12.008 -10.106 -19.944 1.00 97.19 336 VAL A CA 1
ATOM 2721 C C . VAL A 1 336 ? 12.504 -10.213 -18.504 1.00 97.19 336 VAL A C 1
ATOM 2723 O O . VAL A 1 336 ? 13.708 -10.209 -18.255 1.00 97.19 336 VAL A O 1
ATOM 2726 N N . ALA A 1 337 ? 11.574 -10.366 -17.567 1.00 97.06 337 ALA A N 1
ATOM 2727 C CA . ALA A 1 337 ? 11.834 -10.701 -16.167 1.00 97.06 337 ALA A CA 1
ATOM 2728 C C . ALA A 1 337 ? 10.897 -11.834 -15.699 1.00 97.06 337 ALA A C 1
ATOM 2730 O O . ALA A 1 337 ? 10.004 -12.255 -16.439 1.00 97.06 337 ALA A O 1
ATOM 2731 N N . GLY A 1 338 ? 11.087 -12.330 -14.474 1.00 95.06 338 GLY A N 1
ATOM 2732 C CA . GLY A 1 338 ? 10.321 -13.450 -13.912 1.00 95.06 338 GLY A CA 1
ATOM 2733 C C . GLY A 1 338 ? 11.057 -14.786 -14.040 1.00 95.06 338 GLY A C 1
ATOM 2734 O O . GLY A 1 338 ? 12.221 -14.891 -13.659 1.00 95.06 338 GLY A O 1
ATOM 2735 N N . ASP A 1 339 ? 10.384 -15.814 -14.558 1.00 95.94 339 ASP A N 1
ATOM 2736 C CA . ASP A 1 339 ? 10.935 -17.166 -14.740 1.00 95.94 339 ASP A CA 1
ATOM 2737 C C . ASP A 1 339 ? 11.870 -17.240 -15.959 1.00 95.94 339 ASP A C 1
ATOM 2739 O O . ASP A 1 339 ? 11.511 -17.766 -17.010 1.00 95.94 339 ASP A O 1
ATOM 2743 N N . VAL A 1 340 ? 13.065 -16.660 -15.843 1.00 97.44 340 VAL A N 1
ATOM 2744 C CA . VAL A 1 340 ? 14.061 -16.591 -16.923 1.00 97.44 340 VAL A CA 1
ATOM 2745 C C . VAL A 1 340 ? 15.428 -17.071 -16.435 1.00 97.44 340 VAL A C 1
ATOM 2747 O O . VAL A 1 340 ? 15.802 -16.836 -15.288 1.00 97.44 340 VAL A O 1
ATOM 2750 N N . VAL A 1 341 ? 16.196 -17.753 -17.293 1.00 97.50 341 VAL A N 1
ATOM 2751 C CA . VAL A 1 341 ? 17.464 -18.411 -16.899 1.00 97.50 341 VAL A CA 1
ATOM 2752 C C . VAL A 1 341 ? 18.616 -18.102 -17.849 1.00 97.50 341 VAL A C 1
ATOM 2754 O O . VAL A 1 341 ? 18.415 -17.790 -19.019 1.00 97.50 341 VAL A O 1
ATOM 2757 N N . GLU A 1 342 ? 19.850 -18.184 -17.362 1.00 96.88 342 GLU A N 1
ATOM 2758 C CA . GLU A 1 342 ? 21.045 -17.991 -18.190 1.00 96.88 342 GLU A CA 1
ATOM 2759 C C . GLU A 1 342 ? 21.286 -19.188 -19.131 1.00 96.88 342 GLU A C 1
ATOM 2761 O O . GLU A 1 342 ? 21.195 -20.333 -18.679 1.00 96.88 342 GLU A O 1
ATOM 2766 N N . PRO A 1 343 ? 21.585 -18.967 -20.427 1.00 95.81 343 PRO A N 1
ATOM 2767 C CA . PRO A 1 343 ? 22.013 -20.048 -21.314 1.00 95.81 343 PRO A CA 1
ATOM 2768 C C . PRO A 1 343 ? 23.457 -20.501 -21.056 1.00 95.81 343 PRO A C 1
ATOM 2770 O O . PRO A 1 343 ? 24.296 -19.729 -20.600 1.00 95.81 343 PRO A O 1
ATOM 2773 N N . GLU A 1 344 ? 23.787 -21.727 -21.473 1.00 95.31 344 GLU A N 1
ATOM 2774 C CA . GLU A 1 344 ? 25.176 -22.128 -21.725 1.00 95.31 344 GLU A CA 1
ATOM 2775 C C . GLU A 1 344 ? 25.594 -21.634 -23.119 1.00 95.31 344 GLU A C 1
ATOM 2777 O O . GLU A 1 344 ? 24.892 -21.849 -24.105 1.00 95.31 344 GLU A O 1
ATOM 2782 N N . TYR A 1 345 ? 26.737 -20.961 -23.219 1.00 92.81 345 TYR A N 1
ATOM 2783 C CA . TYR A 1 345 ? 27.163 -20.301 -24.449 1.00 92.81 345 TYR A CA 1
ATOM 2784 C C . TYR A 1 345 ? 27.953 -21.269 -25.337 1.00 92.81 345 TYR A C 1
ATOM 2786 O O . TYR A 1 345 ? 29.076 -21.634 -24.997 1.00 92.81 345 TYR A O 1
ATOM 2794 N N . GLN A 1 346 ? 27.403 -21.658 -26.492 1.00 92.25 346 GLN A N 1
ATOM 2795 C CA . GLN A 1 346 ? 28.075 -22.559 -27.433 1.00 92.25 346 GLN A CA 1
ATOM 2796 C C . GLN A 1 346 ? 28.407 -21.838 -28.744 1.00 92.25 346 GLN A C 1
ATOM 2798 O O . GLN A 1 346 ? 27.530 -21.273 -29.396 1.00 92.25 346 GLN A O 1
ATOM 2803 N N . LEU A 1 347 ? 29.686 -21.863 -29.130 1.00 91.38 347 LEU A N 1
ATOM 2804 C CA . LEU A 1 347 ? 30.155 -21.295 -30.395 1.00 91.38 347 LEU A CA 1
ATOM 2805 C C . LEU A 1 347 ? 29.513 -22.059 -31.565 1.00 91.38 347 LEU A C 1
ATOM 2807 O O . LEU A 1 347 ? 29.634 -23.282 -31.640 1.00 91.38 347 LEU A O 1
ATOM 2811 N N . ILE A 1 348 ? 28.818 -21.337 -32.445 1.00 87.00 348 ILE A N 1
ATOM 2812 C CA . ILE A 1 348 ? 28.265 -21.864 -33.700 1.00 87.00 348 ILE A CA 1
ATOM 2813 C C . ILE A 1 348 ? 29.337 -21.787 -34.778 1.00 87.00 348 ILE A C 1
ATOM 2815 O O . ILE A 1 348 ? 29.657 -22.786 -35.414 1.00 87.00 348 ILE A O 1
ATOM 2819 N N . ASP A 1 349 ? 29.857 -20.577 -34.975 1.00 83.50 349 ASP A N 1
ATOM 2820 C CA . ASP A 1 349 ? 30.759 -20.240 -36.062 1.00 83.50 349 ASP A CA 1
ATOM 2821 C C . ASP A 1 349 ? 31.627 -19.039 -35.674 1.00 83.50 349 ASP A C 1
ATOM 2823 O O . ASP A 1 349 ? 31.321 -18.280 -34.747 1.00 83.50 349 ASP A O 1
ATOM 2827 N N . HIS A 1 350 ? 32.716 -18.865 -36.402 1.00 82.69 350 HIS A N 1
ATOM 2828 C CA . HIS A 1 350 ? 33.547 -17.678 -36.356 1.00 82.69 350 HIS A CA 1
ATOM 2829 C C . HIS A 1 350 ? 33.846 -17.225 -37.790 1.00 82.69 350 HIS A C 1
ATOM 2831 O O . HIS A 1 350 ? 34.274 -18.015 -38.627 1.00 82.69 350 HIS A O 1
ATOM 2837 N N . ASP A 1 351 ? 33.653 -15.947 -38.089 1.00 76.31 351 ASP A N 1
ATOM 2838 C CA . ASP A 1 351 ? 34.079 -15.396 -39.377 1.00 76.31 351 ASP A CA 1
ATOM 2839 C C . ASP A 1 351 ? 34.666 -14.006 -39.176 1.00 76.31 351 ASP A C 1
ATOM 2841 O O . ASP A 1 351 ? 34.106 -13.195 -38.443 1.00 76.31 351 ASP A O 1
ATOM 2845 N N . ASN A 1 352 ? 35.837 -13.746 -39.757 1.00 75.69 352 ASN A N 1
ATOM 2846 C CA . ASN A 1 352 ? 36.553 -12.467 -39.652 1.00 75.69 352 ASN A CA 1
ATOM 2847 C C . ASN A 1 352 ? 36.656 -11.907 -38.214 1.00 75.69 352 ASN A C 1
ATOM 2849 O O . ASN A 1 352 ? 36.584 -10.702 -37.968 1.00 75.69 352 ASN A O 1
ATOM 2853 N N . GLY A 1 353 ? 36.833 -12.798 -37.232 1.00 78.94 353 GLY A N 1
ATOM 2854 C CA . GLY A 1 353 ? 36.926 -12.446 -35.814 1.00 78.94 353 GLY A CA 1
ATOM 2855 C C . GLY A 1 353 ? 35.585 -12.145 -35.136 1.00 78.94 353 GLY A C 1
ATOM 2856 O O . GLY A 1 353 ? 35.589 -11.756 -33.968 1.00 78.94 353 GLY A O 1
ATOM 2857 N N . VAL A 1 354 ? 34.460 -12.322 -35.827 1.00 82.25 354 VAL A N 1
ATOM 2858 C CA . VAL A 1 354 ? 33.101 -12.290 -35.285 1.00 82.25 354 VAL A CA 1
ATOM 2859 C C . VAL A 1 354 ? 32.738 -13.694 -34.808 1.00 82.25 354 VAL A C 1
ATOM 2861 O O . VAL A 1 354 ? 32.499 -14.593 -35.610 1.00 82.25 354 VAL A O 1
ATOM 2864 N N . TYR A 1 355 ? 32.718 -13.886 -33.490 1.00 87.19 355 TYR A N 1
ATOM 2865 C CA . TYR A 1 355 ? 32.350 -15.154 -32.863 1.00 87.19 355 TYR A CA 1
ATOM 2866 C C . TYR A 1 355 ? 30.846 -15.189 -32.617 1.00 87.19 355 TYR A C 1
ATOM 2868 O O . TYR A 1 355 ? 30.317 -14.399 -31.829 1.00 87.19 355 TYR A O 1
ATOM 2876 N N . GLN A 1 356 ? 30.174 -16.102 -33.306 1.00 87.75 356 GLN A N 1
ATOM 2877 C CA . GLN A 1 356 ? 28.735 -16.284 -33.247 1.00 87.75 356 GLN A CA 1
ATOM 2878 C C . GLN A 1 356 ? 28.423 -17.431 -32.312 1.00 87.75 356 GLN A C 1
ATOM 2880 O O . GLN A 1 356 ? 28.954 -18.534 -32.441 1.00 87.75 356 GLN A O 1
ATOM 2885 N N . TYR A 1 357 ? 27.538 -17.175 -31.370 1.00 89.81 357 TYR A N 1
ATOM 2886 C CA . TYR A 1 357 ? 27.191 -18.126 -30.341 1.00 89.81 357 TYR A CA 1
ATOM 2887 C C . TYR A 1 357 ? 25.689 -18.344 -30.341 1.00 89.81 357 TYR A C 1
ATOM 2889 O O . TYR A 1 357 ? 24.899 -17.465 -30.691 1.00 89.81 357 TYR A O 1
ATOM 2897 N N . PHE A 1 358 ? 25.299 -19.524 -29.884 1.00 88.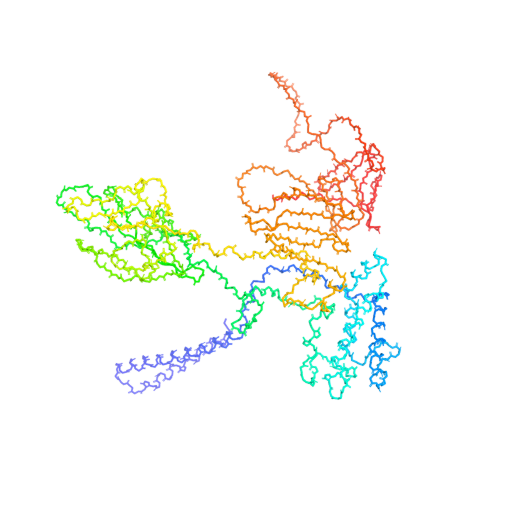38 358 PHE A N 1
ATOM 2898 C CA . PHE A 1 358 ? 23.940 -19.751 -29.457 1.00 88.38 358 PHE A CA 1
ATOM 2899 C C . PHE A 1 358 ? 23.886 -20.120 -27.998 1.00 88.38 358 PHE A C 1
ATOM 2901 O O . PHE A 1 358 ? 24.756 -20.819 -27.473 1.00 88.38 358 PHE A O 1
ATOM 2908 N N . GLY A 1 359 ? 22.792 -19.704 -27.379 1.00 89.69 359 GLY A N 1
ATOM 2909 C CA . GLY A 1 359 ? 22.501 -20.092 -26.022 1.00 89.69 359 GLY A CA 1
ATOM 2910 C C . GLY A 1 359 ? 21.892 -21.479 -26.059 1.00 89.69 359 GLY A C 1
ATOM 2911 O O . GLY A 1 359 ? 20.782 -21.677 -26.559 1.00 89.69 359 GLY A O 1
ATOM 2912 N N . LYS A 1 360 ? 22.628 -22.456 -25.551 1.00 94.19 360 LYS A N 1
ATOM 2913 C CA . LYS A 1 360 ? 22.094 -23.765 -25.225 1.00 94.19 360 LYS A CA 1
ATOM 2914 C C . LYS A 1 360 ? 21.277 -23.606 -23.946 1.00 94.19 360 LYS A C 1
ATOM 2916 O O . LYS A 1 360 ? 21.818 -23.510 -22.844 1.00 94.19 360 LYS A O 1
ATOM 2921 N N . ALA A 1 361 ? 19.965 -23.493 -24.127 1.00 96.00 361 ALA A N 1
ATOM 2922 C CA . ALA A 1 361 ? 19.036 -23.297 -23.028 1.00 96.00 361 ALA A CA 1
ATOM 2923 C C . ALA A 1 361 ? 19.024 -24.522 -22.088 1.00 96.00 361 ALA A C 1
ATOM 2925 O O . ALA A 1 361 ? 19.119 -25.661 -22.562 1.00 96.00 361 ALA A O 1
ATOM 2926 N N . PRO A 1 362 ? 18.900 -24.318 -20.765 1.00 97.31 362 PRO A N 1
ATOM 2927 C CA . PRO A 1 362 ? 18.637 -25.401 -19.824 1.00 97.31 362 PRO A CA 1
ATOM 2928 C C . PRO A 1 362 ? 17.352 -26.167 -20.173 1.00 97.31 362 PRO A C 1
ATOM 2930 O O . PRO A 1 362 ? 16.454 -25.643 -20.830 1.00 97.31 362 PRO A O 1
ATOM 2933 N N . LYS A 1 363 ? 17.234 -27.415 -19.702 1.00 97.25 363 LYS A N 1
ATOM 2934 C CA . LYS A 1 363 ? 16.044 -28.250 -19.941 1.00 97.25 363 LYS A CA 1
ATOM 2935 C C . LYS A 1 363 ? 14.766 -27.525 -19.486 1.00 97.25 363 LYS A C 1
ATOM 2937 O O . LYS A 1 363 ? 14.684 -27.121 -18.330 1.00 97.25 363 LYS A O 1
ATOM 2942 N N . GLY A 1 364 ? 13.771 -27.436 -20.371 1.00 97.00 364 GLY A N 1
ATOM 2943 C CA . GLY A 1 364 ? 12.495 -26.751 -20.121 1.00 97.00 364 GLY A CA 1
ATOM 2944 C C . GLY A 1 364 ? 12.491 -25.260 -20.473 1.00 97.00 364 GLY A C 1
ATOM 2945 O O . GLY A 1 364 ? 11.486 -24.591 -20.245 1.00 97.00 364 GLY A O 1
ATOM 2946 N N . TYR A 1 365 ? 13.584 -24.744 -21.038 1.00 98.12 365 TYR A N 1
ATOM 2947 C CA . TYR A 1 365 ? 13.706 -23.373 -21.523 1.00 98.12 365 TYR A CA 1
ATOM 2948 C C . TYR A 1 365 ? 14.160 -23.360 -22.983 1.00 98.12 365 TYR A C 1
ATOM 2950 O O . TYR A 1 365 ? 14.742 -24.323 -23.481 1.00 98.12 365 TYR A O 1
ATOM 2958 N N . VAL A 1 366 ? 13.938 -22.235 -23.659 1.00 97.12 366 VAL A N 1
ATOM 2959 C CA . VAL A 1 366 ? 14.403 -21.973 -25.022 1.00 97.12 366 VAL A CA 1
ATOM 2960 C C . VAL A 1 366 ? 15.036 -20.588 -25.129 1.00 97.12 366 VAL A C 1
ATOM 2962 O O . VAL A 1 366 ? 14.703 -19.667 -24.380 1.00 97.12 366 VAL A O 1
ATOM 2965 N N . THR A 1 367 ? 15.947 -20.415 -26.085 1.00 95.75 367 THR A N 1
ATOM 2966 C CA . THR A 1 367 ? 16.425 -19.086 -26.490 1.00 95.75 367 THR A CA 1
ATOM 2967 C C . THR A 1 367 ? 15.499 -18.495 -27.538 1.00 95.75 367 THR A C 1
ATOM 2969 O O . THR A 1 367 ? 15.023 -19.231 -28.399 1.00 95.75 367 THR A O 1
ATOM 2972 N N . MET A 1 368 ? 15.263 -17.181 -27.507 1.00 95.00 368 MET A N 1
ATOM 2973 C CA . MET A 1 368 ? 14.444 -16.502 -28.524 1.00 95.00 368 MET A CA 1
ATOM 2974 C C . MET A 1 368 ? 15.282 -15.890 -29.653 1.00 95.00 368 MET A C 1
ATOM 2976 O O . MET A 1 368 ? 14.781 -15.768 -30.766 1.00 95.00 368 MET A O 1
ATOM 2980 N N . GLY A 1 369 ? 16.557 -15.582 -29.400 1.00 93.50 369 GLY A N 1
ATOM 2981 C CA . GLY A 1 369 ? 17.520 -15.139 -30.409 1.00 93.50 369 GLY A CA 1
ATOM 2982 C C . GLY A 1 369 ? 18.926 -15.692 -30.187 1.00 93.50 369 GLY A C 1
ATOM 2983 O O . GLY A 1 369 ? 19.248 -16.218 -29.118 1.00 93.50 369 GLY A O 1
ATOM 2984 N N . ASP A 1 370 ? 19.756 -15.571 -31.221 1.00 92.62 370 ASP A N 1
ATOM 2985 C CA . ASP A 1 370 ? 21.193 -15.845 -31.163 1.00 92.62 370 ASP A CA 1
ATOM 2986 C C . ASP A 1 370 ? 21.970 -14.554 -30.820 1.00 92.62 370 ASP A C 1
ATOM 2988 O O . ASP A 1 370 ? 21.382 -13.477 -30.664 1.00 92.62 370 ASP A O 1
ATOM 2992 N N . TYR A 1 371 ? 23.289 -14.652 -30.626 1.00 91.69 371 TYR A N 1
ATOM 2993 C CA . TYR A 1 371 ? 24.095 -13.511 -30.187 1.00 91.69 371 TYR A CA 1
ATOM 2994 C C . TYR A 1 371 ? 25.581 -13.633 -30.552 1.00 91.69 371 TYR A C 1
ATOM 2996 O O . TYR A 1 371 ? 26.100 -14.693 -30.905 1.00 91.69 371 TYR A O 1
ATOM 3004 N N . ILE A 1 372 ? 26.289 -12.514 -30.435 1.00 89.94 372 ILE A N 1
ATOM 3005 C CA . ILE A 1 372 ? 27.705 -12.342 -30.748 1.00 89.94 372 ILE A CA 1
ATOM 3006 C C . ILE A 1 372 ? 28.404 -11.717 -29.545 1.00 89.94 372 ILE A C 1
ATOM 3008 O O . ILE A 1 372 ? 27.889 -10.784 -28.932 1.00 89.94 372 ILE A O 1
ATOM 3012 N N . GLY A 1 373 ? 29.591 -12.230 -29.214 1.00 81.75 373 GLY A N 1
ATOM 3013 C CA . GLY A 1 373 ? 30.509 -11.565 -28.281 1.00 81.75 373 GLY A CA 1
ATOM 3014 C C . GLY A 1 373 ? 30.221 -11.690 -26.778 1.00 81.75 373 GLY A C 1
ATOM 3015 O O . GLY A 1 373 ? 30.824 -10.947 -26.011 1.00 81.75 373 GLY A O 1
ATOM 3016 N N . GLY A 1 374 ? 29.378 -12.631 -26.339 1.00 73.06 374 GLY A N 1
ATOM 3017 C CA . GLY A 1 374 ? 28.967 -12.752 -24.932 1.00 73.06 374 GLY A CA 1
ATOM 3018 C C . GLY A 1 374 ? 27.981 -11.646 -24.533 1.00 73.06 374 GLY A C 1
ATOM 3019 O O . GLY A 1 374 ? 28.172 -10.477 -24.852 1.00 73.06 374 GLY A O 1
ATOM 3020 N N . GLY A 1 375 ? 26.887 -12.012 -23.866 1.00 80.25 375 GLY A N 1
ATOM 3021 C CA . GLY A 1 375 ? 25.783 -11.093 -23.580 1.00 80.25 375 GLY A CA 1
ATOM 3022 C C . GLY A 1 375 ? 25.112 -11.390 -22.248 1.00 80.25 375 GLY A C 1
ATOM 3023 O O . GLY A 1 375 ? 25.384 -12.408 -21.623 1.00 80.25 375 GLY A O 1
ATOM 3024 N N . ASN A 1 376 ? 24.223 -10.499 -21.822 1.00 90.94 376 ASN A N 1
ATOM 3025 C CA . ASN A 1 376 ? 23.387 -10.681 -20.632 1.00 90.94 376 ASN A CA 1
ATOM 3026 C C . ASN A 1 376 ? 22.007 -11.223 -21.023 1.00 90.94 376 ASN A C 1
ATOM 3028 O O . ASN A 1 376 ? 20.989 -10.778 -20.494 1.00 90.94 376 ASN A O 1
ATOM 3032 N N . ILE A 1 377 ? 21.962 -12.151 -21.981 1.00 94.12 377 ILE A N 1
ATOM 3033 C CA . ILE A 1 377 ? 20.695 -12.686 -22.473 1.00 94.12 377 ILE A CA 1
ATOM 3034 C C . ILE A 1 377 ? 20.124 -13.755 -21.535 1.00 94.12 377 ILE A C 1
ATOM 3036 O O . ILE A 1 377 ? 20.855 -14.423 -20.792 1.00 94.12 377 ILE A O 1
ATOM 3040 N N . ARG A 1 378 ? 18.804 -13.944 -21.590 1.00 97.12 378 ARG A N 1
ATOM 3041 C CA . ARG A 1 378 ? 18.099 -14.989 -20.841 1.00 97.12 378 ARG A CA 1
ATOM 3042 C C . ARG A 1 378 ? 17.232 -15.864 -21.743 1.00 97.12 378 ARG A C 1
ATOM 3044 O O . ARG A 1 378 ? 16.682 -15.415 -22.744 1.00 97.12 378 ARG A O 1
ATOM 3051 N N . CYS A 1 379 ? 17.124 -17.130 -21.359 1.00 97.62 379 CYS A N 1
ATOM 3052 C CA . CYS A 1 379 ? 16.184 -18.095 -21.910 1.00 97.62 379 CYS A CA 1
ATOM 3053 C C . CYS A 1 379 ? 14.833 -17.954 -21.210 1.00 97.62 379 CYS A C 1
ATOM 3055 O O . CYS A 1 379 ? 14.775 -17.654 -20.015 1.00 97.62 379 CYS A O 1
ATOM 3057 N N . VAL A 1 380 ? 13.766 -18.243 -21.945 1.00 97.56 380 VAL A N 1
ATOM 3058 C CA . VAL A 1 380 ? 12.383 -18.232 -21.454 1.00 97.56 380 VAL A CA 1
ATOM 3059 C C . VAL A 1 380 ? 11.835 -19.659 -21.392 1.00 97.56 380 VAL A C 1
ATOM 3061 O O . VAL A 1 380 ? 12.339 -20.518 -22.119 1.00 97.56 380 VAL A O 1
ATOM 3064 N N . PRO A 1 381 ? 10.834 -19.958 -20.550 1.00 97.94 381 PRO A N 1
ATOM 3065 C CA . PRO A 1 381 ? 10.302 -21.305 -20.432 1.00 97.94 381 PRO A CA 1
ATOM 3066 C C . PRO A 1 381 ? 9.688 -21.773 -21.747 1.00 97.94 381 PRO A C 1
ATOM 3068 O O . PRO A 1 381 ? 8.961 -21.030 -22.410 1.00 97.94 381 PRO A O 1
ATOM 3071 N N . GLU A 1 382 ? 9.961 -23.021 -22.111 1.00 97.56 382 GLU A N 1
ATOM 3072 C CA . GLU A 1 382 ? 9.510 -23.626 -23.367 1.00 97.56 382 GLU A CA 1
ATOM 3073 C C . GLU A 1 382 ? 7.978 -23.631 -23.478 1.00 97.56 382 GLU A C 1
ATOM 3075 O O . GLU A 1 382 ? 7.403 -23.376 -24.533 1.00 97.56 382 GLU A O 1
ATOM 3080 N N . ASP A 1 383 ? 7.282 -23.838 -22.363 1.00 96.31 383 ASP A N 1
ATOM 3081 C CA . ASP A 1 383 ? 5.827 -23.809 -22.321 1.00 96.31 383 ASP A CA 1
ATOM 3082 C C . ASP A 1 383 ? 5.240 -22.388 -22.381 1.00 96.31 383 ASP A C 1
ATOM 3084 O O . ASP A 1 383 ? 4.053 -22.247 -22.686 1.00 96.31 383 ASP A O 1
ATOM 3088 N N . CYS A 1 384 ? 6.058 -21.345 -22.194 1.00 96.62 384 CYS A N 1
ATOM 3089 C CA . CYS A 1 384 ? 5.679 -19.935 -22.315 1.00 96.62 384 CYS A CA 1
ATOM 3090 C C . CYS A 1 384 ? 5.895 -19.325 -23.698 1.00 96.62 384 CYS A C 1
ATOM 3092 O O . CYS A 1 384 ? 5.535 -18.165 -23.910 1.00 96.62 384 CYS A O 1
ATOM 3094 N N . VAL A 1 385 ? 6.417 -20.094 -24.646 1.00 96.56 385 VAL A N 1
ATOM 3095 C CA . VAL A 1 385 ? 6.572 -19.662 -26.033 1.00 96.56 385 VAL A CA 1
ATOM 3096 C C . VAL A 1 385 ? 5.764 -20.523 -26.988 1.00 96.56 385 VAL A C 1
ATOM 3098 O O . VAL A 1 385 ? 5.391 -21.660 -26.688 1.00 96.56 385 VAL A O 1
ATOM 3101 N N . GLU A 1 386 ? 5.494 -19.972 -28.161 1.00 95.12 386 GLU A N 1
ATOM 3102 C CA . GLU A 1 386 ? 5.027 -20.716 -29.323 1.00 95.12 386 GLU A CA 1
ATOM 3103 C C . GLU A 1 386 ? 5.889 -20.383 -30.540 1.00 95.12 386 GLU A C 1
ATOM 3105 O O . GLU A 1 386 ? 6.362 -19.254 -30.694 1.00 95.12 386 GLU A O 1
ATOM 3110 N N . GLU A 1 387 ? 6.141 -21.399 -31.360 1.00 93.81 387 GLU A N 1
ATOM 3111 C CA . GLU A 1 387 ? 6.927 -21.281 -32.584 1.00 93.81 387 GLU A CA 1
ATOM 3112 C C . GLU A 1 387 ? 6.161 -20.471 -33.634 1.00 93.81 387 GLU A C 1
ATOM 3114 O O . GLU A 1 387 ? 4.972 -20.694 -33.875 1.00 93.81 387 GLU A O 1
ATOM 3119 N N . ILE A 1 388 ? 6.857 -19.534 -34.273 1.00 87.62 388 ILE A N 1
ATOM 3120 C CA . ILE A 1 388 ? 6.328 -18.766 -35.396 1.00 87.62 388 ILE A CA 1
ATOM 3121 C C . ILE A 1 388 ? 6.492 -19.630 -36.652 1.00 87.62 388 ILE A C 1
ATOM 3123 O O . ILE A 1 388 ? 7.575 -19.743 -37.224 1.00 87.62 388 ILE A O 1
ATOM 3127 N N . THR A 1 389 ? 5.416 -20.298 -37.067 1.00 80.69 389 THR A N 1
ATOM 3128 C CA . THR A 1 389 ? 5.432 -21.217 -38.212 1.00 80.69 389 THR A CA 1
ATOM 3129 C C . THR A 1 389 ? 5.556 -20.452 -39.535 1.00 80.69 389 THR A C 1
ATOM 3131 O O . THR A 1 389 ? 4.547 -19.942 -40.009 1.00 80.69 389 THR A O 1
ATOM 3134 N N . ASN A 1 390 ? 6.775 -20.398 -40.096 1.00 60.28 390 ASN A N 1
ATOM 3135 C CA . ASN A 1 390 ? 7.262 -20.239 -41.493 1.00 60.28 390 ASN A CA 1
ATOM 3136 C C . ASN A 1 390 ? 6.466 -19.482 -42.592 1.00 60.28 390 ASN A C 1
ATOM 3138 O O . ASN A 1 390 ? 6.952 -19.397 -43.717 1.00 60.28 390 ASN A O 1
ATOM 3142 N N . GLY A 1 391 ? 5.292 -18.908 -42.340 1.00 54.12 391 GLY A N 1
ATOM 3143 C CA . GLY A 1 391 ? 4.466 -18.248 -43.358 1.00 54.12 391 GLY A CA 1
ATOM 3144 C C . GLY A 1 391 ? 4.932 -16.841 -43.747 1.00 54.12 391 GLY A C 1
ATOM 3145 O O . GLY A 1 391 ? 4.492 -16.327 -44.771 1.00 54.12 391 GLY A O 1
ATOM 3146 N N . THR A 1 392 ? 5.814 -16.223 -42.954 1.00 53.31 392 THR A N 1
ATOM 3147 C CA . THR A 1 392 ? 6.198 -14.800 -43.080 1.00 53.31 392 THR A CA 1
ATOM 3148 C C . THR A 1 392 ? 7.698 -14.526 -42.957 1.00 53.31 392 THR A C 1
ATOM 3150 O O . THR A 1 392 ? 8.112 -13.372 -43.083 1.00 53.31 392 THR A O 1
ATOM 3153 N N . LEU A 1 393 ? 8.534 -15.555 -42.769 1.00 57.44 393 LEU A N 1
ATOM 3154 C CA . LEU A 1 393 ? 9.990 -15.396 -42.721 1.00 57.44 393 LEU A CA 1
ATOM 3155 C C . LEU A 1 393 ? 10.525 -15.131 -44.138 1.00 57.44 393 LEU A C 1
ATOM 3157 O O . LEU A 1 393 ? 10.862 -16.055 -44.878 1.00 57.44 393 LEU A O 1
ATOM 3161 N N . GLN A 1 394 ? 10.540 -13.861 -44.546 1.00 55.12 394 GLN A N 1
ATOM 3162 C CA . GLN A 1 394 ? 11.191 -13.435 -45.784 1.00 55.12 394 GLN A CA 1
ATOM 3163 C C . GLN A 1 394 ? 12.717 -13.524 -45.660 1.00 55.12 394 GLN A C 1
ATOM 3165 O O . GLN A 1 394 ? 13.270 -13.429 -44.569 1.00 55.12 394 GLN A O 1
ATOM 3170 N N . GLU A 1 395 ? 13.366 -13.773 -46.799 1.00 53.88 395 GLU A N 1
ATOM 3171 C CA . GLU A 1 395 ? 14.749 -14.231 -46.928 1.00 53.88 395 GLU A CA 1
ATOM 3172 C C . GLU A 1 395 ? 15.751 -13.556 -45.982 1.00 53.88 395 GLU A C 1
ATOM 3174 O O . GLU A 1 395 ? 15.886 -12.334 -45.919 1.00 53.88 395 GLU A O 1
ATOM 3179 N N . GLY A 1 396 ? 16.508 -14.409 -45.288 1.00 54.69 396 GLY A N 1
ATOM 3180 C CA . GLY A 1 396 ? 17.658 -14.012 -44.500 1.00 54.69 396 GLY A CA 1
ATOM 3181 C C . GLY A 1 396 ? 18.750 -13.356 -45.342 1.00 54.69 396 GLY A C 1
ATOM 3182 O O . GLY A 1 396 ? 18.920 -13.632 -46.531 1.00 54.69 396 GLY A O 1
ATOM 3183 N N . TRP A 1 397 ? 19.536 -12.511 -44.687 1.00 59.34 397 TRP A N 1
ATOM 3184 C CA . TRP A 1 397 ? 20.736 -11.930 -45.260 1.00 59.34 397 TRP A CA 1
ATOM 3185 C C . TRP A 1 397 ? 21.726 -13.063 -45.571 1.00 59.34 397 TRP A C 1
ATOM 3187 O O . TRP A 1 397 ? 22.289 -13.685 -44.664 1.00 59.34 397 TRP A O 1
ATOM 3197 N N . ARG A 1 398 ? 21.907 -13.373 -46.860 1.00 58.78 398 ARG A N 1
ATOM 3198 C CA . ARG A 1 398 ? 22.940 -14.303 -47.330 1.00 58.78 398 ARG A CA 1
ATOM 3199 C C . ARG A 1 398 ? 24.224 -13.533 -47.561 1.00 58.78 398 ARG A C 1
ATOM 3201 O O . ARG A 1 398 ? 24.294 -12.691 -48.455 1.00 58.78 398 ARG A O 1
ATOM 3208 N N . ASN A 1 399 ? 25.264 -13.878 -46.811 1.00 58.22 399 ASN A N 1
ATOM 3209 C CA . ASN A 1 399 ? 26.603 -13.470 -47.199 1.00 58.22 399 ASN A CA 1
ATOM 3210 C C . ASN A 1 399 ? 27.006 -14.255 -48.464 1.00 58.22 399 ASN A C 1
ATOM 3212 O O . ASN A 1 399 ? 27.217 -15.468 -48.414 1.00 58.22 399 ASN A O 1
ATOM 3216 N N . TYR A 1 400 ? 27.089 -13.559 -49.601 1.00 53.72 400 TYR A N 1
ATOM 3217 C CA . TYR A 1 400 ? 27.391 -14.136 -50.919 1.00 53.72 400 TYR A CA 1
ATOM 3218 C C . TYR A 1 400 ? 28.776 -14.797 -51.009 1.00 53.72 400 TYR A C 1
ATOM 3220 O O . TYR A 1 400 ? 29.024 -15.556 -51.942 1.00 53.72 400 TYR A O 1
ATOM 3228 N N . TYR A 1 401 ? 29.689 -14.532 -50.067 1.00 52.66 401 TYR A N 1
ATOM 3229 C CA . TYR A 1 401 ? 31.087 -14.935 -50.214 1.00 52.66 401 TYR A CA 1
ATOM 3230 C C . TYR A 1 401 ? 31.388 -16.410 -49.912 1.00 52.66 401 TYR A C 1
ATOM 3232 O O . TYR A 1 401 ? 32.478 -16.850 -50.264 1.00 52.66 401 TYR A O 1
ATOM 3240 N N . ASN A 1 402 ? 30.484 -17.185 -49.292 1.00 53.16 402 ASN A N 1
ATOM 3241 C CA . ASN A 1 402 ? 30.810 -18.574 -48.919 1.00 53.16 402 ASN A CA 1
ATOM 3242 C C . ASN A 1 402 ? 29.640 -19.571 -48.800 1.00 53.16 402 ASN A C 1
ATOM 3244 O O . ASN A 1 402 ? 29.877 -20.672 -48.307 1.00 53.16 402 ASN A O 1
ATOM 3248 N N . ASP A 1 403 ? 28.401 -19.235 -49.183 1.00 57.53 403 ASP A N 1
ATOM 3249 C CA . ASP A 1 403 ? 27.194 -20.081 -48.986 1.00 57.53 403 ASP A CA 1
ATOM 3250 C C . ASP A 1 403 ? 26.927 -20.539 -47.528 1.00 57.53 403 ASP A C 1
ATOM 3252 O O . ASP A 1 403 ? 25.999 -21.306 -47.271 1.00 57.53 403 ASP A O 1
ATOM 3256 N N . ARG A 1 404 ? 27.718 -20.079 -46.546 1.00 56.31 404 ARG A N 1
ATOM 3257 C CA . ARG A 1 404 ? 27.778 -20.674 -45.197 1.00 56.31 404 ARG A CA 1
ATOM 3258 C C . ARG A 1 404 ? 27.089 -19.883 -44.092 1.00 56.31 404 ARG A C 1
ATOM 3260 O O . ARG A 1 404 ? 26.787 -20.482 -43.068 1.00 56.31 404 ARG A O 1
ATOM 3267 N N . ILE A 1 405 ? 26.801 -18.592 -44.277 1.00 55.84 405 ILE A N 1
ATOM 3268 C CA . ILE A 1 405 ? 26.216 -17.763 -43.211 1.00 55.84 405 ILE A CA 1
ATOM 3269 C C . ILE A 1 405 ? 24.898 -17.161 -43.692 1.00 55.84 405 ILE A C 1
ATOM 3271 O O . ILE A 1 405 ? 24.869 -16.325 -44.600 1.00 55.84 405 ILE A O 1
ATOM 3275 N N . GLN A 1 406 ? 23.810 -17.621 -43.077 1.00 61.50 406 GLN A N 1
ATOM 3276 C CA . GLN A 1 406 ? 22.455 -17.143 -43.318 1.00 61.50 406 GLN A CA 1
ATOM 3277 C C . GLN A 1 406 ? 21.930 -16.528 -42.023 1.00 61.50 406 GLN A C 1
ATOM 3279 O O . GLN A 1 406 ? 21.465 -17.245 -41.142 1.00 61.50 406 GLN A O 1
ATOM 3284 N N . TYR A 1 407 ? 22.000 -15.202 -41.897 1.00 69.19 407 TYR A N 1
ATOM 3285 C CA . TYR A 1 407 ? 21.278 -14.530 -40.820 1.00 69.19 407 TYR A CA 1
ATOM 3286 C C . TYR A 1 407 ? 19.819 -14.435 -41.221 1.00 69.19 407 TYR A C 1
ATOM 3288 O O . TYR A 1 407 ? 19.496 -13.766 -42.199 1.00 69.19 407 TYR A O 1
ATOM 3296 N N . VAL A 1 408 ? 18.931 -15.088 -40.485 1.00 62.91 408 VAL A N 1
ATOM 3297 C CA . VAL A 1 408 ? 17.496 -14.979 -40.741 1.00 62.91 408 VAL A CA 1
ATOM 3298 C C . VAL A 1 408 ? 16.935 -13.835 -39.908 1.00 62.91 408 VAL A C 1
ATOM 3300 O O . VAL A 1 408 ? 17.174 -13.762 -38.700 1.00 62.91 408 VAL A O 1
ATOM 3303 N N . LEU A 1 409 ? 16.215 -12.939 -40.579 1.00 64.69 409 LEU A N 1
ATOM 3304 C CA . LEU A 1 409 ? 15.462 -11.840 -39.987 1.00 64.69 409 LEU A CA 1
ATOM 3305 C C . LEU A 1 409 ? 14.001 -11.997 -40.400 1.00 64.69 409 LEU A C 1
ATOM 3307 O O . LEU A 1 409 ? 13.719 -12.356 -41.541 1.00 64.69 409 LEU A O 1
ATOM 3311 N N . GLU A 1 410 ? 13.073 -11.723 -39.490 1.00 55.44 410 GLU A N 1
ATOM 3312 C CA . GLU A 1 410 ? 11.655 -11.702 -39.832 1.00 55.44 410 GLU A CA 1
ATOM 3313 C C . GLU A 1 410 ? 11.305 -10.381 -40.538 1.00 55.44 410 GLU A C 1
ATOM 3315 O O . GLU A 1 410 ? 11.475 -9.301 -39.976 1.00 55.44 410 GLU A O 1
ATOM 3320 N N . ASN A 1 411 ? 10.878 -10.507 -41.800 1.00 53.59 411 ASN A N 1
ATOM 3321 C CA . ASN A 1 411 ? 10.356 -9.484 -42.714 1.00 53.59 411 ASN A CA 1
ATOM 3322 C C . ASN A 1 411 ? 11.096 -8.120 -42.730 1.00 53.59 411 ASN A C 1
ATOM 3324 O O . ASN A 1 411 ? 10.745 -7.196 -41.994 1.00 53.59 411 ASN A O 1
ATOM 3328 N N . PRO A 1 412 ? 12.079 -7.936 -43.632 1.00 50.06 412 PRO A N 1
ATOM 3329 C CA . PRO A 1 412 ? 12.827 -6.694 -43.776 1.00 50.06 412 PRO A CA 1
ATOM 3330 C C . PRO A 1 412 ? 12.099 -5.617 -44.592 1.00 50.06 412 PRO A C 1
ATOM 3332 O O . PRO A 1 412 ? 12.767 -4.673 -45.007 1.00 50.06 412 PRO A O 1
ATOM 3335 N N . ASN A 1 413 ? 10.779 -5.703 -44.839 1.00 53.91 413 ASN A N 1
ATOM 3336 C CA . ASN A 1 413 ? 10.035 -4.587 -45.437 1.00 53.91 413 ASN A CA 1
ATOM 3337 C C . ASN A 1 413 ? 10.224 -3.335 -44.565 1.00 53.91 413 ASN A C 1
ATOM 3339 O O . ASN A 1 413 ? 9.548 -3.124 -43.561 1.00 53.91 413 ASN A O 1
ATOM 3343 N N . HIS A 1 414 ? 11.201 -2.519 -44.966 1.00 51.47 414 HIS A N 1
ATOM 3344 C CA . HIS A 1 414 ? 11.990 -1.617 -44.125 1.00 51.47 414 HIS A CA 1
ATOM 3345 C C . HIS A 1 414 ? 11.204 -0.472 -43.467 1.00 51.47 414 HIS A C 1
ATOM 3347 O O . HIS A 1 414 ? 11.788 0.314 -42.723 1.00 51.47 414 HIS A O 1
ATOM 3353 N N . ASN A 1 415 ? 9.899 -0.381 -43.724 1.00 50.44 415 ASN A N 1
ATOM 3354 C CA . ASN A 1 415 ? 9.081 0.788 -43.433 1.00 50.44 415 ASN A CA 1
ATOM 3355 C C . ASN A 1 415 ? 7.815 0.500 -42.612 1.00 50.44 415 ASN A C 1
ATOM 3357 O O . ASN A 1 415 ? 7.177 1.458 -42.180 1.00 50.44 415 ASN A O 1
ATOM 3361 N N . GLU A 1 416 ? 7.448 -0.760 -42.355 1.00 48.94 416 GLU A N 1
ATOM 3362 C CA . GLU A 1 416 ? 6.196 -1.077 -41.652 1.00 48.94 416 GLU A CA 1
ATOM 3363 C C . GLU A 1 416 ? 6.477 -1.666 -40.263 1.00 48.94 416 GLU A C 1
ATOM 3365 O O . GLU A 1 416 ? 6.690 -2.860 -40.083 1.00 48.94 416 GLU A O 1
ATOM 3370 N N . GLY A 1 417 ? 6.508 -0.769 -39.273 1.00 58.88 417 GLY A N 1
ATOM 3371 C CA . GLY A 1 417 ? 6.702 -1.073 -37.853 1.00 58.88 417 GLY A CA 1
ATOM 3372 C C . GLY A 1 417 ? 8.096 -0.698 -37.353 1.00 58.88 417 GLY A C 1
ATOM 3373 O O . GLY A 1 417 ? 9.099 -1.242 -37.802 1.00 58.88 417 GLY A O 1
ATOM 3374 N N . ARG A 1 418 ? 8.172 0.250 -36.408 1.00 66.75 418 ARG A N 1
ATOM 3375 C CA . ARG A 1 418 ? 9.400 0.514 -35.632 1.00 66.75 418 ARG A CA 1
ATOM 3376 C C . ARG A 1 418 ? 9.483 -0.358 -34.381 1.00 66.75 418 ARG A C 1
ATOM 3378 O O . ARG A 1 418 ? 10.511 -0.361 -33.722 1.00 66.75 418 ARG A O 1
ATOM 3385 N N . ASP A 1 419 ? 8.434 -1.091 -34.031 1.00 81.69 419 ASP A N 1
ATOM 3386 C CA . ASP A 1 419 ? 8.352 -1.743 -32.731 1.00 81.69 419 ASP A CA 1
ATOM 3387 C C . ASP A 1 419 ? 8.412 -3.265 -32.836 1.00 81.69 419 ASP A C 1
ATOM 3389 O O . ASP A 1 419 ? 7.715 -3.891 -33.640 1.00 81.69 419 ASP A O 1
ATOM 3393 N N . GLY A 1 420 ? 9.280 -3.860 -32.018 1.00 81.69 420 GLY A N 1
ATOM 3394 C CA . GLY A 1 420 ? 9.363 -5.302 -31.855 1.00 81.69 420 GLY A CA 1
ATOM 3395 C C . GLY A 1 420 ? 8.038 -5.810 -31.308 1.00 81.69 420 GLY A C 1
ATOM 3396 O O . GLY A 1 420 ? 7.482 -5.237 -30.379 1.00 81.69 420 GLY A O 1
ATOM 3397 N N . ASN A 1 421 ? 7.507 -6.874 -31.887 1.00 86.50 421 ASN A N 1
ATOM 3398 C CA . ASN A 1 421 ? 6.250 -7.479 -31.493 1.00 86.50 421 ASN A CA 1
ATOM 3399 C C . ASN A 1 421 ? 6.288 -8.995 -31.750 1.00 86.50 421 ASN A C 1
ATOM 3401 O O . ASN A 1 421 ? 7.268 -9.556 -32.238 1.00 86.50 421 ASN A O 1
ATOM 3405 N N . ALA A 1 422 ? 5.205 -9.672 -31.380 1.00 85.38 422 ALA A N 1
ATOM 3406 C CA . ALA A 1 422 ? 5.088 -11.122 -31.482 1.00 85.38 422 ALA A CA 1
ATOM 3407 C C . ALA A 1 422 ? 5.094 -11.656 -32.933 1.00 85.38 422 ALA A C 1
ATOM 3409 O O . ALA A 1 422 ? 5.303 -12.849 -33.126 1.00 85.38 422 ALA A O 1
ATOM 3410 N N . GLU A 1 423 ? 4.839 -10.803 -33.928 1.00 80.19 423 GLU A N 1
ATOM 3411 C CA . GLU A 1 423 ? 4.795 -11.136 -35.360 1.00 80.19 423 GLU A CA 1
ATOM 3412 C C . GLU A 1 423 ? 6.122 -10.875 -36.082 1.00 80.19 423 GLU A C 1
ATOM 3414 O O . GLU A 1 423 ? 6.245 -11.242 -37.242 1.00 80.19 423 GLU A O 1
ATOM 3419 N N . ASN A 1 424 ? 7.088 -10.215 -35.434 1.00 76.88 424 ASN A N 1
ATOM 3420 C CA . ASN A 1 424 ? 8.432 -9.983 -35.979 1.00 76.88 424 ASN A CA 1
ATOM 3421 C C . ASN A 1 424 ? 9.539 -10.587 -35.099 1.00 76.88 424 ASN A C 1
ATOM 3423 O O . ASN A 1 424 ? 10.681 -10.117 -35.116 1.00 76.88 424 ASN A O 1
ATOM 3427 N N . ALA A 1 425 ? 9.177 -11.574 -34.270 1.00 84.62 425 ALA A N 1
ATOM 3428 C CA . ALA A 1 425 ? 10.044 -12.227 -33.295 1.00 84.62 425 ALA A CA 1
ATOM 3429 C C . ALA A 1 425 ? 10.820 -11.228 -32.418 1.00 84.62 425 ALA A C 1
ATOM 3431 O O . ALA A 1 425 ? 11.935 -11.506 -31.964 1.00 84.62 425 ALA A O 1
ATOM 3432 N N . TYR A 1 426 ? 10.239 -10.046 -32.192 1.00 86.88 426 TYR A N 1
ATOM 3433 C CA . TYR A 1 426 ? 10.849 -8.920 -31.490 1.00 86.88 426 TYR A CA 1
ATOM 3434 C C . TYR A 1 426 ? 12.206 -8.479 -32.077 1.00 86.88 426 TYR A C 1
ATOM 3436 O O . TYR A 1 426 ? 13.074 -7.998 -31.345 1.00 86.88 426 TYR A O 1
ATOM 3444 N N . TYR A 1 427 ? 12.393 -8.662 -33.388 1.00 85.00 427 TYR A N 1
ATOM 3445 C CA . TYR A 1 427 ? 13.623 -8.427 -34.158 1.00 85.00 427 TYR A CA 1
ATOM 3446 C C . TYR A 1 427 ? 14.852 -9.244 -33.742 1.00 85.00 427 TYR A C 1
ATOM 3448 O O . TYR A 1 427 ? 15.971 -8.927 -34.159 1.00 85.00 427 TYR A O 1
ATOM 3456 N N . ASN A 1 428 ? 14.670 -10.300 -32.948 1.00 88.69 428 ASN A N 1
ATOM 3457 C CA . ASN A 1 428 ? 15.756 -11.223 -32.644 1.00 88.69 428 ASN A CA 1
ATOM 3458 C C . ASN A 1 428 ? 16.242 -11.896 -33.934 1.00 88.69 428 ASN A C 1
ATOM 3460 O O . ASN A 1 428 ? 15.429 -12.224 -34.795 1.00 88.69 428 ASN A O 1
ATOM 3464 N N . PHE A 1 429 ? 17.549 -12.125 -34.076 1.00 90.00 429 PHE A N 1
ATOM 3465 C CA . PHE A 1 429 ? 18.096 -12.841 -35.236 1.00 90.00 429 PHE A CA 1
ATOM 3466 C C . PHE A 1 429 ? 18.440 -14.301 -34.922 1.00 90.00 429 PHE A C 1
ATOM 3468 O O . PHE A 1 429 ? 18.666 -14.676 -33.766 1.00 90.00 429 PHE A O 1
ATOM 3475 N N . ARG A 1 430 ? 18.546 -15.114 -35.979 1.00 89.25 430 ARG A N 1
ATOM 3476 C CA . ARG A 1 430 ? 19.100 -16.476 -35.934 1.00 89.25 430 ARG A CA 1
ATOM 3477 C C . ARG A 1 430 ? 20.219 -16.653 -36.950 1.00 89.25 430 ARG A C 1
ATOM 3479 O O . ARG A 1 430 ? 20.124 -16.149 -38.063 1.00 89.25 430 ARG A O 1
ATOM 3486 N N . VAL A 1 431 ? 21.251 -17.403 -36.578 1.00 85.62 431 VAL A N 1
ATOM 3487 C CA . VAL A 1 431 ? 22.372 -17.801 -37.450 1.00 85.62 431 VAL A CA 1
ATOM 3488 C C . VAL A 1 431 ? 22.026 -19.037 -38.287 1.00 85.62 431 VAL A C 1
ATOM 3490 O O . VAL A 1 431 ? 22.590 -19.256 -39.354 1.00 85.62 431 VAL A O 1
ATOM 3493 N N . ASN A 1 432 ? 21.104 -19.876 -37.802 1.00 82.19 432 ASN A N 1
ATOM 3494 C CA . ASN A 1 432 ? 20.673 -21.092 -38.486 1.00 82.19 432 ASN A CA 1
ATOM 3495 C C . ASN A 1 432 ? 19.155 -21.070 -38.708 1.00 82.19 432 ASN A C 1
ATOM 3497 O O . ASN A 1 432 ? 18.394 -21.123 -37.742 1.00 82.19 432 ASN A O 1
ATOM 3501 N N . TYR A 1 433 ? 18.731 -21.068 -39.975 1.00 75.06 433 TYR A N 1
ATOM 3502 C CA . TYR A 1 433 ? 17.322 -21.082 -40.397 1.00 75.06 433 TYR A CA 1
ATOM 3503 C C . TYR A 1 433 ? 16.539 -22.317 -39.931 1.00 75.06 433 TYR A C 1
ATOM 3505 O O . TYR A 1 433 ? 15.315 -22.304 -39.918 1.00 75.06 433 TYR A O 1
ATOM 3513 N N . GLN A 1 434 ? 17.227 -23.400 -39.562 1.00 83.19 434 GLN A N 1
ATOM 3514 C CA . GLN A 1 434 ? 16.585 -24.606 -39.038 1.00 83.19 434 GLN A CA 1
ATOM 3515 C C . GLN A 1 434 ? 16.069 -24.413 -37.610 1.00 83.19 434 GLN A C 1
ATOM 3517 O O . GLN A 1 434 ? 15.386 -25.291 -37.085 1.00 83.19 434 GLN A O 1
ATOM 3522 N N . ARG A 1 435 ? 16.430 -23.304 -36.952 1.00 86.88 435 ARG A N 1
ATOM 3523 C CA . ARG A 1 435 ? 15.965 -22.997 -35.606 1.00 86.88 435 ARG A CA 1
ATOM 3524 C C . ARG A 1 435 ? 14.729 -22.112 -35.655 1.00 86.88 435 ARG A C 1
ATOM 3526 O O . ARG A 1 435 ? 14.736 -21.108 -36.365 1.00 86.88 435 ARG A O 1
ATOM 3533 N N . PRO A 1 436 ? 13.712 -22.434 -34.850 1.00 90.12 436 PRO A N 1
ATOM 3534 C CA . PRO A 1 436 ? 12.495 -21.652 -34.810 1.00 90.12 436 PRO A CA 1
ATOM 3535 C C . PRO A 1 436 ? 12.709 -20.259 -34.208 1.00 90.12 436 PRO A C 1
ATOM 3537 O O . PRO A 1 436 ? 13.539 -20.040 -33.310 1.00 90.12 436 PRO A O 1
ATOM 3540 N N . PHE A 1 437 ? 11.890 -19.324 -34.682 1.00 90.31 437 PHE A N 1
ATOM 3541 C CA . PHE A 1 437 ? 11.586 -18.088 -33.972 1.00 90.31 437 PHE A CA 1
ATOM 3542 C C . PHE A 1 437 ? 10.418 -18.323 -33.020 1.00 90.31 437 PHE A C 1
ATOM 3544 O O . PHE A 1 437 ? 9.555 -19.168 -33.265 1.00 90.31 437 PHE A O 1
ATOM 3551 N N . TYR A 1 438 ? 10.398 -17.572 -31.925 1.00 93.69 438 TYR A N 1
ATOM 3552 C CA . TYR A 1 438 ? 9.417 -17.738 -30.863 1.00 93.69 438 TYR A CA 1
ATOM 3553 C C . TYR A 1 438 ? 8.702 -16.426 -30.570 1.00 93.69 438 TYR A C 1
ATOM 3555 O O . TYR A 1 438 ? 9.323 -15.362 -30.553 1.00 93.69 438 TYR A O 1
ATOM 3563 N N . ARG A 1 439 ? 7.419 -16.528 -30.224 1.00 93.56 439 ARG A N 1
ATOM 3564 C CA . ARG A 1 439 ? 6.661 -15.454 -29.574 1.00 93.56 439 ARG A CA 1
ATOM 3565 C C . ARG A 1 439 ? 6.164 -15.890 -28.201 1.00 93.56 439 ARG A C 1
ATOM 3567 O O . ARG A 1 439 ? 5.944 -17.078 -27.966 1.00 93.56 439 ARG A O 1
ATOM 3574 N N . LEU A 1 440 ? 6.000 -14.938 -27.284 1.00 95.12 440 LEU A N 1
ATOM 3575 C CA . LEU A 1 440 ? 5.537 -15.228 -25.924 1.00 95.12 440 LEU A CA 1
ATOM 3576 C C . LEU A 1 440 ? 4.028 -15.497 -25.910 1.00 95.12 440 LEU A C 1
ATOM 3578 O O . LEU A 1 440 ? 3.236 -14.706 -26.425 1.00 95.12 440 LEU A O 1
ATOM 3582 N N . LYS A 1 441 ? 3.614 -16.597 -25.273 1.00 95.00 441 LYS A N 1
ATOM 3583 C CA . LYS A 1 441 ? 2.198 -16.918 -25.079 1.00 95.00 441 LYS A CA 1
ATOM 3584 C C . LYS A 1 441 ? 1.563 -15.924 -24.118 1.00 95.00 441 LYS A C 1
ATOM 3586 O O . LYS A 1 441 ? 2.046 -15.713 -23.005 1.00 95.00 441 LYS A O 1
ATOM 3591 N N . LYS A 1 442 ? 0.388 -15.415 -24.491 1.00 91.44 442 LYS A N 1
ATOM 3592 C CA . LYS A 1 442 ? -0.416 -14.506 -23.660 1.00 91.44 442 LYS A CA 1
ATOM 3593 C C . LYS A 1 442 ? -0.692 -15.058 -22.253 1.00 91.44 442 LYS A C 1
ATOM 3595 O O . LYS A 1 442 ? -0.685 -14.300 -21.291 1.00 91.44 442 LYS A O 1
ATOM 3600 N N . SER A 1 443 ? -0.847 -16.376 -22.115 1.00 90.50 443 SER A N 1
ATOM 3601 C CA . SER A 1 443 ? -1.055 -17.049 -20.825 1.00 90.50 443 SER A CA 1
ATOM 3602 C C . SER A 1 443 ? 0.110 -16.921 -19.837 1.00 90.50 443 SER A C 1
ATOM 3604 O O . SER A 1 443 ? -0.104 -17.137 -18.651 1.00 90.50 443 SER A O 1
ATOM 3606 N N . CYS A 1 444 ? 1.324 -16.609 -20.301 1.00 91.69 444 CYS A N 1
ATOM 3607 C CA . CYS A 1 444 ? 2.477 -16.369 -19.428 1.00 91.69 444 CYS A CA 1
ATOM 3608 C C . CYS A 1 444 ? 2.699 -14.888 -19.101 1.00 91.69 444 CYS A C 1
ATOM 3610 O O . CYS A 1 444 ? 3.399 -14.594 -18.133 1.00 91.69 444 CYS A O 1
ATOM 3612 N N . LEU A 1 445 ? 2.092 -13.988 -19.883 1.00 89.81 445 LEU A N 1
ATOM 3613 C CA . LEU A 1 445 ? 2.133 -12.533 -19.693 1.00 89.81 445 LEU A CA 1
ATOM 3614 C C . LEU A 1 445 ? 0.994 -12.034 -18.801 1.00 89.81 445 LEU A C 1
ATOM 3616 O O . LEU A 1 445 ? 1.120 -11.028 -18.113 1.00 89.81 445 LEU A O 1
ATOM 3620 N N . GLU A 1 446 ? -0.137 -12.736 -18.814 1.00 82.94 446 GLU A N 1
ATOM 3621 C CA . GLU A 1 446 ? -1.269 -12.456 -17.942 1.00 82.94 446 GLU A CA 1
ATOM 3622 C C . GLU A 1 446 ? -1.118 -13.281 -16.657 1.00 82.94 446 GLU A C 1
ATOM 3624 O O . GLU A 1 446 ? -1.128 -14.512 -16.699 1.00 82.94 446 GLU A O 1
ATOM 3629 N N . GLY A 1 447 ? -1.000 -12.621 -15.498 1.00 68.12 447 GLY A N 1
ATOM 3630 C CA . GLY A 1 447 ? -1.164 -13.304 -14.210 1.00 68.12 447 GLY A CA 1
ATOM 3631 C C . GLY A 1 447 ? -2.495 -14.064 -14.207 1.00 68.12 447 GLY A C 1
ATOM 3632 O O . GLY A 1 447 ? -3.467 -13.585 -14.796 1.00 68.12 447 GLY A O 1
ATOM 3633 N N . SER A 1 448 ? -2.548 -15.272 -13.627 1.00 54.84 448 SER A N 1
ATOM 3634 C CA . SER A 1 448 ? -3.723 -16.146 -13.787 1.00 54.84 448 SER A CA 1
ATOM 3635 C C . SER A 1 448 ? -5.017 -15.377 -13.467 1.00 54.84 448 SER A C 1
ATOM 3637 O O . SER A 1 448 ? -5.183 -14.840 -12.371 1.00 54.84 448 SER A O 1
ATOM 3639 N N . LYS A 1 449 ? -5.915 -15.282 -14.458 1.00 46.41 449 LYS A N 1
ATOM 3640 C CA . LYS A 1 449 ? -7.106 -14.402 -14.501 1.00 46.41 449 LYS A CA 1
ATOM 3641 C C . LYS A 1 449 ? -8.210 -14.717 -13.475 1.00 46.41 449 LYS A C 1
ATOM 3643 O O . LYS A 1 449 ? -9.375 -14.408 -13.696 1.00 46.41 449 LYS A O 1
ATOM 3648 N N . ASN A 1 450 ? -7.884 -15.348 -12.351 1.00 43.31 450 ASN A N 1
ATOM 3649 C CA . ASN A 1 450 ? -8.866 -15.844 -11.388 1.00 43.31 450 ASN A CA 1
ATOM 3650 C C . ASN A 1 450 ? -8.903 -15.098 -10.044 1.00 43.31 450 ASN A C 1
ATOM 3652 O O . ASN A 1 450 ? -9.589 -15.565 -9.132 1.00 43.31 450 ASN A O 1
ATOM 3656 N N . SER A 1 451 ? -8.258 -13.936 -9.911 1.00 41.62 451 SER A N 1
ATOM 3657 C CA . SER A 1 451 ? -8.358 -13.115 -8.693 1.00 41.62 451 SER A CA 1
ATOM 3658 C C . SER A 1 451 ? -9.286 -11.910 -8.908 1.00 41.62 451 SER A C 1
ATOM 3660 O O . SER A 1 451 ? -9.068 -11.166 -9.857 1.00 41.62 451 SER A O 1
ATOM 3662 N N . PRO A 1 452 ? -10.332 -11.710 -8.079 1.00 39.41 452 PRO A N 1
ATOM 3663 C CA . PRO A 1 452 ? -11.225 -10.558 -8.194 1.00 39.41 452 PRO A CA 1
ATOM 3664 C C . PRO A 1 452 ? -10.497 -9.253 -7.868 1.00 39.41 452 PRO A C 1
ATOM 3666 O O . PRO A 1 452 ? -9.831 -9.173 -6.836 1.00 39.41 452 PRO A O 1
ATOM 3669 N N . SER A 1 453 ? -10.719 -8.220 -8.677 1.00 36.19 453 SER A N 1
ATOM 3670 C CA . SER A 1 453 ? -10.498 -6.833 -8.274 1.00 36.19 453 SER A CA 1
ATOM 3671 C C . SER A 1 453 ? -11.385 -6.486 -7.066 1.00 36.19 453 SER A C 1
ATOM 3673 O O . SER A 1 453 ? -12.605 -6.682 -7.092 1.00 36.19 453 SER A O 1
ATOM 3675 N N . THR A 1 454 ? -10.775 -6.012 -5.977 1.00 39.50 454 THR A N 1
ATOM 3676 C CA . THR A 1 454 ? -11.483 -5.360 -4.868 1.00 39.50 454 THR A CA 1
ATOM 3677 C C . THR A 1 454 ? -11.646 -3.887 -5.218 1.00 39.50 454 THR A C 1
ATOM 3679 O O . THR A 1 454 ? -10.652 -3.184 -5.369 1.00 39.50 454 THR A O 1
ATOM 3682 N N . LYS A 1 455 ? -12.892 -3.431 -5.361 1.00 40.69 455 LYS A N 1
ATOM 3683 C CA . LYS A 1 455 ? -13.223 -2.018 -5.579 1.00 40.69 455 LYS A CA 1
ATOM 3684 C C . LYS A 1 455 ? -12.862 -1.201 -4.331 1.00 40.69 455 LYS A C 1
ATOM 3686 O O . LYS A 1 455 ? -13.153 -1.637 -3.219 1.00 40.69 455 LYS A O 1
ATOM 3691 N N . ASP A 1 456 ? -12.292 -0.014 -4.525 1.00 42.97 456 ASP A N 1
ATOM 3692 C CA . ASP A 1 456 ? -12.067 0.952 -3.448 1.00 42.97 456 ASP A CA 1
ATOM 3693 C C . ASP A 1 456 ? -13.395 1.492 -2.884 1.00 42.97 456 ASP A C 1
ATOM 3695 O O . ASP A 1 456 ? -14.351 1.759 -3.622 1.00 42.97 456 ASP A O 1
ATOM 3699 N N . VAL A 1 457 ? -13.457 1.652 -1.559 1.00 39.75 457 VAL A N 1
ATOM 3700 C CA . VAL A 1 457 ? -14.633 2.167 -0.837 1.00 39.75 457 VAL A CA 1
ATOM 3701 C C . VAL A 1 457 ? -14.907 3.618 -1.245 1.00 39.75 457 VAL A C 1
ATOM 3703 O O . VAL A 1 457 ? -13.994 4.444 -1.289 1.00 39.75 457 VAL A O 1
ATOM 3706 N N . GLN A 1 458 ? -16.173 3.959 -1.508 1.00 42.69 458 GLN A N 1
ATOM 3707 C CA . GLN A 1 458 ? -16.561 5.326 -1.872 1.00 42.69 458 GLN A CA 1
ATOM 3708 C C . GLN A 1 458 ? -16.298 6.309 -0.715 1.00 42.69 458 GLN A C 1
ATOM 3710 O O . GLN A 1 458 ? -16.565 6.035 0.459 1.00 42.69 458 GLN A O 1
ATOM 3715 N N . LYS A 1 459 ? -15.767 7.490 -1.056 1.00 43.38 459 LYS A N 1
ATOM 3716 C CA . LYS A 1 459 ? -15.287 8.514 -0.107 1.00 43.38 459 LYS A CA 1
ATOM 3717 C C . LYS A 1 459 ? -16.377 8.999 0.863 1.00 43.38 459 LYS A C 1
ATOM 3719 O O . LYS A 1 459 ? -16.069 9.382 1.989 1.00 43.38 459 LYS A O 1
ATOM 3724 N N . GLU A 1 460 ? -17.642 8.948 0.469 1.00 41.50 460 GLU A N 1
ATOM 3725 C CA . GLU A 1 460 ? -18.797 9.345 1.286 1.00 41.50 460 GLU A CA 1
ATOM 3726 C C . GLU A 1 460 ? -19.107 8.371 2.434 1.00 41.50 460 GLU A C 1
ATOM 3728 O O . GLU A 1 460 ? -19.348 8.813 3.560 1.00 41.50 460 GLU A O 1
ATOM 3733 N N . PHE A 1 461 ? -18.950 7.061 2.217 1.00 42.25 461 PHE A N 1
ATOM 3734 C CA . PHE A 1 461 ? -19.102 6.047 3.268 1.00 42.25 461 PHE A CA 1
ATOM 3735 C C . PHE A 1 461 ? -17.875 5.951 4.183 1.00 42.25 461 PHE A C 1
ATOM 3737 O O . PHE A 1 461 ? -17.984 5.517 5.333 1.00 42.25 461 PHE A O 1
ATOM 3744 N N . SER A 1 462 ? -16.717 6.460 3.739 1.00 42.72 462 SER A N 1
ATOM 3745 C CA . SER A 1 462 ? -15.511 6.540 4.579 1.00 42.72 462 SER A CA 1
ATOM 3746 C C . SER A 1 462 ? -15.707 7.392 5.847 1.00 42.72 462 SER A C 1
ATOM 3748 O O . SER A 1 462 ? -15.074 7.130 6.870 1.00 42.72 462 SER A O 1
ATOM 3750 N N . LYS A 1 463 ? -16.614 8.386 5.809 1.00 37.00 463 LYS A N 1
ATOM 3751 C CA . LYS A 1 463 ? -16.873 9.332 6.912 1.00 37.00 463 LYS A CA 1
ATOM 3752 C C . LYS A 1 463 ? -17.837 8.811 7.976 1.00 37.00 463 LYS A C 1
ATOM 3754 O O . LYS A 1 463 ? -17.799 9.303 9.103 1.00 37.00 463 LYS A O 1
ATOM 3759 N N . LEU A 1 464 ? -18.703 7.852 7.649 1.00 38.22 464 LEU A N 1
ATOM 3760 C CA . LEU A 1 464 ? -19.654 7.313 8.621 1.00 38.22 464 LEU A CA 1
ATOM 3761 C C . LEU A 1 464 ? -18.961 6.400 9.640 1.00 38.22 464 LEU A C 1
ATOM 3763 O O . LEU A 1 464 ? -19.456 6.247 10.752 1.00 38.22 464 LEU A O 1
ATOM 3767 N N . GLY A 1 465 ? -17.838 5.765 9.287 1.00 40.19 465 GLY A N 1
ATOM 3768 C CA . GLY A 1 465 ? -17.279 4.664 10.087 1.00 40.19 465 GLY A CA 1
ATOM 3769 C C . GLY A 1 465 ? -18.241 3.467 10.219 1.00 40.19 465 GLY A C 1
ATOM 3770 O O . GLY A 1 465 ? -17.931 2.496 10.899 1.00 40.19 465 GLY A O 1
ATOM 3771 N N . ILE A 1 466 ? -19.397 3.545 9.552 1.00 38.09 466 ILE A N 1
ATOM 3772 C CA . ILE A 1 466 ? -20.443 2.538 9.378 1.00 38.09 466 ILE A CA 1
ATOM 3773 C C . ILE A 1 466 ? -20.156 1.904 8.011 1.00 38.09 466 ILE A C 1
ATOM 3775 O O . ILE A 1 466 ? -20.918 2.020 7.064 1.00 38.09 466 ILE A O 1
ATOM 3779 N N . GLY A 1 467 ? -18.961 1.344 7.874 1.00 36.50 467 GLY A N 1
ATOM 3780 C CA . GLY A 1 467 ? -18.553 0.563 6.718 1.00 36.50 467 GLY A CA 1
ATOM 3781 C C . GLY A 1 467 ? -18.012 -0.745 7.253 1.00 36.50 467 GLY A C 1
ATOM 3782 O O . GLY A 1 467 ? -17.207 -0.741 8.189 1.00 36.50 467 GLY A O 1
ATOM 3783 N N . TRP A 1 468 ? -18.479 -1.863 6.710 1.00 40.91 468 TRP A N 1
ATOM 3784 C CA . TRP A 1 468 ? -17.940 -3.174 7.038 1.00 40.91 468 TRP A CA 1
ATOM 3785 C C . TRP A 1 468 ? -16.498 -3.260 6.523 1.00 40.91 468 TRP A C 1
ATOM 3787 O O . TRP A 1 468 ? -16.238 -3.712 5.418 1.00 40.91 468 TRP A O 1
ATOM 3797 N N . ASN A 1 469 ? -15.543 -2.814 7.335 1.00 43.91 469 ASN A N 1
ATOM 3798 C CA . ASN A 1 469 ? -14.120 -3.063 7.131 1.00 43.91 469 ASN A CA 1
ATOM 3799 C C . ASN A 1 469 ? -13.712 -4.219 8.042 1.00 43.91 469 ASN A C 1
ATOM 3801 O O . ASN A 1 469 ? -13.040 -4.046 9.057 1.00 43.91 469 ASN A O 1
ATOM 3805 N N . GLY A 1 470 ? -14.218 -5.406 7.709 1.00 33.78 470 GLY A N 1
ATOM 3806 C CA . GLY A 1 470 ? -13.994 -6.631 8.462 1.00 33.78 470 GLY A CA 1
ATOM 3807 C C . GLY A 1 470 ? -12.921 -7.506 7.830 1.00 33.78 470 GLY A C 1
ATOM 3808 O O . GLY A 1 470 ? -13.243 -8.525 7.219 1.00 33.78 470 GLY A O 1
ATOM 3809 N N . HIS A 1 471 ? -11.645 -7.170 8.043 1.00 32.50 471 HIS A N 1
ATOM 3810 C CA . HIS A 1 471 ? -10.698 -8.223 8.407 1.00 32.50 471 HIS A CA 1
ATOM 3811 C C . HIS A 1 471 ? -10.239 -8.072 9.861 1.00 32.50 471 HIS A C 1
ATOM 3813 O O . HIS A 1 471 ? -9.814 -6.982 10.244 1.00 32.50 471 HIS A O 1
ATOM 3819 N N . PRO A 1 472 ? -10.341 -9.146 10.671 1.00 40.56 472 PRO A N 1
ATOM 3820 C CA . PRO A 1 472 ? -10.873 -10.461 10.301 1.00 40.56 472 PRO A CA 1
ATOM 3821 C C . PRO A 1 472 ? -12.378 -10.378 10.016 1.00 40.56 472 PRO A C 1
ATOM 3823 O O . PRO A 1 472 ? -13.075 -9.525 10.571 1.00 40.56 472 PRO A O 1
ATOM 3826 N N . TYR A 1 473 ? -12.868 -11.228 9.106 1.00 44.19 473 TYR A N 1
ATOM 3827 C CA . TYR A 1 473 ? -14.300 -11.475 8.983 1.00 44.19 473 TYR A CA 1
ATOM 3828 C C . TYR A 1 473 ? -14.837 -11.617 10.407 1.00 44.19 473 TYR A C 1
ATOM 3830 O O . TYR A 1 473 ? -14.325 -12.440 11.172 1.00 44.19 473 TYR A O 1
ATOM 3838 N N . LYS A 1 474 ? -15.822 -10.810 10.799 1.00 52.53 474 LYS A N 1
ATOM 3839 C CA . LYS A 1 474 ? -16.562 -11.087 12.029 1.00 52.53 474 LYS A CA 1
ATOM 3840 C C . LYS A 1 474 ? -17.376 -12.347 11.752 1.00 52.53 474 LYS A C 1
ATOM 3842 O O . LYS A 1 474 ? -18.514 -12.270 11.313 1.00 52.53 474 LYS A O 1
ATOM 3847 N N . LEU A 1 475 ? -16.725 -13.505 11.887 1.00 48.31 475 LEU A N 1
ATOM 3848 C CA . LEU A 1 475 ? -17.269 -14.824 11.553 1.00 48.31 475 LEU A CA 1
ATOM 3849 C C . LEU A 1 475 ? -18.486 -15.158 12.420 1.00 48.31 475 LEU A C 1
ATOM 3851 O O . LEU A 1 475 ? -19.304 -15.991 12.041 1.00 48.31 475 LEU A O 1
ATOM 3855 N N . GLU A 1 476 ? -18.602 -14.501 13.574 1.00 60.62 476 GLU A N 1
ATOM 3856 C CA . GLU A 1 476 ? -19.689 -14.694 14.516 1.00 60.62 476 GLU A CA 1
ATOM 3857 C C . GLU A 1 476 ? -20.628 -13.475 14.495 1.00 60.62 476 GLU A C 1
ATOM 3859 O O . GLU A 1 476 ? -20.194 -12.362 14.819 1.00 60.62 476 GLU A O 1
ATOM 3864 N N . PRO A 1 477 ? -21.921 -13.674 14.169 1.00 64.75 477 PRO A N 1
ATOM 3865 C CA . PRO A 1 477 ? -22.931 -12.613 14.107 1.00 64.75 477 PRO A CA 1
ATOM 3866 C C . PRO A 1 477 ? -23.014 -11.727 15.358 1.00 64.75 477 PRO A C 1
ATOM 3868 O O . PRO A 1 477 ? -23.352 -10.552 15.256 1.00 64.75 477 PRO A O 1
ATOM 3871 N N . ARG A 1 478 ? -22.663 -12.260 16.537 1.00 74.31 478 ARG A N 1
ATOM 3872 C CA . ARG A 1 478 ? -22.730 -11.541 17.822 1.00 74.31 478 ARG A CA 1
ATOM 3873 C C . ARG A 1 478 ? -21.844 -10.294 17.904 1.00 74.31 478 ARG A C 1
ATOM 3875 O O . ARG A 1 478 ? -22.126 -9.408 18.701 1.00 74.31 478 ARG A O 1
ATOM 3882 N N . TYR A 1 479 ? -20.793 -10.199 17.086 1.00 79.00 479 TYR A N 1
ATOM 3883 C CA . TYR A 1 479 ? -19.885 -9.047 17.111 1.00 79.00 479 TYR A CA 1
ATOM 3884 C C . TYR A 1 479 ? -20.337 -7.882 16.227 1.00 79.00 479 TYR A C 1
ATOM 3886 O O . TYR A 1 479 ? -19.674 -6.835 16.249 1.00 79.00 479 TYR A O 1
ATOM 3894 N N . SER A 1 480 ? -21.405 -8.053 15.433 1.00 73.81 480 SER A N 1
ATOM 3895 C CA . SER A 1 480 ? -21.862 -7.034 14.493 1.00 73.81 480 SER A CA 1
ATOM 3896 C C . SER A 1 480 ? -23.294 -6.576 14.721 1.00 73.81 480 SER A C 1
ATOM 3898 O O . SER A 1 480 ? -24.243 -7.357 14.648 1.00 73.81 480 SER A O 1
ATOM 3900 N N . ILE A 1 481 ? -23.449 -5.259 14.888 1.00 71.75 481 ILE A N 1
ATOM 3901 C CA . ILE A 1 481 ? -24.765 -4.618 14.984 1.00 71.75 481 ILE A CA 1
ATOM 3902 C C . ILE A 1 481 ? -25.591 -4.854 13.717 1.00 71.75 481 ILE A C 1
ATOM 3904 O O . ILE A 1 481 ? -26.797 -5.043 13.805 1.00 71.75 481 ILE A O 1
ATOM 3908 N N . PHE A 1 482 ? -24.957 -4.910 12.545 1.00 64.44 482 PHE A N 1
ATOM 3909 C CA . PHE A 1 482 ? -25.665 -5.134 11.287 1.00 64.44 482 PHE A CA 1
ATOM 3910 C C . PHE A 1 482 ? -26.255 -6.537 11.213 1.00 64.44 482 PHE A C 1
ATOM 3912 O O . PHE A 1 482 ? -27.394 -6.695 10.793 1.00 64.44 482 PHE A O 1
ATOM 3919 N N . SER A 1 483 ? -25.529 -7.549 11.699 1.00 63.53 483 SER A N 1
ATOM 3920 C CA . SER A 1 483 ? -26.070 -8.906 11.806 1.00 63.53 483 SER A CA 1
ATOM 3921 C C . SER A 1 483 ? -27.255 -8.968 12.768 1.00 63.53 483 SER A C 1
ATOM 3923 O O . SER A 1 483 ? -28.240 -9.633 12.467 1.00 63.53 483 SER A O 1
ATOM 3925 N N . PHE A 1 484 ? -27.193 -8.244 13.889 1.00 64.69 484 PHE A N 1
ATOM 3926 C CA . PHE A 1 484 ? -28.308 -8.162 14.834 1.00 64.69 484 PHE A CA 1
ATOM 3927 C C . PHE A 1 484 ? -29.532 -7.435 14.254 1.00 64.69 484 PHE A C 1
ATOM 3929 O O . PHE A 1 484 ? -30.658 -7.901 14.405 1.00 64.69 484 PHE A O 1
ATOM 3936 N N . LEU A 1 485 ? -29.317 -6.316 13.558 1.00 61.25 485 LEU A N 1
ATOM 3937 C CA . LEU A 1 485 ? -30.377 -5.543 12.902 1.00 61.25 485 LEU A CA 1
ATOM 3938 C C . LEU A 1 485 ? -30.849 -6.170 11.578 1.00 61.25 485 LEU A C 1
ATOM 3940 O O . LEU A 1 485 ? -31.756 -5.634 10.947 1.00 61.25 485 LEU A O 1
ATOM 3944 N N . ASN A 1 486 ? -30.251 -7.292 11.163 1.00 61.34 486 ASN A N 1
ATOM 3945 C CA . ASN A 1 486 ? -30.459 -7.937 9.867 1.00 61.34 486 ASN A CA 1
ATOM 3946 C C . ASN A 1 486 ? -30.255 -6.983 8.669 1.00 61.34 486 ASN A C 1
ATOM 3948 O O . ASN A 1 486 ? -30.944 -7.073 7.655 1.00 61.34 486 ASN A O 1
ATOM 3952 N N . LEU A 1 487 ? -29.304 -6.056 8.800 1.00 56.91 487 LEU A N 1
ATOM 3953 C CA . LEU A 1 487 ? -28.907 -5.108 7.763 1.00 56.91 487 LEU A CA 1
ATOM 3954 C C . LEU A 1 487 ? -27.676 -5.643 7.022 1.00 56.91 487 LEU A C 1
ATOM 3956 O O . LEU A 1 487 ? -26.731 -6.138 7.635 1.00 56.91 487 LEU A O 1
ATOM 3960 N N . VAL A 1 488 ? -27.662 -5.510 5.696 1.00 55.75 488 VAL A N 1
ATOM 3961 C CA . VAL A 1 488 ? -26.486 -5.788 4.856 1.00 55.75 488 VAL A CA 1
ATOM 3962 C C . VAL A 1 488 ? -25.996 -4.448 4.305 1.00 55.75 488 VAL A C 1
ATOM 3964 O O . VAL A 1 488 ? -26.550 -3.993 3.308 1.00 55.75 488 VAL A O 1
ATOM 3967 N N . PRO A 1 489 ? -25.020 -3.779 4.950 1.00 56.34 489 PRO A N 1
ATOM 3968 C CA . PRO A 1 489 ? -24.556 -2.470 4.494 1.00 56.34 489 PRO A CA 1
ATOM 3969 C C . PRO A 1 489 ? -23.868 -2.582 3.130 1.00 56.34 489 PRO A C 1
ATOM 3971 O O . PRO A 1 489 ? -24.179 -1.826 2.219 1.00 56.34 489 PRO A O 1
ATOM 3974 N N . GLU A 1 490 ? -23.009 -3.590 2.958 1.00 65.50 490 GLU A N 1
ATOM 3975 C CA . GLU A 1 490 ? -22.433 -3.977 1.672 1.00 65.50 490 GLU A CA 1
ATOM 3976 C C . GLU A 1 490 ? -22.118 -5.480 1.672 1.00 65.50 490 GLU A C 1
ATOM 3978 O O . GLU A 1 490 ? -21.807 -6.055 2.719 1.00 65.50 490 GLU A O 1
ATOM 3983 N N . GLY A 1 491 ? -22.169 -6.140 0.515 1.00 61.41 491 GLY A N 1
ATOM 3984 C CA . GLY A 1 491 ? -21.812 -7.557 0.428 1.00 61.41 491 GLY A CA 1
ATOM 3985 C C . GLY A 1 491 ? -21.663 -8.083 -0.993 1.00 61.41 491 GLY A C 1
ATOM 3986 O O . GLY A 1 491 ? -22.309 -7.603 -1.919 1.00 61.41 491 GLY A O 1
ATOM 3987 N N . ILE A 1 492 ? -20.819 -9.102 -1.179 1.00 68.69 492 ILE A N 1
ATOM 3988 C CA . ILE A 1 492 ? -20.694 -9.818 -2.456 1.00 68.69 492 ILE A CA 1
ATOM 3989 C C . ILE A 1 492 ? -21.463 -11.137 -2.370 1.00 68.69 492 ILE A C 1
ATOM 3991 O O . ILE A 1 492 ? -21.152 -11.997 -1.547 1.00 68.69 492 ILE A O 1
ATOM 3995 N N . ILE A 1 493 ? -22.424 -11.332 -3.269 1.00 66.56 493 ILE A N 1
ATOM 3996 C CA . ILE A 1 493 ? -23.114 -12.605 -3.472 1.00 66.56 493 ILE A CA 1
ATOM 3997 C C . ILE A 1 493 ? -22.492 -13.318 -4.667 1.00 66.56 493 ILE A C 1
ATOM 3999 O O . ILE A 1 493 ? -22.401 -12.762 -5.761 1.00 66.56 493 ILE A O 1
ATOM 4003 N N . VAL A 1 494 ? -22.105 -14.580 -4.480 1.00 54.44 494 VAL A N 1
ATOM 4004 C CA . VAL A 1 494 ? -21.595 -15.432 -5.561 1.00 54.44 494 VAL A CA 1
ATOM 4005 C C . VAL A 1 494 ? -22.543 -16.600 -5.785 1.00 54.44 494 VAL A C 1
ATOM 4007 O O . VAL A 1 494 ? -22.760 -17.430 -4.902 1.00 54.44 494 VAL A O 1
ATOM 4010 N N . HIS A 1 495 ? -23.092 -16.693 -6.991 1.00 54.31 495 HIS A N 1
ATOM 4011 C CA . HIS A 1 495 ? -23.915 -17.824 -7.389 1.00 54.31 495 HIS A CA 1
ATOM 4012 C C . HIS A 1 495 ? -23.040 -19.077 -7.544 1.00 54.31 495 HIS A C 1
ATOM 4014 O O . HIS A 1 495 ? -22.206 -19.147 -8.447 1.00 54.31 495 HIS A O 1
ATOM 4020 N N . LYS A 1 496 ? -23.235 -20.086 -6.682 1.00 42.41 496 LYS A N 1
ATOM 4021 C CA . LYS A 1 496 ? -22.370 -21.282 -6.613 1.00 42.41 496 LYS A CA 1
ATOM 4022 C C . LYS A 1 496 ? -22.297 -22.084 -7.916 1.00 42.41 496 LYS A C 1
ATOM 4024 O O . LYS A 1 496 ? -21.241 -22.619 -8.221 1.00 42.41 496 LYS A O 1
ATOM 4029 N N . GLY A 1 497 ? -23.390 -22.165 -8.679 1.00 42.53 497 GLY A N 1
ATOM 4030 C CA . GLY A 1 497 ? -23.430 -22.965 -9.910 1.00 42.53 497 GLY A CA 1
ATOM 4031 C C . GLY A 1 497 ? -22.791 -22.282 -11.121 1.00 42.53 497 GLY A C 1
ATOM 4032 O O . GLY A 1 497 ? -22.187 -22.942 -11.954 1.00 42.53 497 GLY A O 1
ATOM 4033 N N . SER A 1 498 ? -22.907 -20.956 -11.223 1.00 53.12 498 SER A N 1
ATOM 4034 C CA . SER A 1 498 ? -22.471 -20.206 -12.414 1.00 53.12 498 SER A CA 1
ATOM 4035 C C . SER A 1 498 ? -21.275 -19.292 -12.161 1.00 53.12 498 SER A C 1
ATOM 4037 O O . SER A 1 498 ? -20.827 -18.618 -13.082 1.00 53.12 498 SER A O 1
ATOM 4039 N N . GLY A 1 499 ? -20.834 -19.161 -10.908 1.00 52.03 499 GLY A N 1
ATOM 4040 C CA . GLY A 1 499 ? -19.785 -18.228 -10.494 1.00 52.03 499 GLY A CA 1
ATOM 4041 C C . GLY A 1 499 ? -20.136 -16.746 -10.665 1.00 52.03 499 GLY A C 1
ATOM 4042 O O . GLY A 1 499 ? -19.265 -15.898 -10.477 1.00 52.03 499 GLY A O 1
ATOM 4043 N N . ARG A 1 500 ? -21.386 -16.408 -11.024 1.00 64.75 500 ARG A N 1
ATOM 4044 C CA . ARG A 1 500 ? -21.808 -15.011 -11.228 1.00 64.75 500 ARG A CA 1
ATOM 4045 C C . ARG A 1 500 ? -21.744 -14.270 -9.901 1.00 64.75 500 ARG A C 1
ATOM 4047 O O . ARG A 1 500 ? -22.203 -14.794 -8.887 1.00 64.75 500 ARG A O 1
ATOM 4054 N N . ARG A 1 501 ? -21.176 -13.068 -9.928 1.00 63.28 501 ARG A N 1
ATOM 4055 C CA . ARG A 1 501 ? -20.964 -12.238 -8.743 1.00 63.28 501 ARG A CA 1
ATOM 4056 C C . ARG A 1 501 ? -21.873 -11.020 -8.808 1.00 63.28 501 ARG A C 1
ATOM 4058 O O . ARG A 1 501 ? -21.987 -10.390 -9.861 1.00 63.28 501 ARG A O 1
ATOM 4065 N N . PHE A 1 502 ? -22.473 -10.703 -7.675 1.00 76.62 502 PHE A N 1
ATOM 4066 C CA . PHE A 1 502 ? -23.278 -9.516 -7.451 1.00 76.62 502 PHE A CA 1
ATOM 4067 C C . PHE A 1 502 ? -22.693 -8.776 -6.259 1.00 76.62 502 PHE A C 1
ATOM 4069 O O . PHE A 1 502 ? -22.320 -9.414 -5.278 1.00 76.62 502 PHE A O 1
ATOM 4076 N N . TYR A 1 503 ? -22.596 -7.461 -6.343 1.00 74.50 503 TYR A N 1
ATOM 4077 C CA . TYR A 1 503 ? -22.183 -6.613 -5.237 1.00 74.50 503 TYR A CA 1
ATOM 4078 C C . TYR A 1 503 ? -23.374 -5.768 -4.818 1.00 74.50 503 TYR A C 1
ATOM 4080 O O . TYR A 1 503 ? -23.947 -5.061 -5.637 1.00 74.50 503 TYR A O 1
ATOM 4088 N N . ILE A 1 504 ? -23.782 -5.908 -3.568 1.00 73.06 504 ILE A N 1
ATOM 4089 C CA . ILE A 1 504 ? -24.920 -5.216 -2.983 1.00 73.06 504 ILE A CA 1
ATOM 4090 C C . ILE A 1 504 ? -24.373 -4.063 -2.160 1.00 73.06 504 ILE A C 1
ATOM 4092 O O . ILE A 1 504 ? -23.495 -4.280 -1.328 1.00 73.06 504 ILE A O 1
ATOM 4096 N N . ILE A 1 505 ? -24.904 -2.869 -2.392 1.00 69.56 505 ILE A N 1
ATOM 4097 C CA . ILE A 1 505 ? -24.590 -1.651 -1.648 1.00 69.56 505 ILE A CA 1
ATOM 4098 C C . ILE A 1 505 ? -25.901 -1.110 -1.100 1.00 69.56 505 ILE A C 1
ATOM 4100 O O . ILE A 1 505 ? -26.806 -0.811 -1.879 1.00 69.56 505 ILE A O 1
ATOM 4104 N N . HIS A 1 506 ? -26.013 -0.969 0.213 1.00 64.94 506 HIS A N 1
ATOM 4105 C CA . HIS A 1 506 ? -27.106 -0.223 0.816 1.00 64.94 506 HIS A CA 1
ATOM 4106 C C . HIS A 1 506 ? -26.793 1.272 0.721 1.00 64.94 506 HIS A C 1
ATOM 4108 O O . HIS A 1 506 ? -25.826 1.734 1.322 1.00 64.94 506 HIS A O 1
ATOM 4114 N N . TYR A 1 507 ? -27.586 2.031 -0.035 1.00 60.06 507 TYR A N 1
ATOM 4115 C CA . TYR A 1 507 ? -27.314 3.458 -0.271 1.00 60.06 507 TYR A CA 1
ATOM 4116 C C . TYR A 1 507 ? -28.373 4.398 0.317 1.00 60.06 507 TYR A C 1
ATOM 4118 O O . TYR A 1 507 ? -28.140 5.601 0.350 1.00 60.06 507 TYR A O 1
ATOM 4126 N N . GLY A 1 508 ? -29.489 3.874 0.838 1.00 50.94 508 GLY A N 1
ATOM 4127 C CA . GLY A 1 508 ? -30.581 4.678 1.413 1.00 50.94 508 GLY A CA 1
ATOM 4128 C C . GLY A 1 508 ? -30.243 5.407 2.720 1.00 50.94 508 GLY A C 1
ATOM 4129 O O . GLY A 1 508 ? -31.103 6.058 3.298 1.00 50.94 508 GLY A O 1
ATOM 4130 N N . GLY A 1 509 ? -29.008 5.301 3.226 1.00 59.62 509 GLY A N 1
ATOM 4131 C CA . GLY A 1 509 ? -28.614 5.892 4.504 1.00 59.62 509 GLY A CA 1
ATOM 4132 C C . GLY A 1 509 ? -29.463 5.370 5.670 1.00 59.62 509 GLY A C 1
ATOM 4133 O O . GLY A 1 509 ? -29.157 4.317 6.228 1.00 59.62 509 GLY A O 1
ATOM 4134 N N . GLU A 1 510 ? -30.496 6.136 6.030 1.00 41.72 510 GLU A N 1
ATOM 4135 C CA . GLU A 1 510 ? -31.486 5.851 7.080 1.00 41.72 510 GLU A CA 1
ATOM 4136 C C . GLU A 1 510 ? -32.666 4.979 6.599 1.00 41.72 510 GLU A C 1
ATOM 4138 O O . GLU A 1 510 ? -33.324 4.340 7.420 1.00 41.72 510 GLU A O 1
ATOM 4143 N N . GLU A 1 511 ? -32.910 4.907 5.289 1.00 44.62 511 GLU A N 1
ATOM 4144 C CA . GLU A 1 511 ? -34.031 4.182 4.676 1.00 44.62 511 GLU A CA 1
ATOM 4145 C C . GLU A 1 511 ? -33.710 2.690 4.504 1.00 44.62 511 GLU A C 1
ATOM 4147 O O . GLU A 1 511 ? -32.651 2.333 3.987 1.00 44.62 511 GLU A O 1
ATOM 4152 N N . THR A 1 512 ? -34.611 1.798 4.934 1.00 48.22 512 THR A N 1
ATOM 4153 C CA . THR A 1 512 ? -34.413 0.344 4.840 1.00 48.22 512 THR A CA 1
ATOM 4154 C C . THR A 1 512 ? -34.854 -0.242 3.503 1.00 48.22 512 THR A C 1
ATOM 4156 O O . THR A 1 512 ? -35.816 0.192 2.884 1.00 48.22 512 THR A O 1
ATOM 4159 N N . ASN A 1 513 ? -34.171 -1.316 3.092 1.00 52.00 513 ASN A N 1
ATOM 4160 C CA . ASN A 1 513 ? -34.421 -2.082 1.861 1.00 52.00 513 ASN A CA 1
ATOM 4161 C C . ASN A 1 513 ? -34.050 -1.386 0.541 1.00 52.00 513 ASN A C 1
ATOM 4163 O O . ASN A 1 513 ? -34.453 -1.832 -0.538 1.00 52.00 513 ASN A O 1
ATOM 4167 N N . ILE A 1 514 ? -33.217 -0.352 0.607 1.00 56.81 514 ILE A N 1
ATOM 4168 C CA . ILE A 1 514 ? -32.729 0.346 -0.577 1.00 56.81 514 ILE A CA 1
ATOM 4169 C C . ILE A 1 514 ? -31.329 -0.152 -0.936 1.00 56.81 514 ILE A C 1
ATOM 4171 O O . ILE A 1 514 ? -30.344 0.141 -0.248 1.00 56.81 514 ILE A O 1
ATOM 4175 N N . TYR A 1 515 ? -31.233 -0.898 -2.039 1.00 66.94 515 TYR A N 1
ATOM 4176 C CA . TYR A 1 515 ? -29.987 -1.518 -2.473 1.00 66.94 515 TYR A CA 1
ATOM 4177 C C . TYR A 1 515 ? -29.664 -1.223 -3.934 1.00 66.94 515 TYR A C 1
ATOM 4179 O O . TYR A 1 515 ? -30.513 -1.309 -4.819 1.00 66.94 515 TYR A O 1
ATOM 4187 N N . ASN A 1 516 ? -28.384 -0.970 -4.189 1.00 72.75 516 ASN A N 1
ATOM 4188 C CA . ASN A 1 516 ? -27.790 -1.065 -5.510 1.00 72.75 516 ASN A CA 1
ATOM 4189 C C . ASN A 1 516 ? -27.157 -2.444 -5.638 1.00 72.75 516 ASN A C 1
ATOM 4191 O O . ASN A 1 516 ? -26.184 -2.754 -4.950 1.00 72.75 516 ASN A O 1
ATOM 4195 N N . VAL A 1 517 ? -27.691 -3.272 -6.531 1.00 78.94 517 VAL A N 1
ATOM 4196 C CA . VAL A 1 517 ? -27.098 -4.568 -6.864 1.00 78.94 517 VAL A CA 1
ATOM 4197 C C . VAL A 1 517 ? -26.327 -4.427 -8.167 1.00 78.94 517 VAL A C 1
ATOM 4199 O O . VAL A 1 517 ? -26.912 -4.375 -9.248 1.00 78.94 517 VAL A O 1
ATOM 4202 N N . LEU A 1 518 ? -25.004 -4.372 -8.069 1.00 81.69 518 LEU A N 1
ATOM 4203 C CA . LEU A 1 518 ? -24.105 -4.308 -9.211 1.00 81.69 518 LEU A CA 1
ATOM 4204 C C . LEU A 1 518 ? -23.758 -5.713 -9.701 1.00 81.69 518 LEU A C 1
ATOM 4206 O O . LEU A 1 518 ? -23.355 -6.575 -8.917 1.00 81.69 518 LEU A O 1
ATOM 4210 N N . SER A 1 519 ? -23.853 -5.955 -11.005 1.00 82.44 519 SER A N 1
ATOM 4211 C CA . SER A 1 519 ? -23.390 -7.213 -11.602 1.00 82.44 519 SER A CA 1
ATOM 4212 C C . SER A 1 519 ? -21.897 -7.156 -11.942 1.00 82.44 519 SER A C 1
ATOM 4214 O O . SER A 1 519 ? -21.386 -6.133 -12.380 1.00 82.44 519 SER A O 1
ATOM 4216 N N . TYR A 1 520 ? -21.148 -8.239 -11.757 1.00 79.75 520 TYR A N 1
ATOM 4217 C CA . TYR A 1 520 ? -19.743 -8.251 -12.177 1.00 79.75 520 TYR A CA 1
ATOM 4218 C C . TYR A 1 520 ? -19.615 -8.417 -13.698 1.00 79.75 520 TYR A C 1
ATOM 4220 O O . TYR A 1 520 ? -20.064 -9.424 -14.256 1.00 79.75 520 TYR A O 1
ATOM 4228 N N . ASN A 1 521 ? -18.971 -7.454 -14.365 1.00 78.56 521 ASN A N 1
ATOM 4229 C CA . ASN A 1 521 ? -18.615 -7.545 -15.776 1.00 78.56 521 ASN A CA 1
ATOM 4230 C C . ASN A 1 521 ? -17.194 -8.102 -15.921 1.00 78.56 521 ASN A C 1
ATOM 4232 O O . ASN A 1 521 ? -16.207 -7.398 -15.722 1.00 78.56 521 ASN A O 1
ATOM 4236 N N . ALA A 1 522 ? -17.101 -9.363 -16.341 1.00 70.12 522 ALA A N 1
ATOM 4237 C CA . ALA A 1 522 ? -15.828 -10.058 -16.513 1.00 70.12 522 ALA A CA 1
ATOM 4238 C C . ALA A 1 522 ? -14.925 -9.464 -17.612 1.00 70.12 522 ALA A C 1
ATOM 4240 O O . ALA A 1 522 ? -13.722 -9.688 -17.576 1.00 70.12 522 ALA A O 1
ATOM 4241 N N . ARG A 1 523 ? -15.474 -8.730 -18.595 1.00 68.25 523 ARG A N 1
ATOM 4242 C CA . ARG A 1 523 ? -14.663 -8.106 -19.658 1.00 68.25 523 ARG A CA 1
ATOM 4243 C C . ARG A 1 523 ? -13.953 -6.845 -19.178 1.00 68.25 523 ARG A C 1
ATOM 4245 O O . ARG A 1 523 ? -12.827 -6.605 -19.586 1.00 68.25 523 ARG A O 1
ATOM 4252 N N . ALA A 1 524 ? -14.625 -6.062 -18.338 1.00 68.00 524 ALA A N 1
ATOM 4253 C CA . ALA A 1 524 ? -14.104 -4.807 -17.802 1.00 68.00 524 ALA A CA 1
ATOM 4254 C C . ALA A 1 524 ? -13.404 -4.975 -16.442 1.00 68.00 524 ALA A C 1
ATOM 4256 O O . ALA A 1 524 ? -12.868 -4.002 -15.924 1.00 68.00 524 ALA A O 1
ATOM 4257 N N . ASP A 1 525 ? -13.471 -6.174 -15.849 1.00 71.19 525 ASP A N 1
ATOM 4258 C CA . ASP A 1 525 ? -13.037 -6.476 -14.477 1.00 71.19 525 ASP A CA 1
ATOM 4259 C C . ASP A 1 525 ? -13.580 -5.480 -13.433 1.00 71.19 525 ASP A C 1
ATOM 4261 O O . ASP A 1 525 ? -12.911 -5.063 -12.489 1.00 71.19 525 ASP A O 1
ATOM 4265 N N . LYS A 1 526 ? -14.833 -5.060 -13.628 1.00 73.88 526 LYS A N 1
ATOM 4266 C CA . LYS A 1 526 ? -15.514 -4.063 -12.796 1.00 73.88 526 LYS A CA 1
ATOM 4267 C C . LYS A 1 526 ? -16.946 -4.506 -12.516 1.00 73.88 526 LYS A C 1
ATOM 4269 O O . LYS A 1 526 ? -17.595 -5.146 -13.347 1.00 73.88 526 LYS A O 1
ATOM 4274 N N . PHE A 1 527 ? -17.464 -4.147 -11.344 1.00 73.12 527 PHE A N 1
ATOM 4275 C CA . PHE A 1 527 ? -18.897 -4.242 -11.068 1.00 73.12 527 PHE A CA 1
ATOM 4276 C C . PHE A 1 527 ? -19.621 -3.126 -11.829 1.00 73.12 527 PHE A C 1
ATOM 4278 O O . PHE A 1 527 ? -19.356 -1.947 -11.605 1.00 73.12 527 PHE A O 1
ATOM 4285 N N . GLN A 1 528 ? -20.488 -3.511 -12.760 1.00 72.62 528 GLN A N 1
ATOM 4286 C CA . GLN A 1 528 ? -21.210 -2.639 -13.684 1.00 72.62 528 GLN A CA 1
ATOM 4287 C C . GLN A 1 528 ? -22.680 -3.082 -13.772 1.00 72.62 528 GLN A C 1
ATOM 4289 O O . GLN A 1 528 ? -23.005 -4.243 -13.522 1.00 72.62 528 GLN A O 1
ATOM 4294 N N . ASN A 1 529 ? -23.566 -2.171 -14.174 1.00 63.00 529 ASN A N 1
ATOM 4295 C CA . ASN A 1 529 ? -25.027 -2.340 -14.203 1.00 63.00 529 ASN A CA 1
ATOM 4296 C C . ASN A 1 529 ? -25.635 -2.496 -12.803 1.00 63.00 529 ASN A C 1
ATOM 4298 O O . ASN A 1 529 ? -25.478 -3.538 -12.164 1.00 63.00 529 ASN A O 1
ATOM 4302 N N . ALA A 1 530 ? -26.345 -1.460 -12.357 1.00 66.75 530 ALA A N 1
ATOM 4303 C CA . ALA A 1 530 ? -27.080 -1.456 -11.102 1.00 66.75 530 ALA A CA 1
ATOM 4304 C C . ALA A 1 530 ? -28.534 -1.878 -11.339 1.00 66.75 530 ALA A C 1
ATOM 4306 O O . ALA A 1 530 ? -29.246 -1.279 -12.146 1.00 66.75 530 ALA A O 1
ATOM 4307 N N . LEU A 1 531 ? -28.982 -2.905 -10.623 1.00 71.12 531 LEU A N 1
ATOM 4308 C CA . LEU A 1 531 ? -30.398 -3.058 -10.310 1.00 71.12 531 LEU A CA 1
ATOM 4309 C C . LEU A 1 531 ? -30.653 -2.225 -9.060 1.00 71.12 531 LEU A C 1
ATOM 4311 O O . LEU A 1 531 ? -30.040 -2.484 -8.022 1.00 71.12 531 LEU A O 1
ATOM 4315 N N . GLN A 1 532 ? -31.517 -1.226 -9.193 1.00 64.75 532 GLN A N 1
ATOM 4316 C CA . GLN A 1 532 ? -31.913 -0.351 -8.102 1.00 64.75 532 GLN A CA 1
ATOM 4317 C C . GLN A 1 532 ? -33.304 -0.769 -7.624 1.00 64.75 532 GLN A C 1
ATOM 4319 O O . GLN A 1 532 ? -34.215 -0.941 -8.443 1.00 64.75 532 GLN A O 1
ATOM 4324 N N . THR A 1 533 ? -33.461 -0.962 -6.316 1.00 54.78 533 THR A N 1
ATOM 4325 C CA . THR A 1 533 ? -34.774 -1.124 -5.678 1.00 54.78 533 THR A CA 1
ATOM 4326 C C . THR A 1 533 ? -35.206 0.223 -5.105 1.00 54.78 533 THR A C 1
ATOM 4328 O O . THR A 1 533 ? -34.410 0.879 -4.437 1.00 54.78 533 THR A O 1
ATOM 4331 N N . ASN A 1 534 ? -36.432 0.664 -5.395 1.00 57.38 534 ASN A N 1
ATOM 4332 C CA . ASN A 1 534 ? -37.037 1.822 -4.727 1.00 57.38 534 ASN A CA 1
ATOM 4333 C C . ASN A 1 534 ? -37.978 1.374 -3.590 1.00 57.38 534 ASN A C 1
ATOM 4335 O O . ASN A 1 534 ? -38.230 0.176 -3.439 1.00 57.38 534 ASN A O 1
ATOM 4339 N N . ASP A 1 535 ? -38.511 2.332 -2.827 1.00 51.03 535 ASP A N 1
ATOM 4340 C CA . ASP A 1 535 ? -39.355 2.101 -1.637 1.00 51.03 535 ASP A CA 1
ATOM 4341 C C . ASP A 1 535 ? -40.604 1.246 -1.899 1.00 51.03 535 ASP A C 1
ATOM 4343 O O . ASP A 1 535 ? -41.096 0.553 -1.009 1.00 51.03 535 ASP A O 1
ATOM 4347 N N . ASP A 1 536 ? -41.077 1.211 -3.146 1.00 64.44 536 ASP A N 1
ATOM 4348 C CA . ASP A 1 536 ? -42.220 0.398 -3.570 1.00 64.44 536 ASP A CA 1
ATOM 4349 C C . ASP A 1 536 ? -41.839 -1.053 -3.933 1.00 64.44 536 ASP A C 1
ATOM 4351 O O . ASP A 1 536 ? -42.662 -1.797 -4.471 1.00 64.44 536 ASP A O 1
ATOM 4355 N N . ASN A 1 537 ? -40.591 -1.474 -3.689 1.00 54.25 537 ASN A N 1
ATOM 4356 C CA . ASN A 1 537 ? -39.996 -2.722 -4.193 1.00 54.25 537 ASN A CA 1
ATOM 4357 C C . ASN A 1 537 ? -40.030 -2.858 -5.729 1.00 54.25 537 ASN A C 1
ATOM 4359 O O . ASN A 1 537 ? -39.899 -3.966 -6.263 1.00 54.25 537 ASN A O 1
ATOM 4363 N N . ASN A 1 538 ? -40.178 -1.753 -6.465 1.00 56.91 538 ASN A N 1
ATOM 4364 C CA . ASN A 1 538 ? -40.111 -1.785 -7.919 1.00 56.91 538 ASN A CA 1
ATOM 4365 C C . ASN A 1 538 ? -38.644 -1.823 -8.367 1.00 56.91 538 ASN A C 1
ATOM 4367 O O . ASN A 1 538 ? -37.792 -1.063 -7.903 1.00 56.91 538 ASN A O 1
ATOM 4371 N N . ILE A 1 539 ? -38.343 -2.742 -9.285 1.00 54.91 539 ILE A N 1
ATOM 4372 C CA . ILE A 1 539 ? -37.007 -2.895 -9.861 1.00 54.91 539 ILE A CA 1
ATOM 4373 C C . ILE A 1 539 ? -36.877 -1.919 -11.028 1.00 54.91 539 ILE A C 1
ATOM 4375 O O . ILE A 1 539 ? -37.401 -2.173 -12.115 1.00 54.91 539 ILE A O 1
ATOM 4379 N N . ASN A 1 540 ? -36.115 -0.847 -10.833 1.00 56.06 540 ASN A N 1
ATOM 4380 C CA . ASN A 1 540 ? -35.713 0.024 -11.928 1.00 56.06 540 ASN A CA 1
ATOM 4381 C C . ASN A 1 540 ? -34.406 -0.508 -12.530 1.00 56.06 540 ASN A C 1
ATOM 4383 O O . ASN A 1 540 ? -33.354 -0.535 -11.888 1.00 56.06 540 ASN A O 1
ATOM 4387 N N . LYS A 1 541 ? -34.461 -0.956 -13.790 1.00 50.81 541 LYS A N 1
ATOM 4388 C CA . LYS A 1 541 ? -33.251 -1.217 -14.580 1.00 50.81 541 LYS A CA 1
ATOM 4389 C C . LYS A 1 541 ? -32.706 0.123 -15.064 1.00 50.81 541 LYS A C 1
ATOM 4391 O O . LYS A 1 541 ? -33.190 0.646 -16.065 1.00 50.81 541 LYS A O 1
ATOM 4396 N N . SER A 1 542 ? -31.709 0.672 -14.375 1.00 48.53 542 SER A N 1
ATOM 4397 C CA . SER A 1 542 ? -30.977 1.821 -14.906 1.00 48.53 542 SER A CA 1
ATOM 4398 C C . SER A 1 542 ? -30.040 1.345 -16.020 1.00 48.53 542 SER A C 1
ATOM 4400 O O . SER A 1 542 ? -29.056 0.652 -15.765 1.00 48.53 542 SER A O 1
ATOM 4402 N N . ASN A 1 543 ? -30.362 1.700 -17.266 1.00 43.66 543 ASN A N 1
ATOM 4403 C CA . ASN A 1 543 ? -29.466 1.540 -18.419 1.00 43.66 543 ASN A CA 1
ATOM 4404 C C . ASN A 1 543 ? -28.522 2.746 -18.597 1.00 43.66 543 ASN A C 1
ATOM 4406 O O . ASN A 1 543 ? -27.790 2.803 -19.581 1.00 43.66 543 ASN A O 1
ATOM 4410 N N . SER A 1 544 ? -28.524 3.712 -17.675 1.00 39.66 544 SER A N 1
ATOM 4411 C CA . SER A 1 544 ? -27.791 4.970 -17.810 1.00 39.66 544 SER A CA 1
ATOM 4412 C C . SER A 1 544 ? -26.930 5.230 -16.578 1.00 39.66 544 SER A C 1
ATOM 4414 O O . SER A 1 544 ? -27.335 5.913 -15.641 1.00 39.66 544 SER A O 1
ATOM 4416 N N . ILE A 1 545 ? -25.712 4.695 -16.605 1.00 40.81 545 ILE A N 1
ATOM 4417 C CA . ILE A 1 545 ? -24.569 5.347 -15.965 1.00 40.81 545 ILE A CA 1
ATOM 4418 C C . ILE A 1 545 ? -23.762 5.919 -17.129 1.00 40.81 545 ILE A C 1
ATOM 4420 O O . ILE A 1 545 ? -22.971 5.210 -17.747 1.00 40.81 545 ILE A O 1
ATOM 4424 N N . SER A 1 546 ? -24.038 7.167 -17.502 1.00 35.16 546 SER A N 1
ATOM 4425 C CA . SER A 1 546 ? -23.209 7.904 -18.452 1.00 35.16 546 SER A CA 1
ATOM 4426 C C . SER A 1 546 ? -21.849 8.182 -17.808 1.00 35.16 546 SER A C 1
ATOM 4428 O O . SER A 1 546 ? -21.758 8.946 -16.854 1.00 35.16 546 SER A O 1
ATOM 4430 N N . ASN A 1 547 ? -20.834 7.485 -18.319 1.00 34.66 547 ASN A N 1
ATOM 4431 C CA . ASN A 1 547 ? -19.411 7.821 -18.388 1.00 34.66 547 ASN A CA 1
ATOM 4432 C C . ASN A 1 547 ? -18.849 8.759 -17.302 1.00 34.66 547 ASN A C 1
ATOM 4434 O O . ASN A 1 547 ? -18.721 9.960 -17.509 1.00 34.66 547 ASN A O 1
ATOM 4438 N N . PHE A 1 548 ? -18.383 8.170 -16.201 1.00 31.72 548 PHE A N 1
ATOM 4439 C CA . PHE A 1 548 ? -17.205 8.669 -15.488 1.00 31.72 548 PHE A CA 1
ATOM 4440 C C . PHE A 1 548 ? -15.994 7.871 -15.996 1.00 31.72 548 PHE A C 1
ATOM 4442 O O . PHE A 1 548 ? -15.669 6.817 -15.449 1.00 31.72 548 PHE A O 1
ATOM 4449 N N . GLU A 1 549 ? -15.366 8.333 -17.076 1.00 30.41 549 GLU A N 1
ATOM 4450 C CA . GLU A 1 549 ? -14.016 7.912 -17.468 1.00 30.41 549 GLU A CA 1
ATOM 4451 C C . GLU A 1 549 ? -13.165 9.152 -17.750 1.00 30.41 549 GLU A C 1
ATOM 4453 O O . GLU A 1 549 ? -13.491 9.956 -18.619 1.00 30.41 549 GLU A O 1
ATOM 4458 N N . ASP A 1 550 ? -12.072 9.279 -16.994 1.00 33.03 550 ASP A N 1
ATOM 4459 C CA . ASP A 1 550 ? -10.957 10.179 -17.270 1.00 33.03 550 ASP A CA 1
ATOM 4460 C C . ASP A 1 550 ? -10.221 9.702 -18.538 1.00 33.03 550 ASP A C 1
ATOM 4462 O O . ASP A 1 550 ? -9.485 8.710 -18.510 1.00 33.03 550 ASP A O 1
ATOM 4466 N N . GLN A 1 551 ? -10.376 10.425 -19.648 1.00 30.02 551 GLN A N 1
ATOM 4467 C CA . GLN A 1 551 ? -9.419 10.441 -20.760 1.00 30.02 551 GLN A CA 1
ATOM 4468 C C . GLN A 1 551 ? -9.277 11.881 -21.285 1.00 30.02 551 GLN A C 1
ATOM 4470 O O . GLN A 1 551 ? -10.279 12.590 -21.387 1.00 30.02 551 GLN A O 1
ATOM 4475 N N . PRO A 1 552 ? -8.050 12.334 -21.601 1.00 38.91 552 PRO A N 1
ATOM 4476 C CA . PRO A 1 552 ? -7.796 13.688 -22.066 1.00 38.91 552 PRO A CA 1
ATOM 4477 C C . PRO A 1 552 ? -8.045 13.749 -23.574 1.00 38.91 552 PRO A C 1
ATOM 4479 O O . PRO A 1 552 ? -7.377 13.036 -24.319 1.00 38.91 552 PRO A O 1
ATOM 4482 N N . ASP A 1 553 ? -8.955 14.608 -24.034 1.00 28.27 553 ASP A N 1
ATOM 4483 C CA . ASP A 1 553 ? -9.129 14.823 -25.471 1.00 28.27 553 ASP A CA 1
ATOM 4484 C C . ASP A 1 553 ? -9.077 16.303 -25.852 1.00 28.27 553 ASP A C 1
ATOM 4486 O O . ASP A 1 553 ? -9.851 17.152 -25.407 1.00 28.27 553 ASP A O 1
ATOM 4490 N N . THR A 1 554 ? -8.099 16.597 -26.699 1.00 38.12 554 THR A N 1
ATOM 4491 C CA . THR A 1 554 ? -7.858 17.875 -27.351 1.00 38.12 554 THR A CA 1
ATOM 4492 C C . THR A 1 554 ? -8.821 18.039 -28.521 1.00 38.12 554 THR A C 1
ATOM 4494 O O . THR A 1 554 ? -8.512 17.621 -29.634 1.00 38.12 554 THR A O 1
ATOM 4497 N N . SER A 1 555 ? -9.964 18.693 -28.316 1.00 29.58 555 SER A N 1
ATOM 4498 C CA . SER A 1 555 ? -10.646 19.409 -29.400 1.00 29.58 555 SER A CA 1
ATOM 4499 C C . SER A 1 555 ? -11.563 20.503 -28.848 1.00 29.58 555 SER A C 1
ATOM 4501 O O . SER A 1 555 ? -12.362 20.300 -27.939 1.00 29.58 555 SER A O 1
ATOM 4503 N N . THR A 1 556 ? -11.385 21.712 -29.372 1.00 38.84 556 THR A N 1
ATOM 4504 C CA . THR A 1 556 ? -12.077 22.938 -28.974 1.00 38.84 556 THR A CA 1
ATOM 4505 C C . THR A 1 556 ? -13.551 22.896 -29.375 1.00 38.84 556 THR A C 1
ATOM 4507 O O . THR A 1 556 ? -13.886 23.142 -30.533 1.00 38.84 556 THR A O 1
ATOM 4510 N N . SER A 1 557 ? -14.429 22.653 -28.405 1.00 29.45 557 SER A N 1
ATOM 4511 C CA . SER A 1 557 ? -15.824 23.093 -28.446 1.00 29.45 557 SER A CA 1
ATOM 4512 C C . SER A 1 557 ? -16.085 23.922 -27.189 1.00 29.45 557 SER A C 1
ATOM 4514 O O . SER A 1 557 ? -15.690 23.540 -26.090 1.00 29.45 557 SER A O 1
ATOM 4516 N N . THR A 1 558 ? -16.637 25.120 -27.364 1.00 28.83 558 THR A N 1
ATOM 4517 C CA . THR A 1 558 ? -16.942 26.047 -26.268 1.00 28.83 558 THR A CA 1
ATOM 4518 C C . THR A 1 558 ? -17.956 25.411 -25.313 1.00 28.83 558 THR A C 1
ATOM 4520 O O . THR A 1 558 ? -19.005 24.966 -25.788 1.00 28.83 558 THR A O 1
ATOM 4523 N N . PRO A 1 559 ? -17.678 25.359 -23.998 1.00 31.92 559 PRO A N 1
ATOM 4524 C CA . PRO A 1 559 ? -18.544 24.694 -23.038 1.00 31.92 559 PRO A CA 1
ATOM 4525 C C . PRO A 1 559 ? -19.853 25.468 -22.883 1.00 31.92 559 PRO A C 1
ATOM 4527 O O . PRO A 1 559 ? -19.863 26.677 -22.652 1.00 31.92 559 PRO A O 1
ATOM 4530 N N . ILE A 1 560 ? -20.970 24.756 -23.006 1.00 36.22 560 ILE A N 1
ATOM 4531 C CA . ILE A 1 560 ? -22.283 25.256 -22.607 1.00 36.22 560 ILE A CA 1
ATOM 4532 C C . ILE A 1 560 ? -22.333 25.135 -21.076 1.00 36.22 560 ILE A C 1
ATOM 4534 O O . ILE A 1 560 ? -22.327 24.025 -20.543 1.00 36.22 560 ILE A O 1
ATOM 4538 N N . LEU A 1 561 ? -22.306 26.269 -20.368 1.00 39.94 561 LEU A N 1
ATOM 4539 C CA . LEU A 1 561 ? -22.417 26.315 -18.906 1.00 39.94 561 LEU A CA 1
ATOM 4540 C C . LEU A 1 561 ? -23.827 25.875 -18.470 1.00 39.94 561 LEU A C 1
ATOM 4542 O O . LEU A 1 561 ? -24.809 26.497 -18.864 1.00 39.94 561 LEU A O 1
ATOM 4546 N N . ASN A 1 562 ? -23.926 24.848 -17.618 1.00 51.44 562 ASN A N 1
ATOM 4547 C CA . ASN A 1 562 ? -25.211 24.289 -17.159 1.00 51.44 562 ASN A CA 1
ATOM 4548 C C . ASN A 1 562 ? -25.589 24.646 -15.705 1.00 51.44 562 ASN A C 1
ATOM 4550 O O . ASN A 1 562 ? -26.633 24.211 -15.225 1.00 51.44 562 ASN A O 1
ATOM 4554 N N . THR A 1 563 ? -24.782 25.446 -15.005 1.00 43.31 563 THR A N 1
ATOM 4555 C CA . THR A 1 563 ? -25.046 25.880 -13.618 1.00 43.31 563 THR A CA 1
ATOM 4556 C C . THR A 1 563 ? -24.415 27.244 -13.349 1.00 43.31 563 THR A C 1
ATOM 4558 O O . THR A 1 563 ? -23.258 27.456 -13.713 1.00 43.31 563 THR A O 1
ATOM 4561 N N . TYR A 1 564 ? -25.124 28.136 -12.650 1.00 58.88 564 TYR A N 1
ATOM 4562 C CA . TYR A 1 564 ? -24.583 29.418 -12.172 1.00 58.88 564 TYR A CA 1
ATOM 4563 C C . TYR A 1 564 ? -24.803 29.561 -10.663 1.00 58.88 564 TYR A C 1
ATOM 4565 O O . TYR A 1 564 ? -25.776 29.038 -10.116 1.00 58.88 564 TYR A O 1
ATOM 4573 N N . THR A 1 565 ? -23.890 30.265 -9.984 1.00 50.91 565 THR A N 1
ATOM 4574 C CA . THR A 1 565 ? -23.959 30.494 -8.533 1.00 50.91 565 THR A CA 1
ATOM 4575 C C . THR A 1 565 ? -24.112 31.982 -8.240 1.00 50.91 565 THR A C 1
ATOM 4577 O O . THR A 1 565 ? -23.255 32.792 -8.593 1.00 50.91 565 THR A O 1
ATOM 4580 N N . LEU A 1 566 ? -25.183 32.335 -7.535 1.00 59.44 566 LEU A N 1
ATOM 4581 C CA . LEU A 1 566 ? -25.373 33.669 -6.972 1.00 59.44 566 LEU A CA 1
ATOM 4582 C C . LEU A 1 566 ? -24.802 33.659 -5.561 1.00 59.44 566 LEU A C 1
ATOM 4584 O O . LEU A 1 566 ? -25.161 32.800 -4.757 1.00 59.44 566 LEU A O 1
ATOM 4588 N N . SER A 1 567 ? -23.900 34.582 -5.250 1.00 50.31 567 SER A N 1
ATOM 4589 C CA . SER A 1 567 ? -23.256 34.638 -3.938 1.00 50.31 567 SER A CA 1
ATOM 4590 C C . SER A 1 567 ? -23.549 35.955 -3.240 1.00 50.31 567 SER A C 1
ATOM 4592 O O . SER A 1 567 ? -23.594 37.016 -3.857 1.00 50.31 567 SER A O 1
ATOM 4594 N N . HIS A 1 568 ? -23.750 35.886 -1.933 1.00 57.19 568 HIS A N 1
ATOM 4595 C CA . HIS A 1 568 ? -23.903 37.053 -1.085 1.00 57.19 568 HIS A CA 1
ATOM 4596 C C . HIS A 1 568 ? -22.591 37.321 -0.320 1.00 57.19 568 HIS A C 1
ATOM 4598 O O . HIS A 1 568 ? -21.914 36.360 0.065 1.00 57.19 568 HIS A O 1
ATOM 4604 N N . PRO A 1 569 ? -22.216 38.586 -0.034 1.00 53.16 569 PRO A N 1
ATOM 4605 C CA . PRO A 1 569 ? -20.989 38.921 0.704 1.00 53.16 569 PRO A CA 1
ATOM 4606 C C . PRO A 1 569 ? -20.833 38.242 2.077 1.00 53.16 569 PRO A C 1
ATOM 4608 O O . PRO A 1 569 ? -19.714 38.073 2.555 1.00 53.16 569 PRO A O 1
ATOM 4611 N N . ASN A 1 570 ? -21.932 37.809 2.706 1.00 56.00 570 ASN A N 1
ATOM 4612 C CA . ASN A 1 570 ? -21.915 37.054 3.969 1.00 56.00 570 ASN A CA 1
ATOM 4613 C C . ASN A 1 570 ? -21.670 35.533 3.796 1.00 56.00 570 ASN A C 1
ATOM 4615 O O . ASN A 1 570 ? -21.750 34.785 4.771 1.00 56.00 570 ASN A O 1
ATOM 4619 N N . GLY A 1 571 ? -21.361 35.064 2.581 1.00 54.69 571 GLY A N 1
ATOM 4620 C CA . GLY A 1 571 ? -20.980 33.676 2.292 1.00 54.69 571 GLY A CA 1
ATOM 4621 C C . GLY A 1 571 ? -22.140 32.728 1.974 1.00 54.69 571 GLY A C 1
ATOM 4622 O O . GLY A 1 571 ? -21.909 31.529 1.813 1.00 54.69 571 GLY A O 1
ATOM 4623 N N . LYS A 1 572 ? -23.378 33.230 1.870 1.00 58.88 572 LYS A N 1
ATOM 4624 C CA . LYS A 1 572 ? -24.524 32.444 1.389 1.00 58.88 572 LYS A CA 1
ATOM 4625 C C . LYS A 1 572 ? -24.520 32.361 -0.136 1.00 58.88 572 LYS A C 1
ATOM 4627 O O . LYS A 1 572 ? -24.163 33.320 -0.814 1.00 58.88 572 LYS A O 1
ATOM 4632 N N . THR A 1 573 ? -24.909 31.209 -0.669 1.00 58.03 573 THR A N 1
ATOM 4633 C CA . THR A 1 573 ? -24.949 30.941 -2.110 1.00 58.03 573 THR A CA 1
ATOM 4634 C C . THR A 1 573 ? -26.284 30.329 -2.502 1.00 58.03 573 THR A C 1
ATOM 4636 O O . THR A 1 573 ? -26.821 29.495 -1.766 1.00 58.03 573 THR A O 1
ATOM 4639 N N . ILE A 1 574 ? -26.802 30.761 -3.651 1.00 62.50 574 ILE A N 1
ATOM 4640 C CA . ILE A 1 574 ? -27.929 30.137 -4.337 1.00 62.50 574 ILE A CA 1
ATOM 4641 C C . ILE A 1 574 ? -27.378 29.436 -5.572 1.00 62.50 574 ILE A C 1
ATOM 4643 O O . ILE A 1 574 ? -26.692 30.058 -6.389 1.00 62.50 574 ILE A O 1
ATOM 4647 N N . LEU A 1 575 ? -27.669 28.145 -5.684 1.00 60.72 575 LEU A N 1
ATOM 4648 C CA . LEU A 1 575 ? -27.289 27.325 -6.823 1.00 60.72 575 LEU A CA 1
ATOM 4649 C C . LEU A 1 575 ? -28.496 27.160 -7.742 1.00 60.72 575 LEU A C 1
ATOM 4651 O O . LEU A 1 575 ? -29.563 26.754 -7.277 1.00 60.72 575 LEU A O 1
ATOM 4655 N N . TYR A 1 576 ? -28.319 27.472 -9.025 1.00 58.00 576 TYR A N 1
ATOM 4656 C CA . TYR A 1 576 ? -29.301 27.174 -10.063 1.00 58.00 576 TYR A CA 1
ATOM 4657 C C . TYR A 1 576 ? -28.834 25.984 -10.899 1.00 58.00 576 TYR A C 1
ATOM 4659 O O . TYR A 1 576 ? -27.738 26.022 -11.468 1.00 58.00 576 TYR A O 1
ATOM 4667 N N . ASP A 1 577 ? -29.677 24.956 -10.985 1.00 57.84 577 ASP A N 1
ATOM 4668 C CA . ASP A 1 577 ? -29.470 23.792 -11.847 1.00 57.84 577 ASP A CA 1
ATOM 4669 C C . ASP A 1 577 ? -30.413 23.845 -13.053 1.00 57.84 577 ASP A C 1
ATOM 4671 O O . ASP A 1 577 ? -31.633 23.734 -12.922 1.00 57.84 577 ASP A O 1
ATOM 4675 N N . ASN A 1 578 ? -29.825 23.991 -14.243 1.00 51.53 578 ASN A N 1
ATOM 4676 C CA . ASN A 1 578 ? -30.561 24.137 -15.495 1.00 51.53 578 ASN A CA 1
ATOM 4677 C C . ASN A 1 578 ? -31.248 22.837 -15.954 1.00 51.53 578 ASN A C 1
ATOM 4679 O O . ASN A 1 578 ? -32.118 22.876 -16.817 1.00 51.53 578 ASN A O 1
ATOM 4683 N N . ASN A 1 579 ? -30.873 21.678 -15.400 1.00 53.50 579 ASN A N 1
ATOM 4684 C CA . ASN A 1 579 ? -31.537 20.411 -15.717 1.00 53.50 579 ASN A CA 1
ATOM 4685 C C . ASN A 1 579 ? -32.837 20.228 -14.929 1.00 53.50 579 ASN A C 1
ATOM 4687 O O . ASN A 1 579 ? -33.727 19.499 -15.368 1.00 53.50 579 ASN A O 1
ATOM 4691 N N . THR A 1 580 ? -32.928 20.847 -13.751 1.00 51.53 580 THR A N 1
ATOM 4692 C CA . THR A 1 580 ? -34.039 20.649 -12.813 1.00 51.53 580 THR A CA 1
ATOM 4693 C C . THR A 1 580 ? -34.898 21.895 -12.620 1.00 51.53 580 THR A C 1
ATOM 4695 O O . THR A 1 580 ? -36.003 21.769 -12.097 1.00 51.53 580 THR A O 1
ATOM 4698 N N . ASN A 1 581 ? -34.444 23.071 -13.072 1.00 50.12 581 ASN A N 1
ATOM 4699 C CA . ASN A 1 581 ? -35.111 24.360 -12.861 1.00 50.12 581 ASN A CA 1
ATOM 4700 C C . ASN A 1 581 ? -35.316 24.669 -11.357 1.00 50.12 581 ASN A C 1
ATOM 4702 O O . ASN A 1 581 ? -36.337 25.214 -10.926 1.00 50.12 581 ASN A O 1
ATOM 4706 N N . ILE A 1 582 ? -34.334 24.295 -10.525 1.00 51.44 582 ILE A N 1
ATOM 4707 C CA . ILE A 1 582 ? -34.374 24.475 -9.065 1.00 51.44 582 ILE A CA 1
ATOM 4708 C C . ILE A 1 582 ? -33.339 25.515 -8.631 1.00 51.44 582 ILE A C 1
ATOM 4710 O O . ILE A 1 582 ? -32.166 25.437 -9.002 1.00 51.44 582 ILE A O 1
ATOM 4714 N N . LEU A 1 583 ? -33.772 26.460 -7.788 1.00 53.28 583 LEU A N 1
ATOM 4715 C CA . LEU A 1 583 ? -32.895 27.327 -7.000 1.00 53.28 583 LEU A CA 1
ATOM 4716 C C . LEU A 1 583 ? -32.811 26.773 -5.575 1.00 53.28 583 LEU A C 1
ATOM 4718 O O . LEU A 1 583 ? -33.807 26.738 -4.848 1.00 53.28 583 LEU A O 1
ATOM 4722 N N . SER A 1 584 ? -31.613 26.360 -5.168 1.00 50.66 584 SER A N 1
ATOM 4723 C CA . SER A 1 584 ? -31.359 25.796 -3.839 1.00 50.66 584 SER A CA 1
ATOM 4724 C C . SER A 1 584 ? -30.402 26.682 -3.042 1.00 50.66 584 SER A C 1
ATOM 4726 O O . SER A 1 584 ? -29.352 27.103 -3.532 1.00 50.66 584 SER A O 1
ATOM 4728 N N . LEU A 1 585 ? -30.772 26.987 -1.795 1.00 52.69 585 LEU A N 1
ATOM 4729 C CA . LEU A 1 585 ? -29.864 27.612 -0.836 1.00 52.69 585 LEU A CA 1
ATOM 4730 C C . LEU A 1 585 ? -29.080 26.529 -0.108 1.00 52.69 585 LEU A C 1
ATOM 4732 O O . LEU A 1 585 ? -29.642 25.531 0.331 1.00 52.69 585 LEU A O 1
ATOM 4736 N N . ASN A 1 586 ? -27.797 26.784 0.141 1.00 48.22 586 ASN A N 1
ATOM 4737 C CA . ASN A 1 586 ? -26.944 25.857 0.894 1.00 48.22 586 ASN A CA 1
ATOM 4738 C C . ASN A 1 586 ? -27.453 25.541 2.326 1.00 48.22 586 ASN A C 1
ATOM 4740 O O . ASN A 1 586 ? -26.964 24.596 2.947 1.00 48.22 586 ASN A O 1
ATOM 4744 N N . LYS A 1 587 ? -28.425 26.309 2.855 1.00 48.03 587 LYS A N 1
ATOM 4745 C CA . LYS A 1 587 ? -29.252 25.995 4.037 1.00 48.03 587 LYS A CA 1
ATOM 4746 C C . LYS A 1 587 ? -30.618 26.697 3.936 1.00 48.03 587 LYS A C 1
ATOM 4748 O O . LYS A 1 587 ? -30.641 27.922 3.955 1.00 48.03 587 LYS A O 1
ATOM 4753 N N . GLY A 1 588 ? -31.727 25.953 3.896 1.00 44.69 588 GLY A N 1
ATOM 4754 C CA . GLY A 1 588 ? -33.093 26.507 3.948 1.00 44.69 588 GLY A CA 1
ATOM 4755 C C . GLY A 1 588 ? -34.037 25.960 2.872 1.00 44.69 588 GLY A C 1
ATOM 4756 O O . GLY A 1 588 ? -33.643 25.110 2.082 1.00 44.69 588 GLY A O 1
ATOM 4757 N N . ASN A 1 589 ? -35.289 26.433 2.885 1.00 38.25 589 ASN A N 1
ATOM 4758 C CA . ASN A 1 589 ? -36.373 25.993 1.994 1.00 38.25 589 ASN A CA 1
ATOM 4759 C C . ASN A 1 589 ? -36.040 26.202 0.500 1.00 38.25 589 ASN A C 1
ATOM 4761 O O . ASN A 1 589 ? -35.424 27.202 0.132 1.00 38.25 589 ASN A O 1
ATOM 4765 N N . GLU A 1 590 ? -36.497 25.283 -0.352 1.00 38.22 590 GLU A N 1
ATOM 4766 C CA . GLU A 1 590 ? -36.278 25.292 -1.807 1.00 38.22 590 GLU A CA 1
ATOM 4767 C C . GLU A 1 590 ? -37.320 26.152 -2.545 1.00 38.22 590 GLU A C 1
ATOM 4769 O O . GLU A 1 590 ? -38.496 26.186 -2.167 1.00 38.22 590 GLU A O 1
ATOM 4774 N N . LEU A 1 591 ? -36.898 26.832 -3.620 1.00 42.16 591 LEU A N 1
ATOM 4775 C CA . LEU A 1 591 ? -37.779 27.591 -4.511 1.00 42.16 591 LEU A CA 1
ATOM 4776 C C . LEU A 1 591 ? -37.736 26.983 -5.921 1.00 42.16 591 LEU A C 1
ATOM 4778 O O . LEU A 1 591 ? -36.686 26.942 -6.562 1.00 42.16 591 LEU A O 1
ATOM 4782 N N . PHE A 1 592 ? -38.893 26.553 -6.421 1.00 38.75 592 PHE A N 1
ATOM 4783 C CA . PHE A 1 592 ? -39.047 26.044 -7.786 1.00 38.75 592 PHE A CA 1
ATOM 4784 C C . PHE A 1 592 ? -39.301 27.210 -8.747 1.00 38.75 592 PHE A C 1
ATOM 4786 O O . PHE A 1 592 ? -40.260 27.962 -8.550 1.00 38.75 592 PHE A O 1
ATOM 4793 N N . VAL A 1 593 ? -38.461 27.373 -9.774 1.00 41.97 593 VAL A N 1
ATOM 4794 C CA . VAL A 1 593 ? -38.580 28.462 -10.757 1.00 41.97 593 VAL A CA 1
ATOM 4795 C C . VAL A 1 593 ? -38.403 27.901 -12.159 1.00 41.97 593 VAL A C 1
ATOM 4797 O O . VAL A 1 593 ? -37.327 27.439 -12.504 1.00 41.97 593 VAL A O 1
ATOM 4800 N N . ASP A 1 594 ? -39.449 27.972 -12.978 1.00 39.72 594 ASP A N 1
ATOM 4801 C CA . ASP A 1 594 ? -39.415 27.457 -14.347 1.00 39.72 594 ASP A CA 1
ATOM 4802 C C . ASP A 1 594 ? -38.774 28.486 -15.294 1.00 39.72 594 ASP A C 1
ATOM 4804 O O . ASP A 1 594 ? -39.274 29.607 -15.429 1.00 39.72 594 ASP A O 1
ATOM 4808 N N . ILE A 1 595 ? -37.656 28.128 -15.930 1.00 41.72 595 ILE A N 1
ATOM 4809 C CA . ILE A 1 595 ? -36.928 28.984 -16.876 1.00 41.72 595 ILE A CA 1
ATOM 4810 C C . ILE A 1 595 ? -36.848 28.233 -18.209 1.00 41.72 595 ILE A C 1
ATOM 4812 O O . ILE A 1 595 ? -36.266 27.154 -18.290 1.00 41.72 595 ILE A O 1
ATOM 4816 N N . SER A 1 596 ? -37.448 28.780 -19.268 1.00 40.28 596 SER A N 1
ATOM 4817 C CA . SER A 1 596 ? -37.444 28.163 -20.602 1.00 40.28 596 SER A CA 1
ATOM 4818 C C . SER A 1 596 ? -36.613 28.974 -21.596 1.00 40.28 596 SER A C 1
ATOM 4820 O O . SER A 1 596 ? -36.870 30.164 -21.781 1.00 40.28 596 SER A O 1
ATOM 4822 N N . TYR A 1 597 ? -35.685 28.318 -22.297 1.00 33.84 597 TYR A N 1
ATOM 4823 C CA . TYR A 1 597 ? -34.943 28.888 -23.425 1.00 33.84 597 TYR A CA 1
ATOM 4824 C C . TYR A 1 597 ? -35.613 28.496 -24.747 1.00 33.84 597 TYR A C 1
ATOM 4826 O O . TYR A 1 597 ? -35.906 27.321 -24.960 1.00 33.84 597 TYR A O 1
ATOM 4834 N N . ASN A 1 598 ? -35.836 29.453 -25.654 1.00 35.00 598 ASN A N 1
ATOM 4835 C CA . ASN A 1 598 ? -36.337 29.161 -26.999 1.00 35.00 598 ASN A CA 1
ATOM 4836 C C . ASN A 1 598 ? -35.209 29.340 -28.023 1.00 35.00 598 ASN A C 1
ATOM 4838 O O . ASN A 1 598 ? -34.768 30.457 -28.281 1.00 35.00 598 ASN A O 1
ATOM 4842 N N . LEU A 1 599 ? -34.740 28.236 -28.598 1.00 37.97 599 LEU A N 1
ATOM 4843 C CA . LEU A 1 599 ? -33.860 28.227 -29.762 1.00 37.97 599 LEU A CA 1
ATOM 4844 C C . LEU A 1 599 ? -34.707 27.762 -30.938 1.00 37.97 599 LEU A C 1
ATOM 4846 O O . LEU A 1 599 ? -34.987 26.571 -31.008 1.00 37.97 599 LEU A O 1
ATOM 4850 N N . ASN A 1 600 ? -35.147 28.694 -31.790 1.00 35.19 600 ASN A N 1
ATOM 4851 C CA . ASN A 1 600 ? -35.380 28.486 -33.225 1.00 35.19 600 ASN A CA 1
ATOM 4852 C C . ASN A 1 600 ? -35.881 29.776 -33.893 1.00 35.19 600 ASN A C 1
ATOM 4854 O O . ASN A 1 600 ? -37.050 30.127 -33.772 1.00 35.19 600 ASN A O 1
ATOM 4858 N N . GLU A 1 601 ? -35.018 30.403 -34.691 1.00 32.44 601 GLU A N 1
ATOM 4859 C CA . GLU A 1 601 ? -35.429 31.130 -35.895 1.00 32.44 601 GLU A CA 1
ATOM 4860 C C . GLU A 1 601 ? -34.381 30.867 -36.987 1.00 32.44 601 GLU A C 1
ATOM 4862 O O . GLU A 1 601 ? -33.313 31.476 -37.026 1.00 32.44 601 GLU A O 1
ATOM 4867 N N . GLU A 1 602 ? -34.679 29.915 -37.876 1.00 41.12 602 GLU A N 1
ATOM 4868 C CA . GLU A 1 602 ? -34.047 29.860 -39.193 1.00 41.12 602 GLU A CA 1
ATOM 4869 C C . GLU A 1 602 ? -34.508 31.092 -39.977 1.00 41.12 602 GLU A C 1
ATOM 4871 O O . GLU A 1 602 ? -35.630 31.149 -40.480 1.00 41.12 602 GLU A O 1
ATOM 4876 N N . THR A 1 603 ? -33.639 32.093 -40.089 1.00 32.56 603 THR A N 1
ATOM 4877 C CA . THR A 1 603 ? -33.804 33.172 -41.063 1.00 32.56 603 THR A CA 1
ATOM 4878 C C . THR A 1 603 ? -32.992 32.839 -42.307 1.00 32.56 603 THR A C 1
ATOM 4880 O O . THR A 1 603 ? -31.802 33.118 -42.419 1.00 32.56 603 THR A O 1
ATOM 4883 N N . THR A 1 604 ? -33.656 32.236 -43.290 1.00 40.31 604 THR A N 1
ATOM 4884 C CA . THR A 1 604 ? -33.238 32.364 -44.686 1.00 40.31 604 THR A CA 1
ATOM 4885 C C . THR A 1 604 ? -33.482 33.806 -45.119 1.00 40.31 604 THR A C 1
ATOM 4887 O O . THR A 1 604 ? -34.636 34.225 -45.128 1.00 40.31 604 THR A O 1
ATOM 4890 N N . ASN A 1 605 ? -32.446 34.550 -45.509 1.00 31.05 605 ASN A N 1
ATOM 4891 C CA . ASN A 1 605 ? -32.606 35.690 -46.412 1.00 31.05 605 ASN A CA 1
ATOM 4892 C C . ASN A 1 605 ? -31.350 35.905 -47.265 1.00 31.05 605 ASN A C 1
ATOM 4894 O O . ASN A 1 605 ? -30.311 36.364 -46.795 1.00 31.05 605 ASN A O 1
ATOM 4898 N N . ASN A 1 606 ? -31.511 35.575 -48.548 1.00 33.59 606 ASN A N 1
ATOM 4899 C CA . ASN A 1 606 ? -30.911 36.308 -49.655 1.00 33.59 606 ASN A CA 1
ATOM 4900 C C . ASN A 1 606 ? -31.379 37.772 -49.574 1.00 33.59 606 ASN A C 1
ATOM 4902 O O . ASN A 1 606 ? -32.573 38.004 -49.414 1.00 33.59 606 ASN A O 1
ATOM 4906 N N . ASP A 1 607 ? -30.474 38.742 -49.679 1.00 33.59 607 ASP A N 1
ATOM 4907 C CA . ASP A 1 607 ? -30.384 39.635 -50.843 1.00 33.59 607 ASP A CA 1
ATOM 4908 C C . ASP A 1 607 ? -29.507 40.869 -50.586 1.00 33.59 607 ASP A C 1
ATOM 4910 O O . ASP A 1 607 ? -29.295 41.336 -49.469 1.00 33.59 607 ASP A O 1
ATOM 4914 N N . ASN A 1 608 ? -28.954 41.316 -51.709 1.00 33.81 608 ASN A N 1
ATOM 4915 C CA . ASN A 1 608 ? -27.993 42.382 -51.936 1.00 33.81 608 ASN A CA 1
ATOM 4916 C C . ASN A 1 608 ? -28.519 43.812 -51.677 1.00 33.81 608 ASN A C 1
ATOM 4918 O O . ASN A 1 608 ? -29.715 44.061 -51.602 1.00 33.81 608 ASN A O 1
ATOM 4922 N N . GLU A 1 609 ? -27.548 44.733 -51.747 1.00 33.25 609 GLU A N 1
ATOM 4923 C CA . GLU A 1 609 ? -27.623 46.153 -52.143 1.00 33.25 609 GLU A CA 1
ATOM 4924 C C . GLU A 1 609 ? -27.728 47.258 -51.072 1.00 33.25 609 GLU A C 1
ATOM 4926 O O . GLU A 1 609 ? -28.768 47.554 -50.500 1.00 33.25 609 GLU A O 1
ATOM 4931 N N . ASN A 1 610 ? -26.569 47.911 -50.900 1.00 32.50 610 ASN A N 1
ATOM 4932 C CA . ASN A 1 610 ? -26.265 49.327 -51.147 1.00 32.50 610 ASN A CA 1
ATOM 4933 C C . ASN A 1 610 ? -27.158 50.468 -50.607 1.00 32.50 610 ASN A C 1
ATOM 4935 O O . ASN A 1 610 ? -28.317 50.644 -50.959 1.00 32.50 610 ASN A O 1
ATOM 4939 N N . ASP A 1 611 ? -26.415 51.389 -49.979 1.00 33.81 611 ASP A N 1
ATOM 4940 C CA . ASP A 1 611 ? -26.485 52.854 -50.070 1.00 33.81 611 ASP A CA 1
ATOM 4941 C C . ASP A 1 611 ? -27.197 53.700 -48.985 1.00 33.81 611 ASP A C 1
ATOM 4943 O O . ASP A 1 611 ? -28.405 53.897 -48.944 1.00 33.81 611 ASP A O 1
ATOM 4947 N N . ASN A 1 612 ? -26.313 54.369 -48.227 1.00 29.77 612 ASN A N 1
ATOM 4948 C CA . ASN A 1 612 ? -26.214 55.819 -48.006 1.00 29.77 612 ASN A CA 1
ATOM 4949 C C . ASN A 1 612 ? -27.116 56.561 -46.987 1.00 29.77 612 ASN A C 1
ATOM 4951 O O . ASN A 1 612 ? -28.209 57.035 -47.270 1.00 29.77 612 ASN A O 1
ATOM 4955 N N . ASN A 1 613 ? -26.438 56.910 -45.879 1.00 29.23 613 ASN A N 1
ATOM 4956 C CA . ASN A 1 613 ? -26.398 58.214 -45.191 1.00 29.23 613 ASN A CA 1
ATOM 4957 C C . ASN A 1 613 ? -27.636 58.753 -44.440 1.00 29.23 613 ASN A C 1
ATOM 4959 O O . ASN A 1 613 ? -28.443 59.490 -45.005 1.00 29.23 613 ASN A O 1
ATOM 4963 N N . LYS A 1 614 ? -27.588 58.672 -43.092 1.00 28.36 614 LYS A N 1
ATOM 4964 C CA . LYS A 1 614 ? -27.638 59.863 -42.200 1.00 28.36 614 LYS A CA 1
ATOM 4965 C C . LYS A 1 614 ? -27.306 59.572 -40.715 1.00 28.36 614 LYS A C 1
ATOM 4967 O O . LYS A 1 614 ? -28.109 59.001 -39.997 1.00 28.36 614 LYS A O 1
ATOM 4972 N N . LYS A 1 615 ? -26.166 60.132 -40.270 1.00 27.23 615 LYS A N 1
ATOM 4973 C CA . LYS A 1 615 ? -25.965 60.976 -39.060 1.00 27.23 615 LYS A CA 1
ATOM 4974 C C . LYS A 1 615 ? -26.380 60.445 -37.661 1.00 27.23 615 LYS A C 1
ATOM 4976 O O . LYS A 1 615 ? -27.525 60.617 -37.273 1.00 27.23 615 LYS A O 1
ATOM 4981 N N . ILE A 1 616 ? -25.404 60.074 -36.815 1.00 26.16 616 ILE A N 1
ATOM 4982 C CA . ILE A 1 616 ? -24.785 60.872 -35.714 1.00 26.16 616 ILE A CA 1
ATOM 4983 C C . ILE A 1 616 ? -23.934 59.954 -34.805 1.00 26.16 616 ILE A C 1
ATOM 4985 O O . ILE A 1 616 ? -24.171 58.760 -34.702 1.00 26.16 616 ILE A O 1
ATOM 4989 N N . ALA A 1 617 ? -22.889 60.556 -34.241 1.00 25.94 617 ALA A N 1
ATOM 4990 C CA . ALA A 1 617 ? -21.741 60.015 -33.524 1.00 25.94 617 ALA A CA 1
ATOM 4991 C C . ALA A 1 617 ? -22.003 59.166 -32.257 1.00 25.94 617 ALA A C 1
ATOM 4993 O O . ALA A 1 617 ? -22.999 59.350 -31.565 1.00 25.94 617 ALA A O 1
ATOM 4994 N N . ASN A 1 618 ? -20.956 58.395 -31.924 1.00 25.83 618 ASN A N 1
ATOM 4995 C CA . ASN A 1 618 ? -20.588 57.789 -30.634 1.00 25.83 618 ASN A CA 1
ATOM 4996 C C . ASN A 1 618 ? -21.370 56.546 -30.179 1.00 25.83 618 ASN A C 1
ATOM 4998 O O . ASN A 1 618 ? -22.450 56.664 -29.615 1.00 25.83 618 ASN A O 1
ATOM 5002 N N . ASN A 1 619 ? -20.760 55.364 -30.347 1.00 25.39 619 ASN A N 1
ATOM 5003 C CA . ASN A 1 619 ? -20.422 54.423 -29.262 1.00 25.39 619 ASN A CA 1
ATOM 5004 C C . ASN A 1 619 ? -20.113 53.028 -29.827 1.00 25.39 619 ASN A C 1
ATOM 5006 O O . ASN A 1 619 ? -20.988 52.354 -30.361 1.00 25.39 619 ASN A O 1
ATOM 5010 N N . ILE A 1 620 ? -18.872 52.571 -29.647 1.00 24.28 620 ILE A N 1
ATOM 5011 C CA . ILE A 1 620 ? -18.548 51.145 -29.571 1.00 24.28 620 ILE A CA 1
ATOM 5012 C C . ILE A 1 620 ? -17.794 50.952 -28.263 1.00 24.28 620 ILE A C 1
ATOM 5014 O O . ILE A 1 620 ? -16.607 51.246 -28.191 1.00 24.28 620 ILE A O 1
ATOM 5018 N N . THR A 1 621 ? -18.507 50.429 -27.272 1.00 22.81 621 THR A N 1
ATOM 5019 C CA . THR A 1 621 ? -18.023 49.355 -26.403 1.00 22.81 621 THR A CA 1
ATOM 5020 C C . THR A 1 621 ? -19.244 48.568 -25.933 1.00 22.81 621 THR A C 1
ATOM 5022 O O . THR A 1 621 ? -20.032 49.061 -25.138 1.00 22.81 621 THR A O 1
ATOM 5025 N N . SER A 1 622 ? -19.364 47.365 -26.502 1.00 22.95 622 SER A N 1
ATOM 5026 C CA . SER A 1 622 ? -19.885 46.120 -25.917 1.00 22.95 622 SER A CA 1
ATOM 5027 C C . SER A 1 622 ? -21.309 46.023 -25.335 1.00 22.95 622 SER A C 1
ATOM 5029 O O . SER A 1 622 ? -21.662 46.690 -24.374 1.00 22.95 622 SER A O 1
ATOM 5031 N N . ALA A 1 623 ? -21.982 44.980 -25.846 1.00 22.36 623 ALA A N 1
ATOM 5032 C CA . ALA A 1 623 ? -22.957 44.085 -25.208 1.00 22.36 623 ALA A CA 1
ATOM 5033 C C . ALA A 1 623 ? -24.460 44.429 -25.310 1.00 22.36 623 ALA A C 1
ATOM 5035 O O . ALA A 1 623 ? -25.064 45.072 -24.460 1.00 22.36 623 ALA A O 1
ATOM 5036 N N . PHE A 1 624 ? -25.055 43.879 -26.374 1.00 21.48 624 PHE A N 1
ATOM 5037 C CA . PHE A 1 624 ? -26.466 43.497 -26.511 1.00 21.48 624 PHE A CA 1
ATOM 5038 C C . PHE A 1 624 ? -26.778 42.315 -25.555 1.00 21.48 624 PHE A C 1
ATOM 5040 O O . PHE A 1 624 ? -25.883 41.528 -25.265 1.00 21.48 624 PHE A O 1
ATOM 5047 N N . CYS A 1 625 ? -28.004 42.123 -25.053 1.00 22.70 625 CYS A N 1
ATOM 5048 C CA . CYS A 1 625 ? -29.056 41.461 -25.830 1.00 22.70 625 CYS A CA 1
ATOM 5049 C C . CYS A 1 625 ? -30.479 41.828 -25.372 1.00 22.70 625 CYS A C 1
ATOM 5051 O O . CYS A 1 625 ? -30.792 41.856 -24.185 1.00 22.70 625 CYS A O 1
ATOM 5053 N N . LYS A 1 626 ? -31.327 42.102 -26.366 1.00 24.36 626 LYS A N 1
ATOM 5054 C CA . LYS A 1 626 ? -32.711 42.574 -26.287 1.00 24.36 626 LYS A CA 1
ATOM 5055 C C . LYS A 1 626 ? -33.653 41.397 -26.581 1.00 24.36 626 LYS A C 1
ATOM 5057 O O . LYS A 1 626 ? -33.408 40.650 -27.523 1.00 24.36 626 LYS A O 1
ATOM 5062 N N . ILE A 1 627 ? -34.695 41.254 -25.768 1.00 28.06 627 ILE A N 1
ATOM 5063 C CA . ILE A 1 627 ? -35.769 40.248 -25.850 1.00 28.06 627 ILE A CA 1
ATOM 5064 C C . ILE A 1 627 ? -36.898 40.807 -26.728 1.00 28.06 627 ILE A C 1
ATOM 5066 O O . ILE A 1 627 ? -37.244 41.967 -26.530 1.00 28.06 627 ILE A O 1
ATOM 5070 N N . ASP A 1 628 ? -37.498 40.006 -27.621 1.00 29.67 628 ASP A N 1
ATOM 5071 C CA . ASP A 1 628 ? -38.818 40.299 -28.214 1.00 29.67 628 ASP A CA 1
ATOM 5072 C C . ASP A 1 628 ? -39.664 39.009 -28.424 1.00 29.67 628 ASP A C 1
ATOM 5074 O O . ASP A 1 628 ? -39.265 38.067 -29.103 1.00 29.67 628 ASP A O 1
ATOM 5078 N N . ASP A 1 629 ? -40.830 39.007 -27.763 1.00 33.50 629 ASP A N 1
ATOM 5079 C CA . ASP A 1 629 ? -42.135 38.342 -27.961 1.00 33.50 629 ASP A CA 1
ATOM 5080 C C . ASP A 1 629 ? -42.310 36.976 -28.677 1.00 33.50 629 ASP A C 1
ATOM 5082 O O . ASP A 1 629 ? -42.300 36.895 -29.906 1.00 33.50 629 ASP A O 1
ATOM 5086 N N . LYS A 1 630 ? -42.790 35.957 -27.922 1.00 23.80 630 LYS A N 1
ATOM 5087 C CA . LYS A 1 630 ? -44.116 35.300 -28.126 1.00 23.80 630 LYS A CA 1
ATOM 5088 C C . LYS A 1 630 ? -44.479 34.216 -27.087 1.00 23.80 630 LYS A C 1
ATOM 5090 O O . LYS A 1 630 ? -43.651 33.493 -26.552 1.00 23.80 630 LYS A O 1
ATOM 5095 N N . LYS A 1 631 ? -45.794 34.129 -26.861 1.00 30.98 631 LYS A N 1
ATOM 5096 C CA . LYS A 1 631 ? -46.592 33.389 -25.863 1.00 30.98 631 LYS A CA 1
ATOM 5097 C C . LYS A 1 631 ? -46.684 31.870 -26.114 1.00 30.98 631 LYS A C 1
ATOM 5099 O O . LYS A 1 631 ? -47.041 31.478 -27.221 1.00 30.98 631 LYS A O 1
ATOM 5104 N N . VAL A 1 632 ? -46.536 31.038 -25.072 1.00 22.47 632 VAL A N 1
ATOM 5105 C CA . VAL A 1 632 ? -46.939 29.607 -25.052 1.00 22.47 632 VAL A CA 1
ATOM 5106 C C . VAL A 1 632 ? -47.526 29.240 -23.674 1.00 22.47 632 VAL A C 1
ATOM 5108 O O . VAL A 1 632 ? -47.034 29.702 -22.652 1.00 22.47 632 VAL A O 1
ATOM 5111 N N . ILE A 1 633 ? -48.606 28.442 -23.649 1.00 26.27 633 ILE A N 1
ATOM 5112 C CA . ILE A 1 633 ? -49.313 27.943 -22.448 1.00 26.27 633 ILE A CA 1
ATOM 5113 C C . ILE A 1 633 ? -49.422 26.410 -22.524 1.00 26.27 633 ILE A C 1
ATOM 5115 O O . ILE A 1 633 ? -49.909 25.929 -23.545 1.00 26.27 633 ILE A O 1
ATOM 5119 N N . ALA A 1 634 ? -49.069 25.699 -21.434 1.00 21.95 634 ALA A N 1
ATOM 5120 C CA . ALA A 1 634 ? -49.715 24.497 -20.831 1.00 21.95 634 ALA A CA 1
ATOM 5121 C C . ALA A 1 634 ? -48.673 23.605 -20.100 1.00 21.95 634 ALA A C 1
ATOM 5123 O O . ALA A 1 634 ? -47.582 23.451 -20.626 1.00 21.95 634 ALA A O 1
ATOM 5124 N N . ASP A 1 635 ? -48.893 22.866 -18.999 1.00 22.72 635 ASP A N 1
ATOM 5125 C CA . ASP A 1 635 ? -49.755 22.892 -17.796 1.00 22.72 635 ASP A CA 1
ATOM 5126 C C . ASP A 1 635 ? -49.279 21.704 -16.905 1.00 22.72 635 ASP A C 1
ATOM 5128 O O . ASP A 1 635 ? -49.282 20.582 -17.412 1.00 22.72 635 ASP A O 1
ATOM 5132 N N . LYS A 1 636 ? -48.882 21.915 -15.627 1.00 24.89 636 LYS A N 1
ATOM 5133 C CA . LYS A 1 636 ? -49.245 21.118 -14.410 1.00 24.89 636 LYS A CA 1
ATOM 5134 C C . LYS A 1 636 ? -48.327 21.348 -13.173 1.00 24.89 636 LYS A C 1
ATOM 5136 O O . LYS A 1 636 ? -47.194 20.899 -13.165 1.00 24.89 636 LYS A O 1
ATOM 5141 N N . PHE A 1 637 ? -48.949 21.927 -12.120 1.00 23.80 637 PHE A N 1
ATOM 5142 C CA . PHE A 1 637 ? -48.633 22.032 -10.661 1.00 23.80 637 PHE A CA 1
ATOM 5143 C C . PHE A 1 637 ? -47.271 22.654 -10.252 1.00 23.80 637 PHE A C 1
ATOM 5145 O O . PHE A 1 637 ? -46.240 22.118 -10.604 1.00 23.80 637 PHE A O 1
ATOM 5152 N N . ILE A 1 638 ? -47.146 23.762 -9.494 1.00 29.08 638 ILE A N 1
ATOM 5153 C CA . ILE A 1 638 ? -47.832 24.264 -8.277 1.00 29.08 638 ILE A CA 1
ATOM 5154 C C . ILE A 1 638 ? -48.196 25.765 -8.410 1.00 29.08 638 ILE A C 1
ATOM 5156 O O . ILE A 1 638 ? -47.523 26.541 -9.076 1.00 29.08 638 ILE A O 1
ATOM 5160 N N . LYS A 1 639 ? -49.286 26.183 -7.748 1.00 34.31 639 LYS A N 1
ATOM 5161 C CA . LYS A 1 639 ? -49.783 27.569 -7.642 1.00 34.31 639 LYS A CA 1
ATOM 5162 C C . LYS A 1 639 ? -48.741 28.550 -7.061 1.00 34.31 639 LYS A C 1
ATOM 5164 O O . LYS A 1 639 ? -48.622 28.664 -5.846 1.00 34.31 639 LYS A O 1
ATOM 5169 N N . ASN A 1 640 ? -48.151 29.370 -7.926 1.00 35.16 640 ASN A N 1
ATOM 5170 C CA . ASN A 1 640 ? -48.055 30.825 -7.760 1.00 35.16 640 ASN A CA 1
ATOM 5171 C C . ASN A 1 640 ? -48.218 31.461 -9.161 1.00 35.16 640 ASN A C 1
ATOM 5173 O O . ASN A 1 640 ? -47.920 30.810 -10.154 1.00 35.16 640 ASN A O 1
ATOM 5177 N N . HIS A 1 641 ? -48.841 32.638 -9.250 1.00 39.56 641 HIS A N 1
ATOM 5178 C CA . HIS A 1 641 ? -49.526 33.201 -10.433 1.00 39.56 641 HIS A CA 1
ATOM 5179 C C . HIS A 1 641 ? -48.947 32.843 -11.825 1.00 39.56 641 HIS A C 1
ATOM 5181 O O . HIS A 1 641 ? -47.828 33.235 -12.146 1.00 39.56 641 HIS A O 1
ATOM 5187 N N . LYS A 1 642 ? -49.780 32.203 -12.675 1.00 42.31 642 LYS A N 1
ATOM 5188 C CA . LYS A 1 642 ? -49.502 31.732 -14.058 1.00 42.31 642 LYS A CA 1
ATOM 5189 C C . LYS A 1 642 ? -48.986 32.794 -15.041 1.00 42.31 642 LYS A C 1
ATOM 5191 O O . LYS A 1 642 ? -48.614 32.448 -16.154 1.00 42.31 642 LYS A O 1
ATOM 5196 N N . ASP A 1 643 ? -48.946 34.050 -14.628 1.00 52.47 643 ASP A N 1
ATOM 5197 C CA . ASP A 1 643 ? -48.522 35.163 -15.462 1.00 52.47 643 ASP A CA 1
ATOM 5198 C C . ASP A 1 643 ? -47.171 35.730 -15.019 1.00 52.47 643 ASP A C 1
ATOM 5200 O O . ASP A 1 643 ? -46.767 36.741 -15.563 1.00 52.47 643 ASP A O 1
ATOM 5204 N N . THR A 1 644 ? -46.476 35.136 -14.037 1.00 52.75 644 THR A N 1
ATOM 5205 C CA . THR A 1 644 ? -45.302 35.758 -13.401 1.00 52.75 644 THR A CA 1
ATOM 5206 C C . THR A 1 644 ? -43.976 35.335 -14.044 1.00 52.75 644 THR A C 1
ATOM 5208 O O . THR A 1 644 ? -43.447 34.277 -13.719 1.00 52.75 644 THR A O 1
ATOM 5211 N N . ILE A 1 645 ? -43.431 36.157 -14.944 1.00 57.62 645 ILE A N 1
ATOM 5212 C CA . ILE A 1 645 ? -42.136 35.925 -15.620 1.00 57.62 645 ILE A CA 1
ATOM 5213 C C . ILE A 1 645 ? -41.015 36.549 -14.793 1.00 57.62 645 ILE A C 1
ATOM 5215 O O . ILE A 1 645 ? -41.165 37.702 -14.399 1.00 57.62 645 ILE A O 1
ATOM 5219 N N . TRP A 1 646 ? -39.904 35.838 -14.568 1.00 70.44 646 TRP A N 1
ATOM 5220 C CA . TRP A 1 646 ? -38.732 36.379 -13.871 1.00 70.44 646 TRP A CA 1
ATOM 5221 C C . TRP A 1 646 ? -37.610 36.779 -14.840 1.00 70.44 646 TRP A C 1
ATOM 5223 O O . TRP A 1 646 ? -37.348 36.070 -15.808 1.00 70.44 646 TRP A O 1
ATOM 5233 N N . TYR A 1 647 ? -36.943 37.904 -14.581 1.00 66.19 647 TYR A N 1
ATOM 5234 C CA . TYR A 1 647 ? -35.787 38.398 -15.329 1.00 66.19 647 TYR A CA 1
ATOM 5235 C C . TYR A 1 647 ? -34.701 38.916 -14.380 1.00 66.19 647 TYR A C 1
ATOM 5237 O O . TYR A 1 647 ? -34.978 39.365 -13.267 1.00 66.19 647 TYR A O 1
ATOM 5245 N N . ILE A 1 648 ? -33.448 38.847 -14.824 1.00 76.06 648 ILE A N 1
ATOM 5246 C CA . ILE A 1 648 ? -32.286 39.312 -14.064 1.00 76.06 648 ILE A CA 1
ATOM 5247 C C . ILE A 1 648 ? -31.918 40.710 -14.562 1.00 76.06 648 ILE A C 1
ATOM 5249 O O . ILE A 1 648 ? -31.728 40.908 -15.759 1.00 76.06 648 ILE A O 1
ATOM 5253 N N . ASN A 1 649 ? -31.829 41.674 -13.647 1.00 72.94 649 ASN A N 1
ATOM 5254 C CA . ASN A 1 649 ? -31.322 43.014 -13.923 1.00 72.94 649 ASN A CA 1
ATOM 5255 C C . ASN A 1 649 ? -29.994 43.199 -13.180 1.00 72.94 649 ASN A C 1
ATOM 5257 O O . ASN A 1 649 ? -29.979 43.212 -11.946 1.00 72.94 649 ASN A O 1
ATOM 5261 N N . GLU A 1 650 ? -28.900 43.289 -13.931 1.00 72.94 650 GLU A N 1
ATOM 5262 C CA . GLU A 1 650 ? -27.539 43.470 -13.423 1.00 72.94 650 GLU A CA 1
ATOM 5263 C C . GLU A 1 650 ? -27.133 44.942 -13.576 1.00 72.94 650 GLU A C 1
ATOM 5265 O O . GLU A 1 650 ? -27.337 45.542 -14.632 1.00 72.94 650 GLU A O 1
ATOM 5270 N N . ASN A 1 651 ? -26.598 45.547 -12.514 1.00 72.62 651 ASN A N 1
ATOM 5271 C CA . ASN A 1 651 ? -26.060 46.904 -12.579 1.00 72.62 651 ASN A CA 1
ATOM 5272 C C . ASN A 1 651 ? -24.579 46.899 -13.011 1.00 72.62 651 ASN A C 1
ATOM 5274 O O . ASN A 1 651 ? -23.925 45.859 -13.030 1.00 72.62 651 ASN A O 1
ATOM 5278 N N . GLU A 1 652 ? -24.020 48.076 -13.315 1.00 64.38 652 GLU A N 1
ATOM 5279 C CA . GLU A 1 652 ? -22.612 48.230 -13.736 1.00 64.38 652 GLU A CA 1
ATOM 5280 C C . GLU A 1 652 ? -21.581 47.756 -12.685 1.00 64.38 652 GLU A C 1
ATOM 5282 O O . GLU A 1 652 ? -20.394 47.647 -12.987 1.00 64.38 652 GLU A O 1
ATOM 5287 N N . GLU A 1 653 ? -22.018 47.454 -11.459 1.00 67.31 653 GLU A N 1
ATOM 5288 C CA . GLU A 1 653 ? -21.180 46.998 -10.346 1.00 67.31 653 GLU A CA 1
ATOM 5289 C C . GLU A 1 653 ? -21.193 45.464 -10.166 1.00 67.31 653 GLU A C 1
ATOM 5291 O O . GLU A 1 653 ? -20.569 44.959 -9.233 1.00 67.31 653 GLU A O 1
ATOM 5296 N N . GLY A 1 654 ? -21.880 44.713 -11.041 1.00 59.56 654 GLY A N 1
ATOM 5297 C CA . GLY A 1 654 ? -21.982 43.244 -10.973 1.00 59.56 654 GLY A CA 1
ATOM 5298 C C . GLY A 1 654 ? -22.987 42.726 -9.934 1.00 59.56 654 GLY A C 1
ATOM 5299 O O . GLY A 1 654 ? -23.010 41.534 -9.607 1.00 59.56 654 GLY A O 1
ATOM 5300 N N . LEU A 1 655 ? -23.823 43.619 -9.393 1.00 65.00 655 LEU A N 1
ATOM 5301 C CA . LEU A 1 655 ? -24.932 43.262 -8.516 1.00 65.00 655 LEU A CA 1
ATOM 5302 C C . LEU A 1 655 ? -26.169 42.989 -9.361 1.00 65.00 655 LEU A C 1
ATOM 5304 O O . LEU A 1 655 ? -26.582 43.824 -10.167 1.00 65.00 655 LEU A O 1
ATOM 5308 N N . ALA A 1 656 ? -26.812 41.854 -9.116 1.00 69.75 656 ALA A N 1
ATOM 5309 C CA . ALA A 1 656 ? -28.036 41.482 -9.797 1.00 69.75 656 ALA A CA 1
ATOM 5310 C C . ALA A 1 656 ? -29.230 41.384 -8.853 1.00 69.75 656 ALA A C 1
ATOM 5312 O O . ALA A 1 656 ? -29.150 40.888 -7.724 1.00 69.75 656 ALA A O 1
ATOM 5313 N N . LYS A 1 657 ? -30.377 41.826 -9.366 1.00 77.06 657 LYS A N 1
ATOM 5314 C CA . LYS A 1 657 ? -31.693 41.622 -8.761 1.00 77.06 657 LYS A CA 1
ATOM 5315 C C . LYS A 1 657 ? -32.540 40.772 -9.709 1.00 77.06 657 LYS A C 1
ATOM 5317 O O . LYS A 1 657 ? -32.596 41.040 -10.908 1.00 77.06 657 LYS A O 1
ATOM 5322 N N . ILE A 1 658 ? -33.201 39.750 -9.165 1.00 75.50 658 ILE A N 1
ATOM 5323 C CA . ILE A 1 658 ? -34.123 38.889 -9.916 1.00 75.50 658 ILE A CA 1
ATOM 5324 C C . ILE A 1 658 ? -35.531 39.443 -9.723 1.00 75.50 658 ILE A C 1
ATOM 5326 O O . ILE A 1 658 ? -36.096 39.313 -8.636 1.00 75.50 658 ILE A O 1
ATOM 5330 N N . TYR A 1 659 ? -36.073 40.081 -10.752 1.00 75.62 659 TYR A N 1
ATOM 5331 C CA . TYR A 1 659 ? -37.408 40.671 -10.758 1.00 75.62 659 TYR A CA 1
ATOM 5332 C C . TYR A 1 659 ? -38.410 39.726 -11.385 1.00 75.62 659 TYR A C 1
ATOM 5334 O O . TYR A 1 659 ? -38.057 38.957 -12.268 1.00 75.62 659 TYR A O 1
ATOM 5342 N N . ASN A 1 660 ? -39.665 39.817 -10.974 1.00 78.88 660 ASN A N 1
ATOM 5343 C CA . ASN A 1 660 ? -40.773 39.335 -11.762 1.00 78.88 660 ASN A CA 1
ATOM 5344 C C . ASN A 1 660 ? -41.413 40.459 -12.576 1.00 78.88 660 ASN A C 1
ATOM 5346 O O . ASN A 1 660 ? -41.199 41.638 -12.321 1.00 78.88 660 ASN A O 1
ATOM 5350 N N . ASN A 1 661 ? -42.263 40.095 -13.526 1.00 74.12 661 ASN A N 1
ATOM 5351 C CA . ASN A 1 661 ? -42.991 41.020 -14.391 1.00 74.12 661 ASN A CA 1
ATOM 5352 C C . ASN A 1 661 ? -44.065 41.880 -13.691 1.00 74.12 661 ASN A C 1
ATOM 5354 O O . ASN A 1 661 ? -44.782 42.608 -14.370 1.00 74.12 661 ASN A O 1
ATOM 5358 N N . ASN A 1 662 ? -44.194 41.796 -12.364 1.00 79.38 662 ASN A N 1
ATOM 5359 C CA . ASN A 1 662 ? -44.963 42.739 -11.548 1.00 79.38 662 ASN A CA 1
ATOM 5360 C C . ASN A 1 662 ? -44.034 43.708 -10.785 1.00 79.38 662 ASN A C 1
ATOM 5362 O O . ASN A 1 662 ? -44.432 44.227 -9.740 1.00 79.38 662 ASN A O 1
ATOM 5366 N N . ASP A 1 663 ? -42.789 43.875 -11.248 1.00 76.56 663 ASP A N 1
ATOM 5367 C CA . ASP A 1 663 ? -41.715 44.681 -10.649 1.00 76.56 663 ASP A CA 1
ATOM 5368 C C . ASP A 1 663 ? -41.354 44.303 -9.199 1.00 76.56 663 ASP A C 1
ATOM 5370 O O . ASP A 1 663 ? -40.731 45.079 -8.471 1.00 76.56 663 ASP A O 1
ATOM 5374 N N . LYS A 1 664 ? -41.704 43.088 -8.757 1.00 80.12 664 LYS A N 1
ATOM 5375 C CA . LYS A 1 664 ? -41.281 42.564 -7.450 1.00 80.12 664 LYS A CA 1
ATOM 5376 C C . LYS A 1 664 ? -39.993 41.779 -7.600 1.00 80.12 664 LYS A C 1
ATOM 5378 O O . LYS A 1 664 ? -39.865 41.049 -8.572 1.00 80.12 664 LYS A O 1
ATOM 5383 N N . TYR A 1 665 ? -39.082 41.831 -6.636 1.00 79.88 665 TYR A N 1
ATOM 5384 C CA . TYR A 1 665 ? -37.823 41.084 -6.719 1.00 79.88 665 TYR A CA 1
ATOM 5385 C C . TYR A 1 665 ? -37.618 40.106 -5.565 1.00 79.88 665 TYR A C 1
ATOM 5387 O O . TYR A 1 665 ? -38.258 40.212 -4.516 1.00 79.88 665 TYR A O 1
ATOM 5395 N N . ILE A 1 666 ? -36.744 39.122 -5.792 1.00 78.56 666 ILE A N 1
ATOM 5396 C CA . ILE A 1 666 ? -36.331 38.141 -4.786 1.00 78.56 666 ILE A CA 1
ATOM 5397 C C . ILE A 1 666 ? -35.310 38.792 -3.856 1.00 78.56 666 ILE A C 1
ATOM 5399 O O . ILE A 1 666 ? -34.176 39.075 -4.248 1.00 78.56 666 ILE A O 1
ATOM 5403 N N . GLY A 1 667 ? -35.725 39.018 -2.616 1.00 76.44 667 GLY A N 1
ATOM 5404 C CA . GLY A 1 667 ? -34.890 39.529 -1.546 1.00 76.44 667 GLY A CA 1
ATOM 5405 C C . GLY A 1 667 ? -34.542 38.466 -0.516 1.00 76.44 667 GLY A C 1
ATOM 5406 O O . GLY A 1 667 ? -35.306 37.526 -0.303 1.00 76.44 667 GLY A O 1
ATOM 5407 N N . TYR A 1 668 ? -33.406 38.633 0.155 1.00 74.00 668 TYR A N 1
ATOM 5408 C CA . TYR A 1 668 ? -33.088 37.902 1.377 1.00 74.00 668 TYR A CA 1
ATOM 5409 C C . TYR A 1 668 ? -33.272 38.832 2.575 1.00 74.00 668 TYR A C 1
ATOM 5411 O O . TYR A 1 668 ? -32.705 39.923 2.600 1.00 74.00 668 TYR A O 1
ATOM 5419 N N . ASP A 1 669 ? -34.096 38.404 3.528 1.00 72.31 669 ASP A N 1
ATOM 5420 C CA . ASP A 1 669 ? -34.308 39.094 4.798 1.00 72.31 669 ASP A CA 1
ATOM 5421 C C . ASP A 1 669 ? -33.316 38.541 5.830 1.00 72.31 669 ASP A C 1
ATOM 5423 O O . ASP A 1 669 ? -33.414 37.381 6.244 1.00 72.31 669 ASP A O 1
ATOM 5427 N N . GLU A 1 670 ? -32.329 39.357 6.216 1.00 70.06 670 GLU A N 1
ATOM 5428 C CA . GLU A 1 670 ? -31.267 38.930 7.133 1.00 70.06 670 GLU A CA 1
ATOM 5429 C C . GLU A 1 670 ? -31.789 38.602 8.537 1.00 70.06 670 GLU A C 1
ATOM 5431 O O . GLU A 1 670 ? -31.234 37.714 9.188 1.00 70.06 670 GLU A O 1
ATOM 5436 N N . ASP A 1 671 ? -32.861 39.265 8.982 1.00 72.00 671 ASP A N 1
ATOM 5437 C CA . ASP A 1 671 ? -33.396 39.117 10.338 1.00 72.00 671 ASP A CA 1
ATOM 5438 C C . ASP A 1 671 ? -34.159 37.797 10.507 1.00 72.00 671 ASP A C 1
ATOM 5440 O O . ASP A 1 671 ? -34.127 37.181 11.576 1.00 72.00 671 ASP A O 1
ATOM 5444 N N . SER A 1 672 ? -34.857 37.357 9.456 1.00 71.44 672 SER A N 1
ATOM 5445 C CA . SER A 1 672 ? -35.679 36.141 9.483 1.00 71.44 672 SER A CA 1
ATOM 5446 C C . SER A 1 672 ? -35.019 34.917 8.845 1.00 71.44 672 SER A C 1
ATOM 5448 O O . SER A 1 672 ? -35.579 33.824 8.941 1.00 71.44 672 SER A O 1
ATOM 5450 N N . ASP A 1 673 ? -33.850 35.082 8.221 1.00 68.12 673 ASP A N 1
ATOM 5451 C CA . ASP A 1 673 ? -33.143 34.054 7.446 1.00 68.12 673 ASP A CA 1
ATOM 5452 C C . ASP A 1 673 ? -34.042 33.373 6.396 1.00 68.12 673 ASP A C 1
ATOM 5454 O O . ASP A 1 673 ? -34.100 32.148 6.286 1.00 68.12 673 ASP A O 1
ATOM 5458 N N . ASN A 1 674 ? -34.795 34.177 5.638 1.00 63.34 674 ASN A N 1
ATOM 5459 C CA . ASN A 1 674 ? -35.715 33.686 4.613 1.00 63.34 674 ASN A CA 1
ATOM 5460 C C . ASN A 1 674 ? -35.653 34.507 3.319 1.00 63.34 674 ASN A C 1
ATOM 5462 O O . ASN A 1 674 ? -35.404 35.714 3.320 1.00 63.34 674 ASN A O 1
ATOM 5466 N N . ILE A 1 675 ? -35.943 33.840 2.196 1.00 63.09 675 ILE A N 1
ATOM 5467 C CA . ILE A 1 675 ? -36.207 34.506 0.918 1.00 63.09 675 ILE A CA 1
ATOM 5468 C C . ILE A 1 675 ? -37.627 35.073 0.936 1.00 63.09 675 ILE A C 1
ATOM 5470 O O . ILE A 1 675 ? -38.585 34.367 1.256 1.00 63.09 675 ILE A O 1
ATOM 5474 N N . THR A 1 676 ? -37.781 36.327 0.522 1.00 71.56 676 THR A N 1
ATOM 5475 C CA . THR A 1 676 ? -39.084 36.981 0.379 1.00 71.56 676 THR A CA 1
ATOM 5476 C C . THR A 1 676 ? -39.211 37.675 -0.977 1.00 71.56 676 THR A C 1
ATOM 5478 O O . THR A 1 676 ? -38.223 38.042 -1.610 1.00 71.56 676 THR A O 1
ATOM 5481 N N . ILE A 1 677 ? -40.450 37.831 -1.455 1.00 77.12 677 ILE A N 1
ATOM 5482 C CA . ILE A 1 677 ? -40.757 38.607 -2.663 1.00 77.12 677 ILE A CA 1
ATOM 5483 C C . ILE A 1 677 ? -41.169 40.009 -2.222 1.00 77.12 677 ILE A C 1
ATOM 5485 O O . ILE A 1 677 ? -42.186 40.164 -1.542 1.00 77.12 677 ILE A O 1
ATOM 5489 N N . VAL A 1 678 ? -40.424 41.026 -2.647 1.00 79.94 678 VAL A N 1
ATOM 5490 C CA . VAL A 1 678 ? -40.629 42.421 -2.228 1.00 79.94 678 VAL A CA 1
ATOM 5491 C C . VAL A 1 678 ? -41.019 43.340 -3.366 1.00 79.94 678 VAL A C 1
ATOM 5493 O O . VAL A 1 678 ? -40.634 43.133 -4.508 1.00 79.94 678 VAL A O 1
ATOM 5496 N N . THR A 1 679 ? -41.822 44.352 -3.038 1.00 69.44 679 THR A N 1
ATOM 5497 C CA . THR A 1 679 ? -42.552 45.183 -4.006 1.00 69.44 679 THR A CA 1
ATOM 5498 C C . THR A 1 679 ? -41.882 46.512 -4.361 1.00 69.44 679 THR A C 1
ATOM 5500 O O . THR A 1 679 ? -42.393 47.213 -5.223 1.00 69.44 679 THR A O 1
ATOM 5503 N N . SER A 1 680 ? -40.786 46.880 -3.697 1.00 66.94 680 SER A N 1
ATOM 5504 C CA . SER A 1 680 ? -39.957 48.077 -3.946 1.00 66.94 680 SER A CA 1
ATOM 5505 C C . SER A 1 680 ? -38.787 48.072 -2.956 1.00 66.94 680 SER A C 1
ATOM 5507 O O . SER A 1 680 ? -38.876 47.320 -1.989 1.00 66.94 680 SER A O 1
ATOM 5509 N N . ASP A 1 681 ? -37.746 48.890 -3.172 1.00 63.97 681 ASP A N 1
ATOM 5510 C CA . ASP A 1 681 ? -36.499 48.964 -2.379 1.00 63.97 681 ASP A CA 1
ATOM 5511 C C . ASP A 1 681 ? -36.722 48.951 -0.849 1.00 63.97 681 ASP A C 1
ATOM 5513 O O . ASP A 1 681 ? -36.796 49.992 -0.193 1.00 63.97 681 ASP A O 1
ATOM 5517 N N . ASP A 1 682 ? -36.843 47.752 -0.273 1.00 66.25 682 ASP A N 1
ATOM 5518 C CA . ASP A 1 682 ? -36.894 47.548 1.170 1.00 66.25 682 ASP A CA 1
ATOM 5519 C C . ASP A 1 682 ? -35.446 47.626 1.670 1.00 66.25 682 ASP A C 1
ATOM 5521 O O . ASP A 1 682 ? -34.607 46.839 1.221 1.00 66.25 682 ASP A O 1
ATOM 5525 N N . PRO A 1 683 ? -35.116 48.559 2.579 1.00 62.56 683 PRO A N 1
ATOM 5526 C CA . PRO A 1 683 ? -33.747 48.760 3.050 1.00 62.56 683 PRO A CA 1
ATOM 5527 C C . PRO A 1 683 ? -33.175 47.549 3.801 1.00 62.56 683 PRO A C 1
ATOM 5529 O O . PRO A 1 683 ? -31.976 47.516 4.060 1.00 62.56 683 PRO A O 1
ATOM 5532 N N . ARG A 1 684 ? -34.009 46.563 4.156 1.00 58.47 684 ARG A N 1
ATOM 5533 C CA . ARG A 1 684 ? -33.584 45.307 4.794 1.00 58.47 684 ARG A CA 1
ATOM 5534 C C . ARG A 1 684 ? -33.121 44.249 3.798 1.00 58.47 684 ARG A C 1
ATOM 5536 O O . ARG A 1 684 ? -32.718 43.167 4.208 1.00 58.47 684 ARG A O 1
ATOM 5543 N N . ILE A 1 685 ? -33.210 44.536 2.502 1.00 57.31 685 ILE A N 1
ATOM 5544 C CA . ILE A 1 685 ? -33.003 43.550 1.452 1.00 57.31 685 ILE A CA 1
ATOM 5545 C C . ILE A 1 685 ? -31.760 43.889 0.651 1.00 57.31 685 ILE A C 1
ATOM 5547 O O . ILE A 1 685 ? -31.660 44.935 0.010 1.00 57.31 685 ILE A O 1
ATOM 5551 N N . VAL A 1 686 ? -30.821 42.954 0.681 1.00 59.19 686 VAL A N 1
ATOM 5552 C CA . VAL A 1 686 ? -29.477 43.114 0.136 1.00 59.19 686 VAL A CA 1
ATOM 5553 C C . VAL A 1 686 ? -29.392 42.480 -1.260 1.00 59.19 686 VAL A C 1
ATOM 5555 O O . VAL A 1 686 ? -29.987 41.433 -1.515 1.00 59.19 686 VAL A O 1
ATOM 5558 N N . SER A 1 687 ? -28.686 43.137 -2.185 1.00 60.16 687 SER A N 1
ATOM 5559 C CA . SER A 1 687 ? -28.476 42.669 -3.566 1.00 60.16 687 SER A CA 1
ATOM 5560 C C . SER A 1 687 ? -27.531 41.453 -3.632 1.00 60.16 687 SER A C 1
ATOM 5562 O O . SER A 1 687 ? -26.661 41.291 -2.776 1.00 60.16 687 SER A O 1
ATOM 5564 N N . TRP A 1 688 ? -27.662 40.612 -4.665 1.00 64.62 688 TRP A N 1
ATOM 5565 C CA . TRP A 1 688 ? -26.822 39.419 -4.872 1.00 64.62 688 TRP A CA 1
ATOM 5566 C C . TRP A 1 688 ? -25.665 39.714 -5.842 1.00 64.62 688 TRP A C 1
ATOM 5568 O O . TRP A 1 688 ? -25.872 40.429 -6.819 1.00 64.62 688 TRP A O 1
ATOM 5578 N N . ASN A 1 689 ? -24.475 39.139 -5.628 1.00 54.47 689 ASN A N 1
ATOM 5579 C CA . ASN A 1 689 ? -23.387 39.160 -6.619 1.00 54.47 689 ASN A CA 1
ATOM 5580 C C . ASN A 1 689 ? -23.511 37.950 -7.553 1.00 54.47 689 ASN A C 1
ATOM 5582 O O . ASN A 1 689 ? -23.591 36.808 -7.078 1.00 54.47 689 ASN A O 1
ATOM 5586 N N . ILE A 1 690 ? -23.464 38.178 -8.868 1.00 51.66 690 ILE A N 1
ATOM 5587 C CA . ILE A 1 690 ? -23.335 37.087 -9.840 1.00 51.66 690 ILE A CA 1
ATOM 5588 C C . ILE A 1 690 ? -21.858 36.744 -9.982 1.00 51.66 690 ILE A C 1
ATOM 5590 O O . ILE A 1 690 ? -21.070 37.544 -10.476 1.00 51.66 690 ILE A O 1
ATOM 5594 N N . ASN A 1 691 ? -21.481 35.528 -9.588 1.00 48.66 691 ASN A N 1
ATOM 5595 C CA . ASN A 1 691 ? -20.155 35.016 -9.901 1.00 48.66 691 ASN A CA 1
ATOM 5596 C C . ASN A 1 691 ? -20.267 34.077 -11.098 1.00 48.66 691 ASN A C 1
ATOM 5598 O O . ASN A 1 691 ? -20.742 32.946 -10.977 1.00 48.66 691 ASN A O 1
ATOM 5602 N N . TYR A 1 692 ? -19.795 34.539 -12.253 1.00 44.97 692 TYR A N 1
ATOM 5603 C CA . TYR A 1 692 ? -19.547 33.660 -13.388 1.00 44.97 692 TYR A CA 1
ATOM 5604 C C . TYR A 1 692 ? -18.327 32.796 -13.053 1.00 44.97 692 TYR A C 1
ATOM 5606 O O . TYR A 1 692 ? -17.205 33.293 -12.967 1.00 44.97 692 TYR A O 1
ATOM 5614 N N . ILE A 1 693 ? -18.547 31.506 -12.804 1.00 38.06 693 ILE A N 1
ATOM 5615 C CA . ILE A 1 693 ? -17.451 30.553 -12.620 1.00 38.06 693 ILE A CA 1
ATOM 5616 C C . ILE A 1 693 ? -16.924 30.229 -14.020 1.00 38.06 693 ILE A C 1
ATOM 5618 O O . ILE A 1 693 ? -17.550 29.474 -14.758 1.00 38.06 693 ILE A O 1
ATOM 5622 N N . SER A 1 694 ? -15.815 30.855 -14.411 1.00 29.33 694 SER A N 1
ATOM 5623 C CA . SER A 1 694 ? -15.045 30.425 -15.580 1.00 29.33 694 SER A CA 1
ATOM 5624 C C . SER A 1 694 ? -14.103 29.298 -15.158 1.00 29.33 694 SER A C 1
ATOM 5626 O O . SER A 1 694 ? -13.261 29.529 -14.285 1.00 29.33 694 SER A O 1
ATOM 5628 N N . GLU A 1 695 ? -14.235 28.115 -15.759 1.00 31.75 695 GLU A N 1
ATOM 5629 C CA . GLU A 1 695 ? -13.143 27.126 -15.776 1.00 31.75 695 GLU A CA 1
ATOM 5630 C C . GLU A 1 695 ? -12.084 27.506 -16.811 1.00 31.75 695 GLU A C 1
ATOM 5632 O O . GLU A 1 695 ? -12.470 27.919 -17.933 1.00 31.75 695 GLU A O 1
#

pLDDT: mean 70.37, std 23.36, range [21.48, 98.31]

Secondary structure (DSSP, 8-state):
--HHHHHHHHHHHHHHHHHHHHHHTT---HHHHHHHHHHHHHHHHHHHHHHHHHHHHHHHTT-PPPPP---S------------SS--HHHHHHHHHHHHHHHHHHHHTTPPP-S-TTT---S-HHHHHHHHHHHTSHHHHHHHHHHHHTT--THHHHHHHHHHHHHHHHHHHHTSSSTTHHHH-TT--TTS--SSS-THHHHTTSGGGGTT----------------TT---TTS--------SEEEEEE--EEEEEE-TT---TT-TTSPEEEEEEEPPEEETTEEEEESS-EEEEE-STT-TT---SSEEEETTEEEE-TTSS---SSBEEEEEES-BPPEEEEEEEETTEEEEEEEPPTTEE-SS-EES-----BEEGGGEEE--SSS----EE-TTTS--EEB-S---TTS-SB--TTTGGGB-BS-TTSPPEEE-HHHHSPPTTSPPPPPPPTTGGGTS-S---SS---SGGG-HHHHTT--SEEEEE-TTT--EEEEEE--TTSTT-EEEEEEETTTTEEEEEEEE-TT--EEE---------------------EEEEE-TTS-EEEEETTTTEEEESSS--EE--------------------------------------------S--S-TT--EEEEE-TTSEEEEEETTS-EEEEETTTTEEEEESS--TTBPPEEEE----

Foldseek 3Di:
DPPVVVVVVVVVVVVLVVVLVVVCPPPPDPVVNVVSVVVSVVVVVVVVVVVVVVVVCVVVVPDDDPPPDPPPPPPPPPPDDPPPPDQDPQLVVLLLLQLVLLQVVVVVVVDDRQQDPVPRDGLAPQVSVQSNLLSVFPVLVLVVVLCVVVVHDSVLVSVLVSVLVSVLSVLQQQFDVVGPVLRRDNHRDQPPRTPDDRSVVVSVLFPSSCGNVQDPPPPPPPVVDPPDPPDDDVPDPDDPQQDQQKAKAKWLQKAWDDKPVPPCPDDPPFQFIKTKIAHDWDQDPNWIWHALAIFIDTDGDPPVPQQQAPQWIDIGPDIDGNVSDGRPHLAIFMTMTHNWAFFDWAFPDDDPNWTWTAGHADPQWDRQATDTDDGRHITDGPVFKDFDPDPFFPFFDDPPPPSQWGKTWGDPPPPPHRYQAQNRLSNGIYRDPVDTHIGGDPSSNDRPLPDADDDDDDPVVVNVSPDPPDVVPPPDLSRDPCSVVVHPQWDWDADPPPRWIWIWHQDPSSDPPWIWIFTQDSVVSDGHWTQTQDPVRDTDRPPDPPDPDDDDDDDDDDDDDQKWWWADPVGWIWIAGNVQQWTDTPDDDTDRHDDDDDDDDDDDDDDDDDDDDDDDDDDDDDDDDDDDDDDDDDDDDDDDDPQWDWDWDADPVQWIWIAIPQRWTWFQQPVVRDIDTGNDPDVRGDTIHTDDDDD

Radius of gyration: 41.68 Å; chains: 1; bounding box: 120×89×102 Å